Protein AF-0000000079570641 (afdb_homodimer)

Sequence (660 aa):
MSSSPISVILDCDPGIDDALAIALLAARPDIELVAITTVAGNVPLAATTDNALRLREFYRIDDVPVYAGADAPLRREPVFAGYVHGEDGLGGAPVPAASRGVDDGFAPEVIIELLRERPGEITLVAVGPMTNVALALRAEPKVAQWAKAVVLMGGAFTRGNITPAAEFNFFADPDAAAEVFHAPWQPVLTSLDVTLRARVGDEVMTRWSGYGPLSEQLLMPALANYFDNRAAGGVELELPDAVSRGGQAPAIHDACAAAYVIEPGLFTALPAHTAVETRGELTAGMSVVDFTPHGEQASNSTVLTEIDTPRFFALMSEAFETLSTRMQRQMSSSPISVILDCDPGIDDALAIALLAARPDIELVAITTVAGNVPLAATTDNALRLREFYRIDDVPVYAGADAPLRREPVFAGYVHGEDGLGGAPVPAASRGVDDGFAPEVIIELLRERPGEITLVAVGPMTNVALALRAEPKVAQWAKAVVLMGGAFTRGNITPAAEFNFFADPDAAAEVFHAPWQPVLTSLDVTLRARVGDEVMTRWSGYGPLSEQLLMPALANYFDNRAAGGVELELPDAVSRGGQAPAIHDACAAAYVIEPGLFTALPAHTAVETRGELTAGMSVVDFTPHGEQASNSTVLTEIDTPRFFALMSEAFETLSTRMQRQ

Organism: NCBI:txid1891644

Secondary structure (DSSP, 8-state):
-----EEEEEEE--SHHHHHHHHHHHH-TTEEEEEEEE-SSSS-HHHHHHHHHHHHHHTT-TTS-EEE--SS-SSS-----HHHH-TTSSTT--PPPPSS-PPSSBHHHHHHHHHHHSTTTEEEEE-S-THHHHHHHHH-TTHHHH-SEEEEE---SS--SSSSS--HHHHH-HHHHHHHHHSSS--EEE-HHHHTT-B--HHHHHHHTTSTHHIIIIIHHHHHHHHHHHHHSS-----TTTT--TT---B--HHHHHHHHH-GGGEEEEEEEEEE--S-TTTTT-EEEE--TTSSS---EEEEEEE-HHHHHHHHHHHHHHHHHHHHH-/-----EEEEEEE--SHHHHHHHHHHHH-TTEEEEEEEE-SSSS-HHHHHHHHHHHHHHTT-TTS-EEE--SS-SSS-----HHHH-TTSSTT--PPPPSS-PPSSBHHHHHHHHHHHSTTTEEEEE-S-THHHHHHHHH-TTHHHH-SEEEEE---SS--SSSSS--HHHHH-HHHHHHHHHSSS--EEE-HHHHTT-B--HHHHHHHTTSTHHIIIIIHHHHHHHHHHHHHSS-----TTTT--TT---B--HHHHHHHHH-GGGEEEEEEEEEE--S-TTTTT-EEEE--TTSSS---EEEEEEE-HHHHHHHHHHHHHHHHHHHHH-

Foldseek 3Di:
DLPQAQEEEEEEQAAQLVLLQCLLQLLDPSYHDQAYEYEQFQAFQVLSQFNVQLSCVLLPVNVHAYAYEYRAADPDGADHNCLQRPNSRQLPFQRDGHPDHHDDDHLLVVLLVVLVVQFLRYEYEYEAQLRSVLVNCVVPLCSQRRHVAYEYFFADQQAEDVARFADRNLQRHVPSVQSNLVRQHAHEYQYPLAQVVQFCDPVLLVLLCPLPCCNRRGVVSRQVSNQVSLPVDDPCPVPPVRPRSHPTGHTNGRNVRSVCSVPVVQFDKAFWRWGADCPDPRNHSHIHTGRDPPDPDHGRYIYTNYGNNVVSSVSSSSSSNSSSVVSVVD/DLPQAQEEEEEEQAAQLVLLQCLLQLLDPSYHDQAYEYEAFQAFQVLSQFNVQLSCVLLPVNVHAYAYEYRAADPDGADHNCLQRPNSRQLPFQRDGHPDHHDDDHLLVVLLVVLVVQFLRYEYEYEAQLRSVLVNCVVPLCSQRRHVAYEYFFADQQAEDVARFADRNLQRHVPSVQSNLVRQHAHEYQYPLAQVVQFCDPVLLVLLCPLPCCNRRGVVSRQVSNQVSLPPDDPCPVPPVRPRSHPTGHTNGRNVRSVCSVPVVQFDKAFWRWGADCPDPRNHSHIHTGRDPPDPDHGRYIYTNYGNNVVSSVSSSSSSNSSSVVSVVD

Radius of gyration: 27.77 Å; Cα contacts (8 Å, |Δi|>4): 1627; chains: 2; bounding box: 48×89×62 Å

InterPro domains:
  IPR001910 Inosine/uridine-preferring nucleoside hydrolase domain [PF01156] (8-313)
  IPR023186 Inosine/uridine-preferring nucleoside hydrolase [PTHR12304] (7-321)
  IPR036452 Ribonucleoside hydrolase-like [G3DSA:3.90.245.10] (1-323)
  IPR036452 Ribonucleoside hydrolase-like [SSF53590] (5-320)

Nearest PDB structures (foldseek):
  6ba0-assembly1_D  TM=9.071E-01  e=1.240E-33  Gardnerella vaginalis 315-A
  6ba0-assembly1_B  TM=8.916E-01  e=8.051E-34  Gardnerella vaginalis 315-A
  8qnd-assembly1_B  TM=9.258E-01  e=2.475E-27  Limosilactobacillus reuteri
  8qnd-assembly1_A  TM=9.160E-01  e=5.874E-27  Limosilactobacillus reuteri
  3t8i-assembly1_D  TM=9.307E-01  e=3.743E-26  Saccharolobus solfataricus P2

Solvent-accessible surface area (backbone atoms only — not comparable to full-atom values): 31870 Å² total; per-residue (Å²): 128,85,72,78,51,48,33,28,37,42,35,29,19,32,23,49,40,39,49,49,19,51,45,45,52,70,39,36,85,57,40,36,64,66,31,37,29,24,23,28,27,35,29,57,30,71,45,11,37,49,42,46,35,19,50,32,53,70,71,67,44,69,84,43,48,40,23,47,39,43,67,52,31,81,89,50,76,70,54,66,37,31,78,52,22,25,85,66,10,34,29,72,30,70,62,58,83,49,87,62,77,75,43,90,60,48,22,26,59,50,53,44,51,55,29,66,75,36,60,54,54,33,29,40,34,36,50,23,31,35,38,35,60,26,51,23,37,73,76,38,61,59,46,46,66,18,34,52,42,42,36,30,28,37,22,23,70,45,49,27,74,72,41,54,44,11,14,54,28,18,44,40,16,20,63,20,41,30,48,53,49,66,40,86,47,60,40,34,36,41,16,45,73,28,20,64,63,37,45,54,39,71,69,54,49,59,63,50,59,71,32,54,65,53,10,68,31,35,50,51,40,19,51,55,37,40,42,52,36,46,67,62,65,58,42,44,36,72,25,62,93,87,58,33,60,25,94,55,49,43,54,40,46,33,32,48,37,50,43,40,75,76,42,52,83,46,42,43,72,41,64,18,29,54,46,43,26,65,64,19,84,77,36,42,9,15,35,45,47,37,61,38,72,83,42,96,53,70,64,38,26,34,37,41,68,40,62,45,48,71,61,49,52,49,52,49,50,53,21,46,52,47,43,30,54,59,59,64,76,103,129,86,72,77,52,49,32,29,36,41,34,31,20,32,24,48,40,40,50,50,19,50,46,44,53,69,42,36,86,58,39,37,65,67,31,38,28,24,23,27,26,35,29,58,31,72,45,12,37,50,40,46,37,18,49,33,51,70,70,66,42,70,85,43,47,39,23,48,38,40,68,50,30,83,88,51,75,71,53,67,37,30,79,52,21,25,84,66,10,34,30,73,31,70,63,60,81,50,87,64,76,75,44,92,59,49,22,26,59,49,53,44,51,56,30,66,77,38,59,55,55,33,29,40,33,34,50,22,28,35,39,35,60,27,51,23,37,74,75,39,60,59,48,46,66,18,34,52,43,41,36,29,28,36,22,24,69,46,49,28,74,74,40,53,45,10,15,54,30,18,44,38,16,19,62,18,39,30,49,55,49,67,41,85,46,60,40,34,33,41,16,43,71,29,21,63,64,37,46,55,38,69,70,54,50,58,62,48,61,71,33,57,65,53,9,68,31,35,51,51,42,18,52,55,38,41,42,53,38,47,66,63,64,60,43,42,37,70,25,63,93,89,58,31,62,24,94,56,49,44,53,40,47,32,34,48,37,48,42,38,76,76,41,54,82,46,43,43,73,43,64,19,29,54,46,43,27,64,64,17,83,76,34,41,9,15,35,46,48,38,59,39,72,84,44,96,50,71,64,36,27,33,36,39,68,40,61,46,48,71,61,48,53,48,53,48,50,53,20,46,51,47,43,30,54,60,59,63,77,104

pLDDT: mean 91.22, std 15.36, range [29.42, 98.94]

Structure (mmCIF, N/CA/C/O backbone):
data_AF-0000000079570641-model_v1
#
loop_
_entity.id
_entity.type
_entity.pdbx_description
1 polymer 'Nucleoside hydrolase'
#
loop_
_atom_site.group_PDB
_atom_site.id
_atom_site.type_symbol
_atom_site.label_atom_id
_atom_site.label_alt_id
_atom_site.label_comp_id
_atom_site.label_asym_id
_atom_site.label_entity_id
_atom_site.label_seq_id
_atom_site.pdbx_PDB_ins_code
_atom_site.Cartn_x
_atom_site.Cartn_y
_atom_site.Cartn_z
_atom_site.occupancy
_atom_site.B_iso_or_equiv
_atom_site.auth_seq_id
_atom_site.auth_comp_id
_atom_site.auth_asym_id
_atom_site.auth_atom_id
_atom_site.pdbx_PDB_model_num
ATOM 1 N N . MET A 1 1 ? -25.297 37.219 1.388 1 37.91 1 MET A N 1
ATOM 2 C CA . MET A 1 1 ? -25.484 36.812 2.775 1 37.91 1 MET A CA 1
ATOM 3 C C . MET A 1 1 ? -24.203 36.25 3.357 1 37.91 1 MET A C 1
ATOM 5 O O . MET A 1 1 ? -23.625 35.312 2.805 1 37.91 1 MET A O 1
ATOM 9 N N . SER A 1 2 ? -23.344 37.062 3.951 1 47.06 2 SER A N 1
ATOM 10 C CA . SER A 1 2 ? -21.953 36.844 4.352 1 47.06 2 SER A CA 1
ATOM 11 C C . SER A 1 2 ? -21.797 35.562 5.145 1 47.06 2 SER A C 1
ATOM 13 O O . SER A 1 2 ? -22.328 35.438 6.254 1 47.06 2 SER A O 1
ATOM 15 N N . SER A 1 3 ? -21.844 34.281 4.578 1 65.44 3 SER A N 1
ATOM 16 C CA . SER A 1 3 ? -21.812 33 5.246 1 65.44 3 SER A CA 1
ATOM 17 C C . SER A 1 3 ? -20.797 32.969 6.379 1 65.44 3 SER A C 1
ATOM 19 O O . SER A 1 3 ? -19.812 33.75 6.348 1 65.44 3 SER A O 1
ATOM 21 N N . SER A 1 4 ? -21.203 32.75 7.684 1 86.31 4 SER A N 1
ATOM 22 C CA . SER A 1 4 ? -20.359 32.625 8.867 1 86.31 4 SER A CA 1
ATOM 23 C C . SER A 1 4 ? -19.047 31.922 8.539 1 86.31 4 SER A C 1
ATOM 25 O O . SER A 1 4 ? -19.016 31 7.715 1 86.31 4 SER A O 1
ATOM 27 N N . PRO A 1 5 ? -17.953 32.562 8.953 1 94.94 5 PRO A N 1
ATOM 28 C CA . PRO A 1 5 ? -16.656 31.969 8.664 1 94.94 5 PRO A CA 1
ATOM 29 C C . PRO A 1 5 ? -16.562 30.516 9.156 1 94.94 5 PRO A C 1
ATOM 31 O O . PRO A 1 5 ? -17.312 30.109 10.047 1 94.94 5 PRO A O 1
ATOM 34 N N . ILE A 1 6 ? -15.789 29.781 8.523 1 97.69 6 ILE A N 1
ATOM 35 C CA . ILE A 1 6 ? -15.453 28.438 8.977 1 97.69 6 ILE A CA 1
ATOM 36 C C . ILE A 1 6 ? -14.438 28.516 10.109 1 97.69 6 ILE A C 1
ATOM 38 O O . ILE A 1 6 ? -13.32 29 9.922 1 97.69 6 ILE A O 1
ATOM 42 N N . SER A 1 7 ? -14.852 28.094 11.305 1 98.75 7 SER A N 1
ATOM 43 C CA . SER A 1 7 ? -13.961 28.094 12.461 1 98.75 7 SER A CA 1
ATOM 44 C C . SER A 1 7 ? -13.055 26.875 12.469 1 98.75 7 SER A C 1
ATOM 46 O O . SER A 1 7 ? -13.539 25.75 12.312 1 98.75 7 SER A O 1
ATOM 48 N N . VAL A 1 8 ? -11.742 27.109 12.641 1 98.88 8 VAL A N 1
ATOM 49 C CA . VAL A 1 8 ? -10.781 26.016 12.516 1 98.88 8 VAL A CA 1
ATOM 50 C C . VAL A 1 8 ? -9.82 26.031 13.703 1 98.88 8 VAL A C 1
ATOM 52 O O . VAL A 1 8 ? -9.328 27.094 14.102 1 98.88 8 VAL A O 1
ATOM 55 N N . ILE A 1 9 ? -9.641 24.922 14.367 1 98.94 9 ILE A N 1
ATOM 56 C CA . ILE A 1 9 ? -8.438 24.656 15.148 1 98.94 9 ILE A CA 1
ATOM 57 C C . ILE A 1 9 ? -7.434 23.875 14.305 1 98.94 9 ILE A C 1
ATOM 59 O O . ILE A 1 9 ? -7.77 22.828 13.734 1 98.94 9 ILE A O 1
ATOM 63 N N . LEU A 1 10 ? -6.242 24.391 14.141 1 98.94 10 LEU A N 1
ATOM 64 C CA . LEU A 1 10 ? -5.191 23.672 13.422 1 98.94 10 LEU A CA 1
ATOM 65 C C . LEU A 1 10 ? -4.184 23.062 14.398 1 98.94 10 LEU A C 1
ATOM 67 O O . LEU A 1 10 ? -3.471 23.797 15.094 1 98.94 10 LEU A O 1
ATOM 71 N N . ASP A 1 11 ? -4.191 21.781 14.531 1 98.94 11 ASP A N 1
ATOM 72 C CA . ASP A 1 11 ? -3.188 21.031 15.273 1 98.94 11 ASP A CA 1
ATOM 73 C C . ASP A 1 11 ? -2.051 20.578 14.359 1 98.94 11 ASP A C 1
ATOM 75 O O . ASP A 1 11 ? -2.271 19.812 13.414 1 98.94 11 ASP A O 1
ATOM 79 N N . CYS A 1 12 ? -0.853 21.062 14.617 1 98.88 12 CYS A N 1
ATOM 80 C CA . CYS A 1 12 ? 0.186 20.859 13.609 1 98.88 12 CYS A CA 1
ATOM 81 C C . CYS A 1 12 ? 1.555 20.703 14.266 1 98.88 12 CYS A C 1
ATOM 83 O O . CYS A 1 12 ? 1.673 20.766 15.492 1 98.88 12 CYS A O 1
ATOM 85 N N . ASP A 1 13 ? 2.543 20.266 13.555 1 98.69 13 ASP A N 1
ATOM 86 C CA . ASP A 1 13 ? 3.963 20.203 13.883 1 98.69 13 ASP A CA 1
ATOM 87 C C . ASP A 1 13 ? 4.797 21 12.875 1 98.69 13 ASP A C 1
ATOM 89 O O . ASP A 1 13 ? 5.59 20.422 12.125 1 98.69 13 ASP A O 1
ATOM 93 N N . PRO A 1 14 ? 4.641 22.312 12.953 1 97.62 14 PRO A N 1
ATOM 94 C CA . PRO A 1 14 ? 5.059 23.219 11.867 1 97.62 14 PRO A CA 1
ATOM 95 C C . PRO A 1 14 ? 6.477 22.922 11.383 1 97.62 14 PRO A C 1
ATOM 97 O O . PRO A 1 14 ? 7.445 23.172 12.102 1 97.62 14 PRO A O 1
ATOM 100 N N . GLY A 1 15 ? 6.559 22.359 10.266 1 94.56 15 GLY A N 1
ATOM 101 C CA . GLY A 1 15 ? 7.648 22.344 9.297 1 94.56 15 GLY A CA 1
ATOM 102 C C . GLY A 1 15 ? 7.355 23.156 8.055 1 94.56 15 GLY A C 1
ATOM 103 O O . GLY A 1 15 ? 6.684 24.188 8.117 1 94.56 15 GLY A O 1
ATOM 104 N N . ILE A 1 16 ? 7.922 22.812 6.953 1 91.81 16 ILE A N 1
ATOM 105 C CA . ILE A 1 16 ? 7.797 23.578 5.715 1 91.81 16 ILE A CA 1
ATOM 106 C C . ILE A 1 16 ? 6.359 23.5 5.207 1 91.81 16 ILE A C 1
ATOM 108 O O . ILE A 1 16 ? 5.723 24.531 4.977 1 91.81 16 ILE A O 1
ATOM 112 N N . ASP A 1 17 ? 5.801 22.312 5.074 1 92 17 ASP A N 1
ATOM 113 C CA . ASP A 1 17 ? 4.477 22.234 4.461 1 92 17 ASP A CA 1
ATOM 114 C C . ASP A 1 17 ? 3.387 22.625 5.457 1 92 17 ASP A C 1
ATOM 116 O O . ASP A 1 17 ? 2.291 23.016 5.059 1 92 17 ASP A O 1
ATOM 120 N N . ASP A 1 18 ? 3.652 22.594 6.785 1 96.88 18 ASP A N 1
ATOM 121 C CA . ASP A 1 18 ? 2.746 23.188 7.754 1 96.88 18 ASP A CA 1
ATOM 122 C C . ASP A 1 18 ? 2.639 24.703 7.531 1 96.88 18 ASP A C 1
ATOM 124 O O . ASP A 1 18 ? 1.555 25.281 7.652 1 96.88 18 ASP A O 1
ATOM 128 N N . ALA A 1 19 ? 3.803 25.297 7.324 1 97.38 19 ALA A N 1
ATOM 129 C CA . ALA A 1 19 ? 3.834 26.734 7.102 1 97.38 19 ALA A CA 1
ATOM 130 C C . ALA A 1 19 ? 2.906 27.141 5.961 1 97.38 19 ALA A C 1
ATOM 132 O O . ALA A 1 19 ? 2.225 28.172 6.035 1 97.38 19 ALA A O 1
ATOM 133 N N . LEU A 1 20 ? 2.875 26.328 4.965 1 96.75 20 LEU A N 1
ATOM 134 C CA . LEU A 1 20 ? 2.023 26.609 3.812 1 96.75 20 LEU A CA 1
ATOM 135 C C . LEU A 1 20 ? 0.553 26.406 4.164 1 96.75 20 LEU A C 1
ATOM 137 O O . LEU A 1 20 ? -0.312 27.125 3.666 1 96.75 20 LEU A O 1
ATOM 141 N N . ALA A 1 21 ? 0.273 25.438 4.969 1 98.44 21 ALA A N 1
ATOM 142 C CA . ALA A 1 21 ? -1.093 25.234 5.445 1 98.44 21 ALA A CA 1
ATOM 143 C C . ALA A 1 21 ? -1.575 26.422 6.27 1 98.44 21 ALA A C 1
ATOM 145 O O . ALA A 1 21 ? -2.689 26.906 6.07 1 98.44 21 ALA A O 1
ATOM 146 N N . ILE A 1 22 ? -0.732 26.906 7.184 1 98.69 22 ILE A N 1
ATOM 147 C CA . ILE A 1 22 ? -1.069 28.062 8.008 1 98.69 22 ILE A CA 1
ATOM 148 C C . ILE A 1 22 ? -1.288 29.281 7.113 1 98.69 22 ILE A C 1
ATOM 150 O O . ILE A 1 22 ? -2.229 30.047 7.324 1 98.69 22 ILE A O 1
ATOM 154 N N . ALA A 1 23 ? -0.437 29.438 6.094 1 97.94 23 ALA A N 1
ATOM 155 C CA . ALA A 1 23 ? -0.568 30.562 5.16 1 97.94 23 ALA A CA 1
ATOM 156 C C . ALA A 1 23 ? -1.928 30.531 4.465 1 97.94 23 ALA A C 1
ATOM 158 O O . ALA A 1 23 ? -2.588 31.578 4.352 1 97.94 23 ALA A O 1
ATOM 159 N N . LEU A 1 24 ? -2.287 29.375 3.99 1 98.12 24 LEU A N 1
ATOM 160 C CA . LEU A 1 24 ? -3.551 29.203 3.279 1 98.12 24 LEU A CA 1
ATOM 161 C C . LEU A 1 24 ? -4.727 29.578 4.172 1 98.12 24 LEU A C 1
ATOM 163 O O . LEU A 1 24 ? -5.617 30.328 3.756 1 98.12 24 LEU A O 1
ATOM 167 N N . LEU A 1 25 ? -4.742 29.094 5.398 1 98.31 25 LEU A N 1
ATOM 168 C CA . LEU A 1 25 ? -5.816 29.391 6.34 1 98.31 25 LEU A CA 1
ATOM 169 C C . LEU A 1 25 ? -5.805 30.859 6.734 1 98.31 25 LEU A C 1
ATOM 171 O O . LEU A 1 25 ? -6.863 31.484 6.852 1 98.31 25 LEU A O 1
ATOM 175 N N . ALA A 1 26 ? -4.652 31.422 6.918 1 97.12 26 ALA A N 1
ATOM 176 C CA . ALA A 1 26 ? -4.484 32.812 7.359 1 97.12 26 ALA A CA 1
ATOM 177 C C . ALA A 1 26 ? -4.984 33.781 6.305 1 97.12 26 ALA A C 1
ATOM 179 O O . ALA A 1 26 ? -5.43 34.875 6.633 1 97.12 26 ALA A O 1
ATOM 180 N N . ALA A 1 27 ? -4.879 33.438 5.074 1 97 27 ALA A N 1
ATOM 181 C CA . ALA A 1 27 ? -5.137 34.344 3.965 1 97 27 ALA A CA 1
ATOM 182 C C . ALA A 1 27 ? -6.637 34.469 3.701 1 97 27 ALA A C 1
ATOM 184 O O . ALA A 1 27 ? -7.074 35.406 3.014 1 97 27 ALA A O 1
ATOM 185 N N . ARG A 1 28 ? -7.445 33.562 4.195 1 95.12 28 ARG A N 1
ATOM 186 C CA . ARG A 1 28 ? -8.844 33.438 3.799 1 95.12 28 ARG A CA 1
ATOM 187 C C . ARG A 1 28 ? -9.75 34.188 4.77 1 95.12 28 ARG A C 1
ATOM 189 O O . ARG A 1 28 ? -9.789 33.875 5.961 1 95.12 28 ARG A O 1
ATOM 196 N N . PRO A 1 29 ? -10.531 35.125 4.234 1 92.38 29 PRO A N 1
ATOM 197 C CA . PRO A 1 29 ? -11.422 35.875 5.121 1 92.38 29 PRO A CA 1
ATOM 198 C C . PRO A 1 29 ? -12.594 35.031 5.625 1 92.38 29 PRO A C 1
ATOM 200 O O . PRO A 1 29 ? -13.234 35.406 6.621 1 92.38 29 PRO A O 1
ATOM 203 N N . ASP A 1 30 ? -12.906 33.969 4.941 1 95.38 30 ASP A N 1
ATOM 204 C CA . ASP A 1 30 ? -14.016 33.125 5.336 1 95.38 30 ASP A CA 1
ATOM 205 C C . ASP A 1 30 ? -13.555 32.031 6.289 1 95.38 30 ASP A C 1
ATOM 207 O O . ASP A 1 30 ? -14.289 31.062 6.547 1 95.38 30 ASP A O 1
ATOM 211 N N . ILE A 1 31 ? -12.312 32.156 6.801 1 97.62 31 ILE A N 1
ATOM 212 C CA . ILE A 1 31 ? -11.773 31.234 7.805 1 97.62 31 ILE A CA 1
ATOM 213 C C . ILE A 1 31 ? -11.523 31.984 9.109 1 97.62 31 ILE A C 1
ATOM 215 O O . ILE A 1 31 ? -10.977 33.094 9.094 1 97.62 31 ILE A O 1
ATOM 219 N N . GLU A 1 32 ? -12 31.484 10.148 1 98.06 32 GLU A N 1
ATOM 220 C CA . GLU A 1 32 ? -11.602 31.875 11.5 1 98.06 32 GLU A CA 1
ATOM 221 C C . GLU A 1 32 ? -10.656 30.844 12.117 1 98.06 32 GLU A C 1
ATOM 223 O O . GLU A 1 32 ? -11.086 29.766 12.516 1 98.06 32 GLU A O 1
ATOM 228 N N . LEU A 1 33 ? -9.391 31.188 12.109 1 98.5 33 LEU A N 1
ATOM 229 C CA . LEU A 1 33 ? -8.43 30.344 12.82 1 98.5 33 LEU A CA 1
ATOM 230 C C . LEU A 1 33 ? -8.508 30.594 14.328 1 98.5 33 LEU A C 1
ATOM 232 O O . LEU A 1 33 ? -7.906 31.547 14.836 1 98.5 33 LEU A O 1
ATOM 236 N N . VAL A 1 34 ? -9.211 29.703 14.992 1 98.56 34 VAL A N 1
ATOM 237 C CA . VAL A 1 34 ? -9.539 29.875 16.406 1 98.56 34 VAL A CA 1
ATOM 238 C C . VAL A 1 34 ? -8.289 29.703 17.25 1 98.56 34 VAL A C 1
ATOM 240 O O . VAL A 1 34 ? -8.094 30.422 18.234 1 98.56 34 VAL A O 1
ATOM 243 N N . ALA A 1 35 ? -7.438 28.781 16.922 1 98.88 35 ALA A N 1
ATOM 244 C CA . ALA A 1 35 ? -6.195 28.484 17.625 1 98.88 35 ALA A CA 1
ATOM 245 C C . ALA A 1 35 ? -5.27 27.625 16.766 1 98.88 35 ALA A C 1
ATOM 247 O O . ALA A 1 35 ? -5.723 26.922 15.875 1 98.88 35 ALA A O 1
ATOM 248 N N . ILE A 1 36 ? -4.027 27.75 17.016 1 98.94 36 ILE A N 1
ATOM 249 C CA . ILE A 1 36 ? -3.012 26.828 16.547 1 98.94 36 ILE A CA 1
ATOM 250 C C . ILE A 1 36 ? -2.469 26.016 17.719 1 98.94 36 ILE A C 1
ATOM 252 O O . ILE A 1 36 ? -2.068 26.578 18.75 1 98.94 36 ILE A O 1
ATOM 256 N N . THR A 1 37 ? -2.574 24.766 17.656 1 98.94 37 THR A N 1
ATOM 257 C CA . THR A 1 37 ? -1.956 23.875 18.625 1 98.94 37 THR A CA 1
ATOM 258 C C . THR A 1 37 ? -0.789 23.109 18 1 98.94 37 THR A C 1
ATOM 260 O O . THR A 1 37 ? -0.852 22.719 16.844 1 98.94 37 THR A O 1
ATOM 263 N N . THR A 1 38 ? 0.306 22.969 18.797 1 98.94 38 THR A N 1
ATOM 264 C CA . THR A 1 38 ? 1.502 22.328 18.25 1 98.94 38 THR A CA 1
ATOM 265 C C . THR A 1 38 ? 1.777 21 18.938 1 98.94 38 THR A C 1
ATOM 267 O O . THR A 1 38 ? 1.398 20.812 20.094 1 98.94 38 THR A O 1
ATOM 270 N N . VAL A 1 39 ? 2.336 20.078 18.234 1 98.88 39 VAL A N 1
ATOM 271 C CA . VAL A 1 39 ? 2.742 18.766 18.703 1 98.88 39 VAL A CA 1
ATOM 272 C C . VAL A 1 39 ? 4.133 18.422 18.156 1 98.88 39 VAL A C 1
ATOM 274 O O . VAL A 1 39 ? 4.539 18.953 17.109 1 98.88 39 VAL A O 1
ATOM 277 N N . ALA A 1 40 ? 4.934 17.625 18.953 1 98.5 40 ALA A N 1
ATOM 278 C CA . ALA A 1 40 ? 6.199 17.141 18.406 1 98.5 40 ALA A CA 1
ATOM 279 C C . ALA A 1 40 ? 5.969 16.25 17.188 1 98.5 40 ALA A C 1
ATOM 281 O O . ALA A 1 40 ? 5.02 15.461 17.156 1 98.5 40 ALA A O 1
ATOM 282 N N . GLY A 1 41 ? 6.781 16.391 16.203 1 97.31 41 GLY A N 1
ATOM 283 C CA . GLY A 1 41 ? 6.672 15.602 14.984 1 97.31 41 GLY A CA 1
ATOM 284 C C . GLY A 1 41 ? 7.824 15.828 14.023 1 97.31 41 GLY A C 1
ATOM 285 O O . GLY A 1 41 ? 8.883 15.203 14.164 1 97.31 41 GLY A O 1
ATOM 286 N N . ASN A 1 42 ? 7.688 16.828 13.078 1 95.81 42 ASN A N 1
ATOM 287 C CA . ASN A 1 42 ? 8.773 17.156 12.156 1 95.81 42 ASN A CA 1
ATOM 288 C C . ASN A 1 42 ? 10.078 17.406 12.898 1 95.81 42 ASN A C 1
ATOM 290 O O . ASN A 1 42 ? 11.141 16.938 12.477 1 95.81 42 ASN A O 1
ATOM 294 N N . VAL A 1 43 ? 10.008 18.141 13.898 1 96.56 43 VAL A N 1
ATOM 295 C CA . VAL A 1 43 ? 11.078 18.469 14.828 1 96.56 43 VAL A CA 1
ATOM 296 C C . VAL A 1 43 ? 10.539 18.453 16.266 1 96.56 43 VAL A C 1
ATOM 298 O O . VAL A 1 43 ? 9.344 18.234 16.484 1 96.56 43 VAL A O 1
ATOM 301 N N . PRO A 1 44 ? 11.391 18.578 17.312 1 97.62 44 PRO A N 1
ATOM 302 C CA . PRO A 1 44 ? 10.922 18.547 18.703 1 97.62 44 PRO A CA 1
ATOM 303 C C . PRO A 1 44 ? 9.922 19.656 19.016 1 97.62 44 PRO A C 1
ATOM 305 O O . PRO A 1 44 ? 9.906 20.688 18.328 1 97.62 44 PRO A O 1
ATOM 308 N N . LEU A 1 45 ? 9.156 19.453 20.047 1 98.5 45 LEU A N 1
ATOM 309 C CA . LEU A 1 45 ? 8.031 20.328 20.391 1 98.5 45 LEU A CA 1
ATOM 310 C C . LEU A 1 45 ? 8.484 21.781 20.531 1 98.5 45 LEU A C 1
ATOM 312 O O . LEU A 1 45 ? 7.797 22.688 20.078 1 98.5 45 LEU A O 1
ATOM 316 N N . ALA A 1 46 ? 9.609 22.031 21.172 1 98.12 46 ALA A N 1
ATOM 317 C CA . ALA A 1 46 ? 10.094 23.391 21.359 1 98.12 46 ALA A CA 1
ATOM 318 C C . ALA A 1 46 ? 10.25 24.109 20.016 1 98.12 46 ALA A C 1
ATOM 320 O O . ALA A 1 46 ? 9.875 25.281 19.875 1 98.12 46 ALA A O 1
ATOM 321 N N . ALA A 1 47 ? 10.797 23.391 19.031 1 97.94 47 ALA A N 1
ATOM 322 C CA . ALA A 1 47 ? 11.047 23.969 17.719 1 97.94 47 ALA A CA 1
ATOM 323 C C . ALA A 1 47 ? 9.75 24.125 16.938 1 97.94 47 ALA A C 1
ATOM 325 O O . ALA A 1 47 ? 9.547 25.125 16.25 1 97.94 47 ALA A O 1
ATOM 326 N N . THR A 1 48 ? 8.859 23.078 16.984 1 98.62 48 THR A N 1
ATOM 327 C CA . THR A 1 48 ? 7.594 23.188 16.266 1 98.62 48 THR A CA 1
ATOM 328 C C . THR A 1 48 ? 6.777 24.359 16.812 1 98.62 48 THR A C 1
ATOM 330 O O . THR A 1 48 ? 6.148 25.094 16.047 1 98.62 48 THR A O 1
ATOM 333 N N . THR A 1 49 ? 6.789 24.594 18.125 1 98.81 49 THR A N 1
ATOM 334 C CA . THR A 1 49 ? 6.059 25.688 18.75 1 98.81 49 THR A CA 1
ATOM 335 C C . THR A 1 49 ? 6.672 27.031 18.375 1 98.81 49 THR A C 1
ATOM 337 O O . THR A 1 49 ? 5.953 27.969 18.047 1 98.81 49 THR A O 1
ATOM 340 N N . ASP A 1 50 ? 7.945 27.078 18.422 1 98.5 50 ASP A N 1
ATOM 341 C CA . ASP A 1 50 ? 8.617 28.312 18 1 98.5 50 ASP A CA 1
ATOM 342 C C . ASP A 1 50 ? 8.258 28.672 16.547 1 98.5 50 ASP A C 1
ATOM 344 O O . ASP A 1 50 ? 8.016 29.828 16.25 1 98.5 50 ASP A O 1
ATOM 348 N N . ASN A 1 51 ? 8.289 27.672 15.688 1 98.56 51 ASN A N 1
ATOM 349 C CA . ASN A 1 51 ? 7.93 27.891 14.289 1 98.56 51 ASN A CA 1
ATOM 350 C C . ASN A 1 51 ? 6.504 28.422 14.148 1 98.56 51 ASN A C 1
ATOM 352 O O . ASN A 1 51 ? 6.25 29.328 13.359 1 98.56 51 ASN A O 1
ATOM 356 N N . ALA A 1 52 ? 5.586 27.828 14.906 1 98.81 52 ALA A N 1
ATOM 357 C CA . ALA A 1 52 ? 4.207 28.312 14.875 1 98.81 52 ALA A CA 1
ATOM 358 C C . ALA A 1 52 ? 4.133 29.781 15.281 1 98.81 52 ALA A C 1
ATOM 360 O O . ALA A 1 52 ? 3.4 30.562 14.664 1 98.81 52 ALA A O 1
ATOM 361 N N . LEU A 1 53 ? 4.879 30.172 16.297 1 98.69 53 LEU A N 1
ATOM 362 C CA . LEU A 1 53 ? 4.883 31.531 16.797 1 98.69 53 LEU A CA 1
ATOM 363 C C . LEU A 1 53 ? 5.445 32.5 15.742 1 98.69 53 LEU A C 1
ATOM 365 O O . LEU A 1 53 ? 4.883 33.562 15.508 1 98.69 53 LEU A O 1
ATOM 369 N N . ARG A 1 54 ? 6.539 32.094 15.148 1 98.12 54 ARG A N 1
ATOM 370 C CA . ARG A 1 54 ? 7.152 32.906 14.102 1 98.12 54 ARG A CA 1
ATOM 371 C C . ARG A 1 54 ? 6.199 33.094 12.922 1 98.12 54 ARG A C 1
ATOM 373 O O . ARG A 1 54 ? 6.043 34.219 12.422 1 98.12 54 ARG A O 1
ATOM 380 N N . LEU A 1 55 ? 5.57 32.031 12.5 1 98.31 55 LEU A N 1
ATOM 381 C CA . LEU A 1 55 ? 4.672 32.062 11.352 1 98.31 55 LEU A CA 1
ATOM 382 C C . LEU A 1 55 ? 3.43 32.906 11.664 1 98.31 55 LEU A C 1
ATOM 384 O O . LEU A 1 55 ? 2.926 33.625 10.797 1 98.31 55 LEU A O 1
ATOM 388 N N . ARG A 1 56 ? 2.906 32.781 12.898 1 98 56 ARG A N 1
ATOM 389 C CA . ARG A 1 56 ? 1.768 33.594 13.336 1 98 56 ARG A CA 1
ATOM 390 C C . ARG A 1 56 ? 2.039 35.094 13.133 1 98 56 ARG A C 1
ATOM 392 O O . ARG A 1 56 ? 1.222 35.781 12.547 1 98 56 ARG A O 1
ATOM 399 N N . GLU A 1 57 ? 3.158 35.531 13.57 1 97.06 57 GLU A N 1
ATOM 400 C CA . GLU A 1 57 ? 3.518 36.938 13.438 1 97.06 57 GLU A CA 1
ATOM 401 C C . GLU A 1 57 ? 3.861 37.281 11.992 1 97.06 57 GLU A C 1
ATOM 403 O O . GLU A 1 57 ? 3.494 38.344 11.5 1 97.06 57 GLU A O 1
ATOM 408 N N . PHE A 1 58 ? 4.566 36.375 11.344 1 96.81 58 PHE A N 1
ATOM 409 C CA . PHE A 1 58 ? 4.992 36.562 9.961 1 96.81 58 PHE A CA 1
ATOM 410 C C . PHE A 1 58 ? 3.793 36.812 9.047 1 96.81 58 PHE A C 1
ATOM 412 O O . PHE A 1 58 ? 3.836 37.656 8.156 1 96.81 58 PHE A O 1
ATOM 419 N N . TYR A 1 59 ? 2.736 36.031 9.273 1 97.25 59 TYR A N 1
ATOM 420 C CA . TYR A 1 59 ? 1.544 36.125 8.438 1 97.25 59 TYR A CA 1
ATOM 421 C C . TYR A 1 59 ? 0.588 37.188 8.961 1 97.25 59 TYR A C 1
ATOM 423 O O . TYR A 1 59 ? -0.511 37.375 8.43 1 97.25 59 TYR A O 1
ATOM 431 N N . ARG A 1 60 ? 0.881 37.875 10.047 1 95.88 60 ARG A N 1
ATOM 432 C CA . ARG A 1 60 ? 0.122 38.969 10.641 1 95.88 60 ARG A CA 1
ATOM 433 C C . ARG A 1 60 ? -1.237 38.469 11.133 1 95.88 60 ARG A C 1
ATOM 435 O O . ARG A 1 60 ? -2.26 39.125 10.883 1 95.88 60 ARG A O 1
ATOM 442 N N . ILE A 1 61 ? -1.238 37.375 11.727 1 96.25 61 ILE A N 1
ATOM 443 C CA . ILE A 1 61 ? -2.422 36.875 12.406 1 96.25 61 ILE A CA 1
ATOM 444 C C . ILE A 1 61 ? -2.164 36.781 13.914 1 96.25 61 ILE A C 1
ATOM 446 O O . ILE A 1 61 ? -2.418 35.75 14.539 1 96.25 61 ILE A O 1
ATOM 450 N N . ASP A 1 62 ? -1.765 37.844 14.484 1 94.25 62 ASP A N 1
ATOM 451 C CA . ASP A 1 62 ? -1.231 37.938 15.836 1 94.25 62 ASP A CA 1
ATOM 452 C C . ASP A 1 62 ? -2.295 37.594 16.875 1 94.25 62 ASP A C 1
ATOM 454 O O . ASP A 1 62 ? -1.968 37.188 18 1 94.25 62 ASP A O 1
ATOM 458 N N . ASP A 1 63 ? -3.496 37.719 16.547 1 95.62 63 ASP A N 1
ATOM 459 C CA . ASP A 1 63 ? -4.582 37.469 17.5 1 95.62 63 ASP A CA 1
ATOM 460 C C . ASP A 1 63 ? -4.836 35.969 17.656 1 95.62 63 ASP A C 1
ATOM 462 O O . ASP A 1 63 ? -5.531 35.562 18.594 1 95.62 63 ASP A O 1
ATOM 466 N N . VAL A 1 64 ? -4.312 35.156 16.781 1 98.38 64 VAL A N 1
ATOM 467 C CA . VAL A 1 64 ? -4.516 33.719 16.875 1 98.38 64 VAL A CA 1
ATOM 468 C C . VAL A 1 64 ? -3.635 33.125 17.969 1 98.38 64 VAL A C 1
ATOM 470 O O . VAL A 1 64 ? -2.408 33.25 17.922 1 98.38 64 VAL A O 1
ATOM 473 N N . PRO A 1 65 ? -4.184 32.562 19 1 98.81 65 PRO A N 1
ATOM 474 C CA . PRO A 1 65 ? -3.355 31.969 20.062 1 98.81 65 PRO A CA 1
ATOM 475 C C . PRO A 1 65 ? -2.635 30.703 19.609 1 98.81 65 PRO A C 1
ATOM 477 O O . PRO A 1 65 ? -3.139 29.969 18.75 1 98.81 65 PRO A O 1
ATOM 480 N N . VAL A 1 66 ? -1.477 30.453 20.172 1 98.94 66 VAL A N 1
ATOM 481 C CA . VAL A 1 66 ? -0.679 29.266 19.938 1 98.94 66 VAL A CA 1
ATOM 482 C C . VAL A 1 66 ? -0.474 28.516 21.25 1 98.94 66 VAL A C 1
ATOM 484 O O . VAL A 1 66 ? -0.014 29.094 22.234 1 98.94 66 VAL A O 1
ATOM 487 N N . TYR A 1 67 ? -0.883 27.25 21.297 1 98.94 67 TYR A N 1
ATOM 488 C CA . TYR A 1 67 ? -0.735 26.406 22.484 1 98.94 67 TYR A CA 1
ATOM 489 C C . TYR A 1 67 ? 0.177 25.219 22.203 1 98.94 67 TYR A C 1
ATOM 491 O O . TYR A 1 67 ? 0.035 24.547 21.188 1 98.94 67 TYR A O 1
ATOM 499 N N . ALA A 1 68 ? 1.105 24.953 23.094 1 98.94 68 ALA A N 1
ATOM 500 C CA . ALA A 1 68 ? 1.995 23.797 22.969 1 98.94 68 ALA A CA 1
ATOM 501 C C . ALA A 1 68 ? 1.341 22.547 23.531 1 98.94 68 ALA A C 1
ATOM 503 O O . ALA A 1 68 ? 0.664 22.594 24.562 1 98.94 68 ALA A O 1
ATOM 504 N N . GLY A 1 69 ? 1.534 21.438 22.812 1 98.88 69 GLY A N 1
ATOM 505 C CA . GLY A 1 69 ? 0.931 20.188 23.219 1 98.88 69 GLY A CA 1
ATOM 506 C C . GLY A 1 69 ? 1.952 19.125 23.594 1 98.88 69 GLY A C 1
ATOM 507 O O . GLY A 1 69 ? 2.865 19.391 24.375 1 98.88 69 GLY A O 1
ATOM 508 N N . ALA A 1 70 ? 1.742 17.906 23.141 1 98.88 70 ALA A N 1
ATOM 509 C CA . ALA A 1 70 ? 2.535 16.75 23.516 1 98.88 70 ALA A CA 1
ATOM 510 C C . ALA A 1 70 ? 3.92 16.797 22.875 1 98.88 70 ALA A C 1
ATOM 512 O O . ALA A 1 70 ? 4.062 17.172 21.703 1 98.88 70 ALA A O 1
ATOM 513 N N . ASP A 1 71 ? 4.941 16.438 23.656 1 98.5 71 ASP A N 1
ATOM 514 C CA . ASP A 1 71 ? 6.32 16.469 23.172 1 98.5 71 ASP A CA 1
ATOM 515 C C . ASP A 1 71 ? 6.797 15.055 22.812 1 98.5 71 ASP A C 1
ATOM 517 O O . ASP A 1 71 ? 7.953 14.867 22.422 1 98.5 71 ASP A O 1
ATOM 521 N N . ALA A 1 72 ? 5.91 14.07 22.969 1 98.31 72 ALA A N 1
ATOM 522 C CA . ALA A 1 72 ? 6.234 12.68 22.656 1 98.31 72 ALA A CA 1
ATOM 523 C C . ALA A 1 72 ? 4.977 11.898 22.281 1 98.31 72 ALA A C 1
ATOM 525 O O . ALA A 1 72 ? 3.867 12.266 22.672 1 98.31 72 ALA A O 1
ATOM 526 N N . PRO A 1 73 ? 5.141 10.805 21.438 1 98.62 73 PRO A N 1
ATOM 527 C CA . PRO A 1 73 ? 4 9.922 21.156 1 98.62 73 PRO A CA 1
ATOM 528 C C . PRO A 1 73 ? 3.469 9.234 22.406 1 98.62 73 PRO A C 1
ATOM 530 O O . PRO A 1 73 ? 4.105 9.281 23.469 1 98.62 73 PRO A O 1
ATOM 533 N N . LEU A 1 74 ? 2.328 8.617 22.297 1 98.5 74 LEU A N 1
ATOM 534 C CA . LEU A 1 74 ? 1.626 8.016 23.422 1 98.5 74 LEU A CA 1
ATOM 535 C C . LEU A 1 74 ? 2.436 6.871 24.016 1 98.5 74 LEU A C 1
ATOM 537 O O . LEU A 1 74 ? 2.467 6.695 25.234 1 98.5 74 LEU A O 1
ATOM 541 N N . ARG A 1 75 ? 3.059 6.004 23.172 1 96.25 75 ARG A N 1
ATOM 542 C CA . ARG A 1 75 ? 3.621 4.758 23.672 1 96.25 75 ARG A CA 1
ATOM 543 C C . ARG A 1 75 ? 4.98 4.469 23.047 1 96.25 75 ARG A C 1
ATOM 545 O O . ARG A 1 75 ? 5.492 3.354 23.156 1 96.25 75 ARG A O 1
ATOM 552 N N . ARG A 1 76 ? 5.551 5.441 22.328 1 96.12 76 ARG A N 1
ATOM 553 C CA . ARG A 1 76 ? 6.77 5.188 21.562 1 96.12 76 ARG A CA 1
ATOM 554 C C . ARG A 1 76 ? 7.773 6.32 21.75 1 96.12 76 ARG A C 1
ATOM 556 O O . ARG A 1 76 ? 7.441 7.371 22.297 1 96.12 76 ARG A O 1
ATOM 563 N N . GLU A 1 77 ? 8.984 6.012 21.359 1 95.94 77 GLU A N 1
ATOM 564 C CA . GLU A 1 77 ? 9.977 7.078 21.297 1 95.94 77 GLU A CA 1
ATOM 565 C C . GLU A 1 77 ? 9.711 8.008 20.109 1 95.94 77 GLU A C 1
ATOM 567 O O . GLU A 1 77 ? 9.281 7.555 19.047 1 95.94 77 GLU A O 1
ATOM 572 N N . PRO A 1 78 ? 9.969 9.289 20.344 1 96.69 78 PRO A N 1
ATOM 573 C CA . PRO A 1 78 ? 9.727 10.242 19.25 1 96.69 78 PRO A CA 1
ATOM 574 C C . PRO A 1 78 ? 10.625 9.992 18.031 1 96.69 78 PRO A C 1
ATOM 576 O O . PRO A 1 78 ? 11.781 9.594 18.188 1 96.69 78 PRO A O 1
ATOM 579 N N . VAL A 1 79 ? 10.078 10.133 16.891 1 94.81 79 VAL A N 1
ATOM 580 C CA . VAL A 1 79 ? 10.805 10.18 15.617 1 94.81 79 VAL A CA 1
ATOM 581 C C . VAL A 1 79 ? 10.617 11.555 14.977 1 94.81 79 VAL A C 1
ATOM 583 O O . VAL A 1 79 ? 9.539 12.141 15.039 1 94.81 79 VAL A O 1
ATOM 586 N N . PHE A 1 80 ? 11.688 12.102 14.43 1 93.19 80 PHE A N 1
ATOM 587 C CA . PHE A 1 80 ? 11.641 13.438 13.836 1 93.19 80 PHE A CA 1
ATOM 588 C C . PHE A 1 80 ? 12.023 13.391 12.359 1 93.19 80 PHE A C 1
ATOM 590 O O . PHE A 1 80 ? 12.555 12.383 11.883 1 93.19 80 PHE A O 1
ATOM 597 N N . ALA A 1 81 ? 11.68 14.453 11.656 1 88.81 81 ALA A N 1
ATOM 598 C CA . ALA A 1 81 ? 11.922 14.539 10.227 1 88.81 81 ALA A CA 1
ATOM 599 C C . ALA A 1 81 ? 12.797 15.75 9.891 1 88.81 81 ALA A C 1
ATOM 601 O O . ALA A 1 81 ? 12.617 16.391 8.852 1 88.81 81 ALA A O 1
ATOM 602 N N . GLY A 1 82 ? 13.711 16 10.742 1 84.44 82 GLY A N 1
ATOM 603 C CA . GLY A 1 82 ? 14.633 17.109 10.516 1 84.44 82 GLY A CA 1
ATOM 604 C C . GLY A 1 82 ? 15.375 17 9.203 1 84.44 82 GLY A C 1
ATOM 605 O O . GLY A 1 82 ? 15.734 18.016 8.602 1 84.44 82 GLY A O 1
ATOM 606 N N . TYR A 1 83 ? 15.609 15.875 8.688 1 79.38 83 TYR A N 1
ATOM 607 C CA . TYR A 1 83 ? 16.312 15.656 7.43 1 79.38 83 TYR A CA 1
ATOM 608 C C . TYR A 1 83 ? 15.477 16.125 6.246 1 79.38 83 TYR A C 1
ATOM 610 O O . TYR A 1 83 ? 16.016 16.391 5.16 1 79.38 83 TYR A O 1
ATOM 618 N N . VAL A 1 84 ? 14.188 16.234 6.457 1 78.44 84 VAL A N 1
ATOM 619 C CA . VAL A 1 84 ? 13.273 16.703 5.418 1 78.44 84 VAL A CA 1
ATOM 620 C C . VAL A 1 84 ? 13.055 18.203 5.57 1 78.44 84 VAL A C 1
ATOM 622 O O . VAL A 1 84 ? 13.141 18.953 4.598 1 78.44 84 VAL A O 1
ATOM 625 N N . HIS A 1 85 ? 12.883 18.609 6.793 1 85.69 85 HIS A N 1
ATOM 626 C CA . HIS A 1 85 ? 12.391 19.969 7.047 1 85.69 85 HIS A CA 1
ATOM 627 C C . HIS A 1 85 ? 13.516 20.875 7.535 1 85.69 85 HIS A C 1
ATOM 629 O O . HIS A 1 85 ? 13.32 22.078 7.688 1 85.69 85 HIS A O 1
ATOM 635 N N . GLY A 1 86 ? 14.727 20.344 7.641 1 83.81 86 GLY A N 1
ATOM 636 C CA . GLY A 1 86 ? 15.812 21.078 8.273 1 83.81 86 GLY A CA 1
ATOM 637 C C . GLY A 1 86 ? 15.797 20.969 9.789 1 83.81 86 GLY A C 1
ATOM 638 O O . GLY A 1 86 ? 14.766 20.656 10.383 1 83.81 86 GLY A O 1
ATOM 639 N N . GLU A 1 87 ? 16.859 21.328 10.375 1 84.81 87 GLU A N 1
ATOM 640 C CA . GLU A 1 87 ? 17 21.188 11.82 1 84.81 87 GLU A CA 1
ATOM 641 C C . GLU A 1 87 ? 16 22.094 12.555 1 84.81 87 GLU A C 1
ATOM 643 O O . GLU A 1 87 ? 15.508 21.734 13.633 1 84.81 87 GLU A O 1
ATOM 648 N N . ASP A 1 88 ? 15.719 23.188 11.914 1 89.25 88 ASP A N 1
ATOM 649 C CA . ASP A 1 88 ? 14.812 24.141 12.562 1 89.25 88 ASP A CA 1
ATOM 650 C C . ASP A 1 88 ? 13.375 23.891 12.125 1 89.25 88 ASP A C 1
ATOM 652 O O . ASP A 1 88 ? 12.453 24.578 12.586 1 89.25 88 ASP A O 1
ATOM 656 N N . GLY A 1 89 ? 13.133 23.031 11.18 1 91.75 89 GLY A N 1
ATOM 657 C CA . GLY A 1 89 ? 11.797 22.703 10.711 1 91.75 89 GLY A CA 1
ATOM 658 C C . GLY A 1 89 ? 11.344 23.562 9.547 1 91.75 89 GLY A C 1
ATOM 659 O O . GLY A 1 89 ? 10.359 23.234 8.875 1 91.75 89 GLY A O 1
ATOM 660 N N . LEU A 1 90 ? 11.992 24.625 9.281 1 93.62 90 LEU A N 1
ATOM 661 C CA . LEU A 1 90 ? 11.562 25.5 8.203 1 93.62 90 LEU A CA 1
ATOM 662 C C . LEU A 1 90 ? 12.625 25.594 7.113 1 93.62 90 LEU A C 1
ATOM 664 O O . LEU A 1 90 ? 12.734 26.609 6.422 1 93.62 90 LEU A O 1
ATOM 668 N N . GLY A 1 91 ? 13.5 24.578 7.074 1 88.62 91 GLY A N 1
ATOM 669 C CA . GLY A 1 91 ? 14.484 24.484 6.012 1 88.62 91 GLY A CA 1
ATOM 670 C C . GLY A 1 91 ? 15.523 25.594 6.055 1 88.62 91 GLY A C 1
ATOM 671 O O . GLY A 1 91 ? 16.141 25.906 5.035 1 88.62 91 GLY A O 1
ATOM 672 N N . GLY A 1 92 ? 15.609 26.25 7.164 1 88.06 92 GLY A N 1
ATOM 673 C CA . GLY A 1 92 ? 16.562 27.344 7.289 1 88.06 92 GLY A CA 1
ATOM 674 C C . GLY A 1 92 ? 16 28.688 6.824 1 88.06 92 GLY A C 1
ATOM 675 O O . GLY A 1 92 ? 16.734 29.656 6.695 1 88.06 92 GLY A O 1
ATOM 676 N N . ALA A 1 93 ? 14.711 28.734 6.523 1 93.19 93 ALA A N 1
ATOM 677 C CA . ALA A 1 93 ? 14.086 29.984 6.133 1 93.19 93 ALA A CA 1
ATOM 678 C C . ALA A 1 93 ? 14.281 31.062 7.207 1 93.19 93 ALA A C 1
ATOM 680 O O . ALA A 1 93 ? 14.102 30.781 8.398 1 93.19 93 ALA A O 1
ATOM 681 N N . PRO A 1 94 ? 14.609 32.25 6.793 1 94.62 94 PRO A N 1
ATOM 682 C CA . PRO A 1 94 ? 14.898 33.281 7.777 1 94.62 94 PRO A CA 1
ATOM 683 C C . PRO A 1 94 ? 13.641 34.031 8.258 1 94.62 94 PRO A C 1
ATOM 685 O O . PRO A 1 94 ? 13.602 35.25 8.281 1 94.62 94 PRO A O 1
ATOM 688 N N . VAL A 1 95 ? 12.672 33.281 8.727 1 95.69 95 VAL A N 1
ATOM 689 C CA . VAL A 1 95 ? 11.484 33.875 9.328 1 95.69 95 VAL A CA 1
ATOM 690 C C . VAL A 1 95 ? 11.844 34.5 10.68 1 95.69 95 VAL A C 1
ATOM 692 O O . VAL A 1 95 ? 12.477 33.844 11.516 1 95.69 95 VAL A O 1
ATOM 695 N N . PRO A 1 96 ? 11.469 35.719 10.883 1 95.38 96 PRO A N 1
ATOM 696 C CA . PRO A 1 96 ? 11.867 36.438 12.109 1 95.38 96 PRO A CA 1
ATOM 697 C C . PRO A 1 96 ? 11.344 35.75 13.375 1 95.38 96 PRO A C 1
ATOM 699 O O . PRO A 1 96 ? 10.297 35.094 13.336 1 95.38 96 PRO A O 1
ATOM 702 N N . ALA A 1 97 ? 12.086 35.938 14.469 1 96.44 97 ALA A N 1
ATOM 703 C CA . ALA A 1 97 ? 11.641 35.438 15.773 1 96.44 97 ALA A CA 1
ATOM 704 C C . ALA A 1 97 ? 10.344 36.125 16.203 1 96.44 97 ALA A C 1
ATOM 706 O O . ALA A 1 97 ? 10.125 37.312 15.898 1 96.44 97 ALA A O 1
ATOM 707 N N . ALA A 1 98 ? 9.57 35.375 16.906 1 96.81 98 ALA A N 1
ATOM 708 C CA . ALA A 1 98 ? 8.305 35.938 17.375 1 96.81 98 ALA A CA 1
ATOM 709 C C . ALA A 1 98 ? 8.523 36.844 18.594 1 96.81 98 ALA A C 1
ATOM 711 O O . ALA A 1 98 ? 9.398 36.562 19.422 1 96.81 98 ALA A O 1
ATOM 712 N N . SER A 1 99 ? 7.691 37.812 18.656 1 96.38 99 SER A N 1
ATOM 713 C CA . SER A 1 99 ? 7.719 38.719 19.797 1 96.38 99 SER A CA 1
ATOM 714 C C . SER A 1 99 ? 6.832 38.188 20.922 1 96.38 99 SER A C 1
ATOM 716 O O . SER A 1 99 ? 7.172 38.312 22.109 1 96.38 99 SER A O 1
ATOM 718 N N . ARG A 1 100 ? 5.664 37.688 20.547 1 96.19 100 ARG A N 1
ATOM 719 C CA . ARG A 1 100 ? 4.719 37.125 21.516 1 96.19 100 AR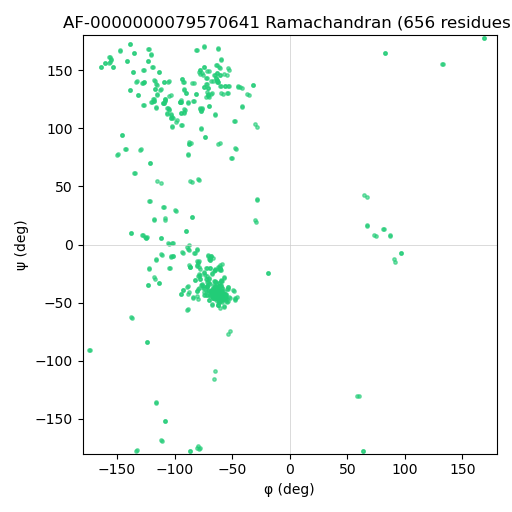G A CA 1
ATOM 720 C C . ARG A 1 100 ? 4.965 35.625 21.703 1 96.19 100 ARG A C 1
ATOM 722 O O . ARG A 1 100 ? 5.121 34.875 20.734 1 96.19 100 ARG A O 1
ATOM 729 N N . GLY A 1 101 ? 5.059 35.219 22.938 1 96.75 101 GLY A N 1
ATOM 730 C CA . GLY A 1 101 ? 5.332 33.812 23.266 1 96.75 101 GLY A CA 1
ATOM 731 C C . GLY A 1 101 ? 4.109 32.938 23.172 1 96.75 101 GLY A C 1
ATOM 732 O O . GLY A 1 101 ? 3.064 33.344 22.672 1 96.75 101 GLY A O 1
ATOM 733 N N . VAL A 1 102 ? 4.312 31.75 23.578 1 98.19 102 VAL A N 1
ATOM 734 C CA . VAL A 1 102 ? 3.275 30.719 23.562 1 98.19 102 VAL A CA 1
ATOM 735 C C . VAL A 1 102 ? 2.199 31.062 24.594 1 98.19 102 VAL A C 1
ATOM 737 O O . VAL A 1 102 ? 2.486 31.688 25.625 1 98.19 102 VAL A O 1
ATOM 740 N N . ASP A 1 103 ? 0.963 30.828 24.266 1 98.5 103 ASP A N 1
ATOM 741 C CA . ASP A 1 103 ? -0.139 31.062 25.188 1 98.5 103 ASP A CA 1
ATOM 742 C C . ASP A 1 103 ? -0.184 29.984 26.266 1 98.5 103 ASP A C 1
ATOM 744 O O . ASP A 1 103 ? 0.265 28.859 26.047 1 98.5 103 ASP A O 1
ATOM 748 N N . ASP A 1 104 ? -0.723 30.328 27.438 1 97.94 104 ASP A N 1
ATOM 749 C CA . ASP A 1 104 ? -0.823 29.391 28.547 1 97.94 104 ASP A CA 1
ATOM 750 C C . ASP A 1 104 ? -1.871 28.312 28.281 1 97.94 104 ASP A C 1
ATOM 752 O O . ASP A 1 104 ? -2.971 28.625 27.812 1 97.94 104 ASP A O 1
ATOM 756 N N . GLY A 1 105 ? -1.489 27.062 28.578 1 98.31 105 GLY A N 1
ATOM 757 C CA . GLY A 1 105 ? -2.389 25.938 28.406 1 98.31 105 GLY A CA 1
ATOM 758 C C . GLY A 1 105 ? -1.742 24.766 27.688 1 98.31 105 GLY A C 1
ATOM 759 O O . GLY A 1 105 ? -0.747 24.938 26.984 1 98.31 105 GLY A O 1
ATOM 760 N N . PHE A 1 106 ? -2.289 23.625 27.953 1 98.75 106 PHE A N 1
ATOM 761 C CA . PHE A 1 106 ? -1.894 22.391 27.281 1 98.75 106 PHE A CA 1
ATOM 762 C C . PHE A 1 106 ? -2.814 22.094 26.109 1 98.75 106 PHE A C 1
ATOM 764 O O . PHE A 1 106 ? -4.035 22.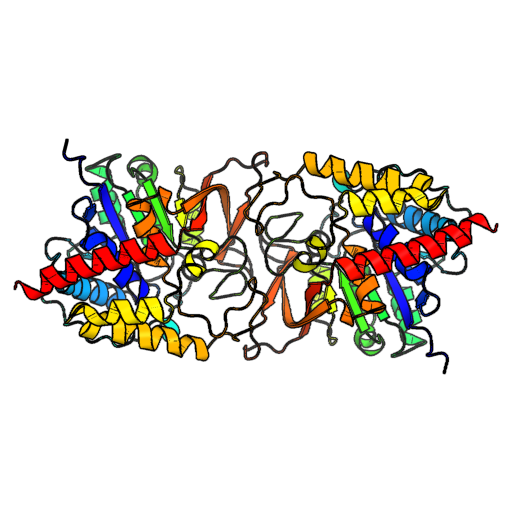031 26.266 1 98.75 106 PHE A O 1
ATOM 771 N N . ALA A 1 107 ? -2.234 21.969 24.906 1 98.94 107 ALA A N 1
ATOM 772 C CA . ALA A 1 107 ? -2.984 21.938 23.656 1 98.94 107 ALA A CA 1
ATOM 773 C C . ALA A 1 107 ? -4.168 20.984 23.75 1 98.94 107 ALA A C 1
ATOM 775 O O . ALA A 1 107 ? -5.297 21.344 23.391 1 98.94 107 ALA A O 1
ATOM 776 N N . PRO A 1 108 ? -4.02 19.703 24.25 1 98.94 108 PRO A N 1
ATOM 777 C CA . PRO A 1 108 ? -5.176 18.812 24.344 1 98.94 108 PRO A CA 1
ATOM 778 C C . PRO A 1 108 ? -6.309 19.391 25.188 1 98.94 108 PRO A C 1
ATOM 780 O O . PRO A 1 108 ? -7.48 19.266 24.812 1 98.94 108 PRO A O 1
ATOM 783 N N . GLU A 1 109 ? -5.98 20.016 26.25 1 98.88 109 GLU A N 1
ATOM 784 C CA . GLU A 1 109 ? -6.984 20.625 27.125 1 98.88 109 GLU A CA 1
ATOM 785 C C . GLU A 1 109 ? -7.656 21.812 26.438 1 98.88 109 GLU A C 1
ATOM 787 O O . GLU A 1 109 ? -8.859 22.031 26.594 1 98.88 109 GLU A O 1
ATOM 792 N N . VAL A 1 110 ? -6.883 22.578 25.766 1 98.88 110 VAL A N 1
ATOM 793 C CA . VAL A 1 110 ? -7.402 23.75 25.062 1 98.88 110 VAL A CA 1
ATOM 794 C C . VAL A 1 110 ? -8.359 23.297 23.953 1 98.88 110 VAL A C 1
ATOM 796 O O . VAL A 1 110 ? -9.406 23.922 23.75 1 98.88 110 VAL A O 1
ATOM 799 N N . ILE A 1 111 ? -7.992 22.219 23.219 1 98.94 111 ILE A N 1
ATOM 800 C CA . ILE A 1 111 ? -8.867 21.672 22.203 1 98.94 111 ILE A CA 1
ATOM 801 C C . ILE A 1 111 ? -10.219 21.297 22.812 1 98.94 111 ILE A C 1
ATOM 803 O O . ILE A 1 111 ? -11.266 21.656 22.266 1 98.94 111 ILE A O 1
ATOM 807 N N . ILE A 1 112 ? -10.18 20.641 23.953 1 98.94 112 ILE A N 1
ATOM 808 C CA . ILE A 1 112 ? -11.398 20.25 24.656 1 98.94 112 ILE A CA 1
ATOM 809 C C . ILE A 1 112 ? -12.219 21.484 24.984 1 98.94 112 ILE A C 1
ATOM 811 O O . ILE A 1 112 ? -13.414 21.547 24.688 1 98.94 112 ILE A O 1
ATOM 815 N N . GLU A 1 113 ? -11.594 22.469 25.562 1 98.88 113 GLU A N 1
ATOM 816 C CA . GLU A 1 113 ? -12.281 23.688 26.031 1 98.88 113 GLU A CA 1
ATOM 817 C C . GLU A 1 113 ? -12.93 24.422 24.859 1 98.88 113 GLU A C 1
ATOM 819 O O . GLU A 1 113 ? -14.094 24.812 24.938 1 98.88 113 GLU A O 1
ATOM 824 N N . LEU A 1 114 ? -12.195 24.609 23.797 1 98.88 114 LEU A N 1
ATOM 825 C CA . LEU A 1 114 ? -12.695 25.359 22.656 1 98.88 114 LEU A CA 1
ATOM 826 C C . LEU A 1 114 ? -13.875 24.641 22.016 1 98.88 114 LEU A C 1
ATOM 828 O O . LEU A 1 114 ? -14.867 25.281 21.625 1 98.88 114 LEU A O 1
ATOM 832 N N . LEU A 1 115 ? -13.773 23.328 21.859 1 98.88 115 LEU A N 1
ATOM 833 C CA . LEU A 1 115 ? -14.867 22.562 21.266 1 98.88 115 LEU A CA 1
ATOM 834 C C . LEU A 1 115 ? -16.078 22.547 22.188 1 98.88 115 LEU A C 1
ATOM 836 O O . LEU A 1 115 ? -17.219 22.641 21.703 1 98.88 115 LEU A O 1
ATOM 840 N N . ARG A 1 116 ? -15.836 22.406 23.453 1 98.69 116 ARG A N 1
ATOM 841 C CA . ARG A 1 116 ? -16.922 22.406 24.438 1 98.69 116 ARG A CA 1
ATOM 842 C C . ARG A 1 116 ? -17.672 23.734 24.406 1 98.69 116 ARG A C 1
ATOM 844 O O . ARG A 1 116 ? -18.906 23.75 24.531 1 98.69 116 ARG A O 1
ATOM 851 N N . GLU A 1 117 ? -17.047 24.797 24.25 1 98.62 117 GLU A N 1
ATOM 852 C CA . GLU A 1 117 ? -17.625 26.141 24.266 1 98.62 117 GLU A CA 1
ATOM 853 C C . GLU A 1 117 ? -18.453 26.406 23.016 1 98.62 117 GLU A C 1
ATOM 855 O O . GLU A 1 117 ? -19.391 27.203 23.031 1 98.62 117 GLU A O 1
ATOM 860 N N . ARG A 1 118 ? -18.141 25.75 21.891 1 98.25 118 ARG A N 1
ATOM 861 C CA . ARG A 1 118 ? -18.797 25.969 20.609 1 98.25 118 ARG A CA 1
ATOM 862 C C . ARG A 1 118 ? -19.125 24.656 19.938 1 98.25 118 ARG A C 1
ATOM 864 O O . ARG A 1 118 ? -18.719 24.406 18.797 1 98.25 118 ARG A O 1
ATOM 871 N N . PRO A 1 119 ? -19.969 23.859 20.609 1 98.38 119 PRO A N 1
ATOM 872 C CA . PRO A 1 119 ? -20.25 22.531 20.062 1 98.38 119 PRO A CA 1
ATOM 873 C C . PRO A 1 119 ? -20.859 22.594 18.672 1 98.38 119 PRO A C 1
ATOM 875 O O . PRO A 1 119 ? -21.797 23.375 18.422 1 98.38 119 PRO A O 1
ATOM 878 N N . GLY A 1 120 ? -20.266 21.797 17.734 1 98.31 120 GLY A N 1
ATOM 879 C CA . GLY A 1 120 ? -20.766 21.672 16.391 1 98.31 120 GLY A CA 1
ATOM 880 C C . GLY A 1 120 ? -20.344 22.812 15.477 1 98.31 120 GLY A C 1
ATOM 881 O O . GLY A 1 120 ? -20.844 22.938 14.359 1 98.31 120 GLY A O 1
ATOM 882 N N . GLU A 1 121 ? -19.391 23.594 15.914 1 98.31 121 GLU A N 1
ATOM 883 C CA . GLU A 1 121 ? -19.078 24.781 15.125 1 98.31 121 GLU A CA 1
ATOM 884 C C . GLU A 1 121 ? -17.656 24.734 14.578 1 98.31 121 GLU A C 1
ATOM 886 O O . GLU A 1 121 ? -17.375 25.297 13.516 1 98.31 121 GLU A O 1
ATOM 891 N N . ILE A 1 122 ? -16.766 24.078 15.289 1 98.81 122 ILE A N 1
ATOM 892 C CA . ILE A 1 122 ? -15.336 24.188 14.984 1 98.81 122 ILE A CA 1
ATOM 893 C C . ILE A 1 122 ? -14.875 22.922 14.25 1 98.81 122 ILE A C 1
ATOM 895 O O . ILE A 1 122 ? -15.18 21.812 14.672 1 98.81 122 ILE A O 1
ATOM 899 N N . THR A 1 123 ? -14.219 23.109 13.117 1 98.88 123 THR A N 1
ATOM 900 C CA . THR A 1 123 ? -13.516 22.031 12.43 1 98.88 123 THR A CA 1
ATOM 901 C C . THR A 1 123 ? -12.109 21.844 13.008 1 98.88 123 THR A C 1
ATOM 903 O O . THR A 1 123 ? -11.352 22.812 13.125 1 98.88 123 THR A O 1
ATOM 906 N N . LEU A 1 124 ? -11.836 20.641 13.445 1 98.94 124 LEU A N 1
ATOM 907 C CA . LEU A 1 124 ? -10.508 20.297 13.938 1 98.94 124 LEU A CA 1
ATOM 908 C C . LEU A 1 124 ? -9.641 19.734 12.812 1 98.94 124 LEU A C 1
ATOM 910 O O . LEU A 1 124 ? -9.953 18.688 12.258 1 98.94 124 LEU A O 1
ATOM 914 N N . VAL A 1 125 ? -8.602 20.438 12.422 1 98.94 125 VAL A N 1
ATOM 915 C CA . VAL A 1 125 ? -7.66 20.016 11.391 1 98.94 125 VAL A CA 1
ATOM 916 C C . VAL A 1 125 ? -6.348 19.578 12.039 1 98.94 125 VAL A C 1
ATOM 918 O O . VAL A 1 125 ? -5.711 20.359 12.75 1 98.94 125 VAL A O 1
ATOM 921 N N . ALA A 1 126 ? -5.992 18.328 11.883 1 98.94 126 ALA A N 1
ATOM 922 C CA . ALA A 1 126 ? -4.75 17.797 12.438 1 98.94 126 ALA A CA 1
ATOM 923 C C . ALA A 1 126 ? -3.803 17.344 11.328 1 98.94 126 ALA A C 1
ATOM 925 O O . ALA A 1 126 ? -4.113 16.406 10.586 1 98.94 126 ALA A O 1
ATOM 926 N N . VAL A 1 127 ? -2.596 18 11.25 1 98.88 127 VAL A N 1
ATOM 927 C CA . VAL A 1 127 ? -1.715 17.734 10.117 1 98.88 127 VAL A CA 1
ATOM 928 C C . VAL A 1 127 ? -0.346 17.297 10.625 1 98.88 127 VAL A C 1
ATOM 930 O O . VAL A 1 127 ? 0.611 17.203 9.852 1 98.88 127 VAL A O 1
ATOM 933 N N . GLY A 1 128 ? -0.126 17.094 11.906 1 98.69 128 GLY A N 1
ATOM 934 C CA . GLY A 1 128 ? 0.993 16.406 12.531 1 98.69 128 GLY A CA 1
ATOM 935 C C . GLY A 1 128 ? 0.6 15.086 13.18 1 98.69 128 GLY A C 1
ATOM 936 O O . GLY A 1 128 ? -0.491 14.57 12.938 1 98.69 128 GLY A O 1
ATOM 937 N N . PRO A 1 129 ? 1.567 14.484 14.008 1 98.81 129 PRO A N 1
ATOM 938 C CA . PRO A 1 129 ? 1.163 13.328 14.812 1 98.81 129 PRO A CA 1
ATOM 939 C C . PRO A 1 129 ? -0.076 13.609 15.664 1 98.81 129 PRO A C 1
ATOM 941 O O . PRO A 1 129 ? -0.194 14.688 16.25 1 98.81 129 PRO A O 1
ATOM 944 N N . MET A 1 130 ? -0.984 12.734 15.727 1 98.81 130 MET A N 1
ATOM 945 C CA . MET A 1 130 ? -2.322 12.992 16.25 1 98.81 130 MET A CA 1
ATOM 946 C C . MET A 1 130 ? -2.346 12.852 17.766 1 98.81 130 MET A C 1
ATOM 948 O O . MET A 1 130 ? -3.406 12.648 18.359 1 98.81 130 MET A O 1
ATOM 952 N N . THR A 1 131 ? -1.232 13 18.406 1 98.94 131 THR A N 1
ATOM 953 C CA . THR A 1 131 ? -1.084 12.805 19.844 1 98.94 131 THR A CA 1
ATOM 954 C C . THR A 1 131 ? -1.994 13.758 20.625 1 98.94 131 THR A C 1
ATOM 956 O O . THR A 1 131 ? -2.697 13.344 21.547 1 98.94 131 THR A O 1
ATOM 959 N N . ASN A 1 132 ? -2.018 15.055 20.234 1 98.94 132 ASN A N 1
ATOM 960 C CA . ASN A 1 132 ? -2.881 16.016 20.922 1 98.94 132 ASN A CA 1
ATOM 961 C C . ASN A 1 132 ? -4.352 15.617 20.812 1 98.94 132 ASN A C 1
ATOM 963 O O . ASN A 1 132 ? -5.086 15.688 21.797 1 98.94 132 ASN A O 1
ATOM 967 N N . VAL A 1 133 ? -4.758 15.234 19.625 1 98.94 133 VAL A N 1
ATOM 968 C CA . VAL A 1 133 ? -6.152 14.875 19.391 1 98.94 133 VAL A CA 1
ATOM 969 C C . VAL A 1 133 ? -6.516 13.633 20.203 1 98.94 133 VAL A C 1
ATOM 971 O O . VAL A 1 133 ? -7.582 13.586 20.828 1 98.94 133 VAL A O 1
ATOM 974 N N . ALA A 1 134 ? -5.625 12.641 20.172 1 98.94 134 ALA A N 1
ATOM 975 C CA . ALA A 1 134 ? -5.859 11.422 20.938 1 98.94 134 ALA A CA 1
ATOM 976 C C . ALA A 1 134 ? -5.957 11.719 22.438 1 98.94 134 ALA A C 1
ATOM 978 O O . ALA A 1 134 ? -6.836 11.195 23.125 1 98.94 134 ALA A O 1
ATOM 979 N N . LEU A 1 135 ? -5.043 12.531 22.938 1 98.94 135 LEU A N 1
ATOM 980 C CA . LEU A 1 135 ? -5.062 12.898 24.344 1 98.94 135 LEU A CA 1
ATOM 981 C C . LEU A 1 135 ? -6.352 13.641 24.688 1 98.94 135 LEU A C 1
ATOM 983 O O . LEU A 1 135 ? -6.914 13.43 25.766 1 98.94 135 LEU A O 1
ATOM 987 N N . ALA A 1 136 ? -6.816 14.516 23.812 1 98.94 136 ALA A N 1
ATOM 988 C CA . ALA A 1 136 ? -8.086 15.203 24.031 1 98.94 136 ALA A CA 1
ATOM 989 C C . ALA A 1 136 ? -9.242 14.211 24.125 1 98.94 136 ALA A C 1
ATOM 991 O O . ALA A 1 136 ? -10.078 14.297 25.016 1 98.94 136 ALA A O 1
ATOM 992 N N . LEU A 1 137 ? -9.305 13.25 23.219 1 98.88 137 LEU A N 1
ATOM 993 C CA . LEU A 1 137 ? -10.352 12.242 23.188 1 98.88 137 LEU A CA 1
ATOM 994 C C . LEU A 1 137 ? -10.336 11.391 24.453 1 98.88 137 LEU A C 1
ATOM 996 O O . LEU A 1 137 ? -11.391 11.047 24.984 1 98.88 137 LEU A O 1
ATOM 1000 N N . ARG A 1 138 ? -9.148 11.008 24.938 1 98.31 138 ARG A N 1
ATOM 1001 C CA . ARG A 1 138 ? -9.008 10.219 26.156 1 98.31 138 ARG A CA 1
ATOM 1002 C C . ARG A 1 138 ? -9.594 10.961 27.359 1 98.31 138 ARG A C 1
ATOM 1004 O O . ARG A 1 138 ? -10.266 10.359 28.203 1 98.31 138 ARG A O 1
ATOM 1011 N N . ALA A 1 139 ? -9.273 12.211 27.406 1 98.56 139 ALA A N 1
ATOM 1012 C CA . ALA A 1 139 ? -9.68 13.016 28.547 1 98.56 139 ALA A CA 1
ATOM 1013 C C . ALA A 1 139 ? -11.172 13.352 28.469 1 98.56 139 ALA A C 1
ATOM 1015 O O . ALA A 1 139 ? -11.836 13.453 29.5 1 98.56 139 ALA A O 1
ATOM 1016 N N . GLU A 1 140 ? -11.688 13.609 27.266 1 98.56 140 GLU A N 1
ATOM 1017 C CA . GLU A 1 140 ? -13.078 13.977 27.047 1 98.56 140 GLU A CA 1
ATOM 1018 C C . GLU A 1 140 ? -13.602 13.422 25.719 1 98.56 140 GLU A C 1
ATOM 1020 O O . GLU A 1 140 ? -13.562 14.102 24.703 1 98.56 140 GLU A O 1
ATOM 1025 N N . PRO A 1 141 ? -14.227 12.258 25.734 1 98.19 141 PRO A N 1
ATOM 1026 C CA . PRO A 1 141 ? -14.68 11.602 24.5 1 98.19 141 PRO A CA 1
ATOM 1027 C C . PRO A 1 141 ? -15.719 12.43 23.75 1 98.19 141 PRO A C 1
ATOM 1029 O O . PRO A 1 141 ? -15.891 12.25 22.531 1 98.19 141 PRO A O 1
ATOM 1032 N N . LYS A 1 142 ? -16.375 13.375 24.391 1 98.5 142 LYS A N 1
ATOM 1033 C CA . LYS A 1 142 ? -17.406 14.195 23.75 1 98.5 142 LYS A CA 1
ATOM 1034 C C . LYS A 1 142 ? -16.781 15.125 22.719 1 98.5 142 LYS A C 1
ATOM 1036 O O . LYS A 1 142 ? -17.5 15.719 21.906 1 98.5 142 LYS A O 1
ATOM 1041 N N . VAL A 1 143 ? -15.484 15.211 22.719 1 98.62 143 VAL A N 1
ATOM 1042 C CA . VAL A 1 143 ? -14.766 15.938 21.672 1 98.62 143 VAL A CA 1
ATOM 1043 C C . VAL A 1 143 ? -15.258 15.492 20.297 1 98.62 143 VAL A C 1
ATOM 1045 O O . VAL A 1 143 ? -15.461 16.312 19.406 1 98.62 143 VAL A O 1
ATOM 1048 N N . ALA A 1 144 ? -15.492 14.234 20.188 1 98.62 144 ALA A N 1
ATOM 1049 C CA . ALA A 1 144 ? -15.914 13.656 18.922 1 98.62 144 ALA A CA 1
ATOM 1050 C C . ALA A 1 144 ? -17.312 14.133 18.531 1 98.62 144 ALA A C 1
ATOM 1052 O O . ALA A 1 144 ? -17.641 14.234 17.359 1 98.62 144 ALA A O 1
ATOM 1053 N N . GLN A 1 145 ? -18.094 14.5 19.453 1 98.31 145 GLN A N 1
ATOM 1054 C CA . GLN A 1 145 ? -19.438 15 19.219 1 98.31 145 GLN A CA 1
ATOM 1055 C C . GLN A 1 145 ? -19.438 16.5 19 1 98.31 145 GLN A C 1
ATOM 1057 O O . GLN A 1 145 ? -20.266 17.031 18.25 1 98.31 145 GLN A O 1
ATOM 1062 N N . TRP A 1 146 ? -18.562 17.156 19.719 1 98.75 146 TRP A N 1
ATOM 1063 C CA . TRP A 1 146 ? -18.562 18.609 19.703 1 98.75 146 TRP A CA 1
ATOM 1064 C C . TRP A 1 146 ? -17.906 19.156 18.438 1 98.75 146 TRP A C 1
ATOM 1066 O O . TRP A 1 146 ? -18.25 20.234 17.969 1 98.75 146 TRP A O 1
ATOM 1076 N N . ALA A 1 147 ? -16.969 18.469 17.844 1 98.88 147 ALA A N 1
ATOM 1077 C CA . ALA A 1 147 ? -16.312 18.922 16.625 1 98.88 147 ALA A CA 1
ATOM 1078 C C . ALA A 1 147 ? -17.266 18.906 15.445 1 98.88 147 ALA A C 1
ATOM 1080 O O . ALA A 1 147 ? -18 17.922 15.234 1 98.88 147 ALA A O 1
ATOM 1081 N N . LYS A 1 148 ? -17.312 20.016 14.742 1 98.56 148 LYS A N 1
ATOM 1082 C CA . LYS A 1 148 ? -18.109 20.031 13.516 1 98.56 148 LYS A CA 1
ATOM 1083 C C . LYS A 1 148 ? -17.609 18.984 12.523 1 98.56 148 LYS A C 1
ATOM 1085 O O . LYS A 1 148 ? -18.422 18.312 11.875 1 98.56 148 LYS A O 1
ATOM 1090 N N . ALA A 1 149 ? -16.344 18.922 12.336 1 98.62 149 ALA A N 1
ATOM 1091 C CA . ALA A 1 149 ? -15.641 17.984 11.469 1 98.62 149 ALA A CA 1
ATOM 1092 C C . ALA A 1 149 ? -14.195 17.781 11.93 1 98.62 149 ALA A C 1
ATOM 1094 O O . ALA A 1 149 ? -13.672 18.578 12.711 1 98.62 149 ALA A O 1
ATOM 1095 N N . VAL A 1 150 ? -13.625 16.688 11.508 1 98.88 150 VAL A N 1
ATOM 1096 C CA . VAL A 1 150 ? -12.211 16.391 11.742 1 98.88 150 VAL A CA 1
ATOM 1097 C C . VAL A 1 150 ? -11.531 16.062 10.414 1 98.88 150 VAL A C 1
ATOM 1099 O O . VAL A 1 150 ? -11.984 15.172 9.68 1 98.88 150 VAL A O 1
ATOM 1102 N N . VAL A 1 151 ? -10.547 16.828 10.062 1 98.94 151 VAL A N 1
ATOM 1103 C CA . VAL A 1 151 ? -9.789 16.656 8.828 1 98.94 151 VAL A CA 1
ATOM 1104 C C . VAL A 1 151 ? -8.328 16.359 9.156 1 98.94 151 VAL A C 1
ATOM 1106 O O . VAL A 1 151 ? -7.684 17.125 9.867 1 98.94 151 VAL A O 1
ATOM 1109 N N . LEU A 1 152 ? -7.84 15.281 8.672 1 98.88 152 LEU A N 1
ATOM 1110 C CA . LEU A 1 152 ? -6.516 14.789 9.031 1 98.88 152 LEU A CA 1
ATOM 1111 C C . LEU A 1 152 ? -5.598 14.75 7.816 1 98.88 152 LEU A C 1
ATOM 1113 O O . LEU A 1 152 ? -6.043 14.438 6.707 1 98.88 152 LEU A O 1
ATOM 1117 N N . MET A 1 153 ? -4.371 15.094 7.988 1 98.81 153 MET A N 1
ATOM 1118 C CA . MET A 1 153 ? -3.322 14.719 7.043 1 98.81 153 MET A CA 1
ATOM 1119 C C . MET A 1 153 ? -2.453 13.602 7.613 1 98.81 153 MET A C 1
ATOM 1121 O O . MET A 1 153 ? -1.869 13.75 8.688 1 98.81 153 MET A O 1
ATOM 1125 N N . GLY A 1 154 ? -2.475 12.469 6.977 1 98.38 154 GLY A N 1
ATOM 1126 C CA . GLY A 1 154 ? -1.694 11.32 7.418 1 98.38 154 GLY A CA 1
ATOM 1127 C C . GLY A 1 154 ? -2.072 10.031 6.707 1 98.38 154 GLY A C 1
ATOM 1128 O O . GLY A 1 154 ? -2.92 10.039 5.812 1 98.38 154 GLY A O 1
ATOM 1129 N N . GLY A 1 155 ? -1.369 9.047 7.047 1 98.06 155 GLY A N 1
ATOM 1130 C CA . GLY A 1 155 ? -1.69 7.73 6.512 1 98.06 155 GLY A CA 1
ATOM 1131 C C . GLY A 1 155 ? -1.541 7.645 5.004 1 98.06 155 GLY A C 1
ATOM 1132 O O . GLY A 1 155 ? -1.022 8.57 4.375 1 98.06 155 GLY A O 1
ATOM 1133 N N . ALA A 1 156 ? -1.851 6.551 4.48 1 96.62 156 ALA A N 1
ATOM 1134 C CA . ALA A 1 156 ? -1.865 6.203 3.064 1 96.62 156 ALA A CA 1
ATOM 1135 C C . ALA A 1 156 ? -2.746 4.98 2.811 1 96.62 156 ALA A C 1
ATOM 1137 O O . ALA A 1 156 ? -3.051 4.223 3.734 1 96.62 156 ALA A O 1
ATOM 1138 N N . PHE A 1 157 ? -3.24 4.855 1.596 1 95.19 157 PHE A N 1
ATOM 1139 C CA . PHE A 1 157 ? -3.938 3.605 1.312 1 95.19 157 PHE A CA 1
ATOM 1140 C C . PHE A 1 157 ? -3.158 2.768 0.304 1 95.19 157 PHE A C 1
ATOM 1142 O O . PHE A 1 157 ? -3.646 1.735 -0.162 1 95.19 157 PHE A O 1
ATOM 1149 N N . THR A 1 158 ? -1.957 3.148 -0.112 1 93.06 158 THR A N 1
ATOM 1150 C CA . THR A 1 158 ? -1.057 2.336 -0.923 1 93.06 158 THR A CA 1
ATOM 1151 C C . THR A 1 158 ? 0.298 2.18 -0.236 1 93.06 158 THR A C 1
ATOM 1153 O O . THR A 1 158 ? 0.47 1.307 0.616 1 93.06 158 THR A O 1
ATOM 1156 N N . ARG A 1 159 ? 1.218 3.182 -0.415 1 93.56 159 ARG A N 1
ATOM 1157 C CA . ARG A 1 159 ? 2.559 3.086 0.154 1 93.56 159 ARG A CA 1
ATOM 1158 C C . ARG A 1 159 ? 2.816 4.223 1.137 1 93.56 159 ARG A C 1
ATOM 1160 O O . ARG A 1 159 ? 2.256 5.312 0.997 1 93.56 159 ARG A O 1
ATOM 1167 N N . GLY A 1 160 ? 3.707 3.912 2.088 1 93.62 160 GLY A N 1
ATOM 1168 C CA . GLY A 1 160 ? 4.145 4.941 3.02 1 93.62 160 GLY A CA 1
ATOM 1169 C C . GLY A 1 160 ? 5.316 5.754 2.498 1 93.62 160 GLY A C 1
ATOM 1170 O O . GLY A 1 160 ? 5.746 5.574 1.357 1 93.62 160 GLY A O 1
ATOM 1171 N N . ASN A 1 161 ? 5.82 6.719 3.344 1 91.44 161 ASN A N 1
ATOM 1172 C CA . ASN A 1 161 ? 6.961 7.543 2.957 1 91.44 161 ASN A CA 1
ATOM 1173 C C . ASN A 1 161 ? 8.102 7.43 3.965 1 91.44 161 ASN A C 1
ATOM 1175 O O . ASN A 1 161 ? 9.273 7.547 3.602 1 91.44 161 ASN A O 1
ATOM 1179 N N . ILE A 1 162 ? 7.789 7.293 5.215 1 92.75 162 ILE A N 1
ATOM 1180 C CA . ILE A 1 162 ? 8.852 7.109 6.199 1 92.75 162 IL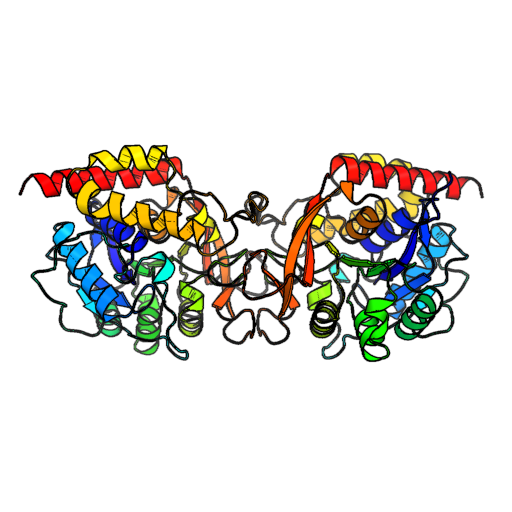E A CA 1
ATOM 1181 C C . ILE A 1 162 ? 9.305 5.652 6.203 1 92.75 162 ILE A C 1
ATOM 1183 O O . ILE A 1 162 ? 10.492 5.367 6.391 1 92.75 162 ILE A O 1
ATOM 1187 N N . THR A 1 163 ? 8.43 4.738 6.102 1 93.25 163 THR A N 1
ATOM 1188 C CA . THR A 1 163 ? 8.664 3.348 5.73 1 93.25 163 THR A CA 1
ATOM 1189 C C . THR A 1 163 ? 7.832 2.971 4.504 1 93.25 163 THR A C 1
ATOM 1191 O O . THR A 1 163 ? 6.91 3.695 4.121 1 93.25 163 THR A O 1
ATOM 1194 N N . PRO A 1 164 ? 8.102 1.82 3.891 1 93.62 164 PRO A N 1
ATOM 1195 C CA . PRO A 1 164 ? 7.27 1.433 2.75 1 93.62 164 PRO A CA 1
ATOM 1196 C C . PRO A 1 164 ? 5.797 1.276 3.123 1 93.62 164 PRO A C 1
ATOM 1198 O O . PRO A 1 164 ? 4.918 1.448 2.273 1 93.62 164 PRO A O 1
ATOM 1201 N N . ALA A 1 165 ? 5.52 1.071 4.461 1 96.81 165 ALA A N 1
ATOM 1202 C CA . ALA A 1 165 ? 4.164 0.731 4.883 1 96.81 165 ALA A CA 1
ATOM 1203 C C . ALA A 1 165 ? 3.471 1.93 5.523 1 96.81 165 ALA A C 1
ATOM 1205 O O . ALA A 1 165 ? 2.24 1.984 5.586 1 96.81 165 ALA A O 1
ATOM 1206 N N . ALA A 1 166 ? 4.258 2.936 6 1 97.38 166 ALA A N 1
ATOM 1207 C CA . ALA A 1 166 ? 3.623 3.908 6.883 1 97.38 166 ALA A CA 1
ATOM 1208 C C . ALA A 1 166 ? 3.979 5.336 6.473 1 97.38 166 ALA A C 1
ATOM 1210 O O . ALA A 1 166 ? 5.125 5.613 6.109 1 97.38 166 ALA A O 1
ATOM 1211 N N . GLU A 1 167 ? 3.021 6.219 6.543 1 96.75 167 GLU A N 1
ATOM 1212 C CA . GLU A 1 167 ? 3.176 7.664 6.438 1 96.75 167 GLU A CA 1
ATOM 1213 C C . GLU A 1 167 ? 3.695 8.266 7.742 1 96.75 167 GLU A C 1
ATOM 1215 O O . GLU A 1 167 ? 3.406 7.75 8.828 1 96.75 167 GLU A O 1
ATOM 1220 N N . PHE A 1 168 ? 4.402 9.32 7.719 1 97.06 168 PHE A N 1
ATOM 1221 C CA . PHE A 1 168 ? 5.18 9.875 8.82 1 97.06 168 PHE A CA 1
ATOM 1222 C C . PHE A 1 168 ? 4.285 10.148 10.031 1 97.06 168 PHE A C 1
ATOM 1224 O O . PHE A 1 168 ? 4.594 9.727 11.141 1 97.06 168 PHE A O 1
ATOM 1231 N N . ASN A 1 169 ? 3.166 10.914 9.844 1 98.5 169 ASN A N 1
ATOM 1232 C CA . ASN A 1 169 ? 2.34 11.289 10.984 1 98.5 169 ASN A CA 1
ATOM 1233 C C . ASN A 1 169 ? 1.786 10.07 11.711 1 98.5 169 ASN A C 1
ATOM 1235 O O . ASN A 1 169 ? 1.729 10.039 12.938 1 98.5 169 ASN A O 1
ATOM 1239 N N . PHE A 1 170 ? 1.362 9.109 10.938 1 98.75 170 PHE A N 1
ATOM 1240 C CA . PHE A 1 170 ? 0.82 7.887 11.523 1 98.75 170 PHE A CA 1
ATOM 1241 C C . PHE A 1 170 ? 1.928 7.047 12.141 1 98.75 170 PHE A C 1
ATOM 1243 O O . PHE A 1 170 ? 1.723 6.406 13.172 1 98.75 170 PHE A O 1
ATOM 1250 N N . PHE A 1 171 ? 3.084 7.039 11.547 1 98.38 171 PHE A N 1
ATOM 1251 C CA . PHE A 1 171 ? 4.227 6.301 12.078 1 98.38 171 PHE A CA 1
ATOM 1252 C C . PHE A 1 171 ? 4.727 6.934 13.367 1 98.38 171 PHE A C 1
ATOM 1254 O O . PHE A 1 171 ? 5.113 6.223 14.305 1 98.38 171 PHE A O 1
ATOM 1261 N N . ALA A 1 172 ? 4.742 8.266 13.414 1 98.38 172 ALA A N 1
ATOM 1262 C CA . ALA A 1 172 ? 5.266 9 14.562 1 98.38 172 ALA A CA 1
ATOM 1263 C C . ALA A 1 172 ? 4.465 8.68 15.82 1 98.38 172 ALA A C 1
ATOM 1265 O O . ALA A 1 172 ? 5.012 8.672 16.922 1 98.38 172 ALA A O 1
ATOM 1266 N N . ASP A 1 173 ? 3.227 8.438 15.672 1 98.81 173 ASP A N 1
ATOM 1267 C CA . ASP A 1 173 ? 2.414 8.016 16.812 1 98.81 173 ASP A CA 1
ATOM 1268 C C . ASP A 1 173 ? 1.264 7.121 16.359 1 98.81 173 ASP A C 1
ATOM 1270 O O . ASP A 1 173 ? 0.105 7.543 16.359 1 98.81 173 ASP A O 1
ATOM 1274 N N . PRO A 1 174 ? 1.562 5.832 16.062 1 98.81 174 PRO A N 1
ATOM 1275 C CA . PRO A 1 174 ? 0.54 4.902 15.57 1 98.81 174 PRO A CA 1
ATOM 1276 C C . PRO A 1 174 ? -0.608 4.719 16.562 1 98.81 174 PRO A C 1
ATOM 1278 O O . PRO A 1 174 ? -1.761 4.559 16.156 1 98.81 174 PRO A O 1
ATOM 1281 N N . ASP A 1 175 ? -0.341 4.738 17.828 1 98.81 175 ASP A N 1
ATOM 1282 C CA . ASP A 1 175 ? -1.352 4.527 18.859 1 98.81 175 ASP A CA 1
ATOM 1283 C C . ASP A 1 175 ? -2.359 5.676 18.875 1 98.81 175 ASP A C 1
ATOM 1285 O O . ASP A 1 175 ? -3.564 5.449 19 1 98.81 175 ASP A O 1
ATOM 1289 N N . ALA A 1 176 ? -1.828 6.887 18.766 1 98.94 176 ALA A N 1
ATOM 1290 C CA . ALA A 1 176 ? -2.715 8.047 18.688 1 98.94 176 ALA A CA 1
ATOM 1291 C C . ALA A 1 176 ? -3.613 7.977 17.469 1 98.94 176 ALA A C 1
ATOM 1293 O O . ALA A 1 176 ? -4.824 8.203 17.547 1 98.94 176 ALA A O 1
ATOM 1294 N N . ALA A 1 177 ? -2.984 7.695 16.312 1 98.88 177 ALA A N 1
ATOM 1295 C CA . ALA A 1 177 ? -3.76 7.586 15.086 1 98.88 177 ALA A CA 1
ATOM 1296 C C . ALA A 1 177 ? -4.863 6.543 15.219 1 98.88 177 ALA A C 1
ATOM 1298 O O . ALA A 1 177 ? -6.004 6.781 14.82 1 98.88 177 ALA A O 1
ATOM 1299 N N . ALA A 1 178 ? -4.547 5.391 15.797 1 98.81 178 ALA A N 1
ATOM 1300 C CA . ALA A 1 178 ? -5.527 4.328 15.992 1 98.81 178 ALA A CA 1
ATOM 1301 C C . ALA A 1 178 ? -6.691 4.809 16.859 1 98.81 178 ALA A C 1
ATOM 1303 O O . ALA A 1 178 ? -7.852 4.555 16.531 1 98.81 178 ALA A O 1
ATOM 1304 N N . GLU A 1 179 ? -6.379 5.465 17.922 1 98.62 179 GLU A N 1
ATOM 1305 C CA . GLU A 1 179 ? -7.418 5.949 18.828 1 98.62 179 GLU A CA 1
ATOM 1306 C C . GLU A 1 179 ? -8.32 6.969 18.141 1 98.62 179 GLU A C 1
ATOM 1308 O O . GLU A 1 179 ? -9.531 6.984 18.375 1 98.62 179 GLU A O 1
ATOM 1313 N N . VAL A 1 180 ? -7.746 7.82 17.328 1 98.88 180 VAL A N 1
ATOM 1314 C CA . VAL A 1 180 ? -8.5 8.852 16.625 1 98.88 180 VAL A CA 1
ATOM 1315 C C . VAL A 1 180 ? -9.516 8.195 15.695 1 98.88 180 VAL A C 1
ATOM 1317 O O . VAL A 1 180 ? -10.664 8.633 15.609 1 98.88 180 VAL A O 1
ATOM 1320 N N . PHE A 1 181 ? -9.164 7.121 15.023 1 98.44 181 PHE A N 1
ATOM 1321 C CA . PHE A 1 181 ? -10.062 6.465 14.078 1 98.44 181 PHE A CA 1
ATOM 1322 C C . PHE A 1 181 ? -11.07 5.59 14.812 1 98.44 181 PHE A C 1
ATOM 1324 O O . PHE A 1 181 ? -12.07 5.16 14.227 1 98.44 181 PHE A O 1
ATOM 1331 N N . HIS A 1 182 ? -10.82 5.297 16.062 1 97.12 182 HIS A N 1
ATOM 1332 C CA . HIS A 1 182 ? -11.742 4.492 16.844 1 97.12 182 HIS A CA 1
ATOM 1333 C C . HIS A 1 182 ? -12.82 5.363 17.484 1 97.12 182 HIS A C 1
ATOM 1335 O O . HIS A 1 182 ? -13.828 4.852 17.984 1 97.12 182 HIS A O 1
ATOM 1341 N N . ALA A 1 183 ? -12.539 6.625 17.562 1 98 183 ALA A N 1
ATOM 1342 C CA . ALA A 1 183 ? -13.492 7.547 18.156 1 98 183 ALA A CA 1
ATOM 1343 C C . ALA A 1 183 ? -14.781 7.609 17.359 1 98 183 ALA A C 1
ATOM 1345 O O . ALA A 1 183 ? -14.797 7.258 16.172 1 98 183 ALA A O 1
ATOM 1346 N N . PRO A 1 184 ? -15.93 7.961 17.984 1 96.69 184 PRO A N 1
ATOM 1347 C CA . PRO A 1 184 ? -17.234 7.973 17.297 1 96.69 184 PRO A CA 1
ATOM 1348 C C . PRO A 1 184 ? -17.438 9.219 16.438 1 96.69 184 PRO A C 1
ATOM 1350 O O . PRO A 1 184 ? -18.391 9.969 16.656 1 96.69 184 PRO A O 1
ATOM 1353 N N . TRP A 1 185 ? -16.594 9.484 15.555 1 97.94 185 TRP A N 1
ATOM 1354 C CA . TRP A 1 185 ? -16.719 10.469 14.484 1 97.94 185 TRP A CA 1
ATOM 1355 C C . TRP A 1 185 ? -16.281 9.875 13.148 1 97.94 185 TRP A C 1
ATOM 1357 O O . TRP A 1 185 ? -16.094 8.664 13.031 1 97.94 185 TRP A O 1
ATOM 1367 N N . GLN A 1 186 ? -16.281 10.648 12.078 1 97.06 186 GLN A N 1
ATOM 1368 C CA . GLN A 1 186 ? -15.891 10.219 10.734 1 97.06 186 GLN A CA 1
ATOM 1369 C C . GLN A 1 186 ? -14.867 11.172 10.133 1 97.06 186 GLN A C 1
ATOM 1371 O O . GLN A 1 186 ? -15.211 12.031 9.32 1 97.06 186 GLN A O 1
ATOM 1376 N N . PRO A 1 187 ? -13.625 10.961 10.516 1 98.69 187 PRO A N 1
ATOM 1377 C CA . PRO A 1 187 ? -12.594 11.859 10 1 98.69 187 PRO A CA 1
ATOM 1378 C C . PRO A 1 187 ? -12.492 11.828 8.477 1 98.69 187 PRO A C 1
ATOM 1380 O O . PRO A 1 187 ? -12.781 10.797 7.855 1 98.69 187 PRO A O 1
ATOM 1383 N N . VAL A 1 188 ? -12.188 12.969 7.918 1 98.81 188 VAL A N 1
ATOM 1384 C CA . VAL A 1 188 ? -11.734 13.062 6.535 1 98.81 188 VAL A CA 1
ATOM 1385 C C . VAL A 1 188 ? -10.211 12.898 6.48 1 98.81 188 VAL A C 1
ATOM 1387 O O . VAL A 1 188 ? -9.477 13.633 7.145 1 98.81 188 VAL A O 1
ATOM 1390 N N . LEU A 1 189 ? -9.797 11.93 5.73 1 98.75 189 LEU A N 1
ATOM 1391 C CA . LEU A 1 189 ? -8.375 11.633 5.66 1 98.75 189 LEU A CA 1
ATOM 1392 C C . LEU A 1 189 ? -7.77 12.156 4.359 1 98.75 189 LEU A C 1
ATOM 1394 O O . LEU A 1 189 ? -8.141 11.703 3.273 1 98.75 189 LEU A O 1
ATOM 1398 N N . THR A 1 190 ? -6.898 13.172 4.465 1 98.5 190 THR A N 1
ATOM 1399 C CA . THR A 1 190 ? -6.039 13.617 3.371 1 98.5 190 THR A CA 1
ATOM 1400 C C . THR A 1 190 ? -4.73 12.828 3.365 1 98.5 190 THR A C 1
ATOM 1402 O O . THR A 1 190 ? -3.729 13.281 3.926 1 98.5 190 THR A O 1
ATOM 1405 N N . SER A 1 191 ? -4.789 11.695 2.705 1 96.75 191 SER A N 1
ATOM 1406 C CA . SER A 1 191 ? -3.707 10.727 2.805 1 96.75 191 SER A CA 1
ATOM 1407 C C . SER A 1 191 ? -2.549 11.086 1.882 1 96.75 191 SER A C 1
ATOM 1409 O O . SER A 1 191 ? -2.688 11.953 1.014 1 96.75 191 SER A O 1
ATOM 1411 N N . LEU A 1 192 ? -1.466 10.445 2.088 1 95.5 192 LEU A N 1
ATOM 1412 C CA . LEU A 1 192 ? -0.259 10.594 1.282 1 95.5 192 LEU A CA 1
ATOM 1413 C C . LEU A 1 192 ? -0.567 10.383 -0.198 1 95.5 192 LEU A C 1
ATOM 1415 O O . LEU A 1 192 ? -0.008 11.078 -1.054 1 95.5 192 LEU A O 1
ATOM 1419 N N . ASP A 1 193 ? -1.459 9.484 -0.536 1 93.06 193 ASP A N 1
ATOM 1420 C CA . ASP A 1 193 ? -1.805 9.125 -1.909 1 93.06 193 ASP A CA 1
ATOM 1421 C C . ASP A 1 193 ? -2.324 10.344 -2.676 1 93.06 193 ASP A C 1
ATOM 1423 O O . ASP A 1 193 ? -2.078 10.477 -3.875 1 93.06 193 ASP A O 1
ATOM 1427 N N . VAL A 1 194 ? -2.967 11.234 -1.979 1 94.19 194 VAL A N 1
ATOM 1428 C CA . VAL A 1 194 ? -3.533 12.43 -2.598 1 94.19 194 VAL A CA 1
ATOM 1429 C C . VAL A 1 194 ? -2.525 13.57 -2.529 1 94.19 194 VAL A C 1
ATOM 1431 O O . VAL A 1 194 ? -2.346 14.305 -3.502 1 94.19 194 VAL A O 1
ATOM 1434 N N . THR A 1 195 ? -1.844 13.633 -1.411 1 95.19 195 THR A N 1
ATOM 1435 C CA . THR A 1 195 ? -0.993 14.805 -1.207 1 95.19 195 THR A CA 1
ATOM 1436 C C . THR A 1 195 ? 0.261 14.719 -2.072 1 95.19 195 THR A C 1
ATOM 1438 O O . THR A 1 195 ? 0.833 15.742 -2.449 1 95.19 195 THR A O 1
ATOM 1441 N N . LEU A 1 196 ? 0.656 13.547 -2.457 1 92.25 196 LEU A N 1
ATOM 1442 C CA . LEU A 1 196 ? 1.819 13.367 -3.318 1 92.25 196 LEU A CA 1
ATOM 1443 C C . LEU A 1 196 ? 1.531 13.844 -4.734 1 92.25 196 LEU A C 1
ATOM 1445 O O . LEU A 1 196 ? 2.449 14 -5.543 1 92.25 196 LEU A O 1
ATOM 1449 N N . ARG A 1 197 ? 0.326 14.141 -4.992 1 90.94 197 ARG A N 1
ATOM 1450 C CA . ARG A 1 197 ? -0.037 14.688 -6.293 1 90.94 197 ARG A CA 1
ATOM 1451 C C . ARG A 1 197 ? 0.128 16.203 -6.312 1 90.94 197 ARG A C 1
ATOM 1453 O O . ARG A 1 197 ? 0.163 16.812 -7.383 1 90.94 197 ARG A O 1
ATOM 1460 N N . ALA A 1 198 ? 0.161 16.797 -5.141 1 93.31 198 ALA A N 1
ATOM 1461 C CA . ALA A 1 198 ? 0.323 18.25 -5.012 1 93.31 198 ALA A CA 1
ATOM 1462 C C . ALA A 1 198 ? 1.8 18.625 -4.965 1 93.31 198 ALA A C 1
ATOM 1464 O O . ALA A 1 198 ? 2.307 19.047 -3.922 1 93.31 198 ALA A O 1
ATOM 1465 N N . ARG A 1 199 ? 2.443 18.625 -6.156 1 91.19 199 ARG A N 1
ATOM 1466 C CA . ARG A 1 199 ? 3.883 18.859 -6.227 1 91.19 199 ARG A CA 1
ATOM 1467 C C . ARG A 1 199 ? 4.188 20.25 -6.75 1 91.19 199 ARG A C 1
ATOM 1469 O O . ARG A 1 199 ? 3.52 20.734 -7.66 1 91.19 199 ARG A O 1
ATOM 1476 N N . VAL A 1 200 ? 5.195 20.797 -6.102 1 91.25 200 VAL A N 1
ATOM 1477 C CA . VAL A 1 200 ? 5.621 22.125 -6.484 1 91.25 200 VAL A CA 1
ATOM 1478 C C . VAL A 1 200 ? 6.621 22.047 -7.637 1 91.25 200 VAL A C 1
ATOM 1480 O O . VAL A 1 200 ? 7.828 22.172 -7.43 1 91.25 200 VAL A O 1
ATOM 1483 N N . GLY A 1 201 ? 6.133 22.016 -8.859 1 86.12 201 GLY A N 1
ATOM 1484 C CA . GLY A 1 201 ? 6.996 22.016 -10.031 1 86.12 201 GLY A CA 1
ATOM 1485 C C . GLY A 1 201 ? 7.555 23.391 -10.367 1 86.12 201 GLY A C 1
ATOM 1486 O O . GLY A 1 201 ? 7.312 24.359 -9.641 1 86.12 201 GLY A O 1
ATOM 1487 N N . ASP A 1 202 ? 8.234 23.453 -11.445 1 86.06 202 ASP A N 1
ATOM 1488 C CA . ASP A 1 202 ? 8.961 24.641 -11.852 1 86.06 202 ASP A CA 1
ATOM 1489 C C . ASP A 1 202 ? 8.008 25.828 -12.07 1 86.06 202 ASP A C 1
ATOM 1491 O O . ASP A 1 202 ? 8.32 26.953 -11.695 1 86.06 202 ASP A O 1
ATOM 1495 N N . GLU A 1 203 ? 6.945 25.594 -12.672 1 90 203 GLU A N 1
ATOM 1496 C CA . GLU A 1 203 ? 5.984 26.656 -12.953 1 90 203 GLU A CA 1
ATOM 1497 C C . GLU A 1 203 ? 5.43 27.25 -11.664 1 90 203 GLU A C 1
ATOM 1499 O O . GLU A 1 203 ? 5.289 28.469 -11.555 1 90 203 GLU A O 1
ATOM 1504 N N . VAL A 1 204 ? 5.109 26.375 -10.758 1 90.38 204 VAL A N 1
ATOM 1505 C CA . VAL A 1 204 ? 4.594 26.812 -9.469 1 90.38 204 VAL A CA 1
ATOM 1506 C C . VAL A 1 204 ? 5.668 27.609 -8.727 1 90.38 204 VAL A C 1
ATOM 1508 O O . VAL A 1 204 ? 5.387 28.672 -8.172 1 90.38 204 VAL A O 1
ATOM 1511 N N . MET A 1 205 ? 6.84 27.125 -8.789 1 89.31 205 MET A N 1
ATOM 1512 C CA . MET A 1 205 ? 7.957 27.781 -8.125 1 89.31 205 MET A CA 1
ATOM 1513 C C . MET A 1 205 ? 8.188 29.188 -8.695 1 89.31 205 MET A C 1
ATOM 1515 O O . MET A 1 205 ? 8.445 30.125 -7.953 1 89.31 205 MET A O 1
ATOM 1519 N N . THR A 1 206 ? 8.148 29.25 -9.945 1 91.88 206 THR A N 1
ATOM 1520 C CA . THR A 1 206 ? 8.32 30.531 -10.609 1 91.88 206 THR A CA 1
ATOM 1521 C C . THR A 1 206 ? 7.25 31.531 -10.164 1 91.88 206 THR A C 1
ATOM 1523 O O . THR A 1 206 ? 7.555 32.688 -9.852 1 91.88 206 THR A O 1
ATOM 1526 N N . ARG A 1 207 ? 6.062 31.047 -10.086 1 92.75 207 ARG A N 1
ATOM 1527 C CA . ARG A 1 207 ? 4.957 31.906 -9.656 1 92.75 207 ARG A CA 1
ATOM 1528 C C . ARG A 1 207 ? 5.137 32.344 -8.211 1 92.75 207 ARG A C 1
ATOM 1530 O O . ARG A 1 207 ? 4.832 33.5 -7.867 1 92.75 207 ARG A O 1
ATOM 1537 N N . TRP A 1 208 ? 5.66 31.531 -7.402 1 94.38 208 TRP A N 1
ATOM 1538 C CA . TRP A 1 208 ? 5.738 31.781 -5.965 1 94.38 208 TRP A CA 1
ATOM 1539 C C . TRP A 1 208 ? 6.938 32.656 -5.625 1 94.38 208 TRP A C 1
ATOM 1541 O O . TRP A 1 208 ? 7.07 33.125 -4.496 1 94.38 208 TRP A O 1
ATOM 1551 N N . SER A 1 209 ? 7.781 32.938 -6.551 1 93.25 209 SER A N 1
ATOM 1552 C CA . SER A 1 209 ? 8.969 33.75 -6.309 1 93.25 209 SER A CA 1
ATOM 1553 C C . SER A 1 209 ? 8.625 35.25 -6.301 1 93.25 209 SER A C 1
ATOM 1555 O O . SER A 1 209 ? 9.438 36.062 -5.879 1 93.25 209 SER A O 1
ATOM 1557 N N . GLY A 1 210 ? 7.465 35.594 -6.57 1 91.31 210 GLY A N 1
ATOM 1558 C CA . GLY A 1 210 ? 7.141 37 -6.828 1 91.31 210 GLY A CA 1
ATOM 1559 C C . GLY A 1 210 ? 6.348 37.625 -5.707 1 91.31 210 GLY A C 1
ATOM 1560 O O . GLY A 1 210 ? 5.727 38.688 -5.898 1 91.31 210 GLY A O 1
ATOM 1561 N N . TYR A 1 211 ? 6.395 37.094 -4.465 1 94.75 211 TYR A N 1
ATOM 1562 C CA . TYR A 1 211 ? 5.516 37.594 -3.412 1 94.75 211 TYR A CA 1
ATOM 1563 C C . TYR A 1 211 ? 6.305 38.375 -2.361 1 94.75 211 TYR A C 1
ATOM 1565 O O . TYR A 1 211 ? 5.984 38.312 -1.173 1 94.75 211 TYR A O 1
ATOM 1573 N N . GLY A 1 212 ? 7.398 39.062 -2.748 1 93.19 212 GLY A N 1
ATOM 1574 C CA . GLY A 1 212 ? 8.148 39.875 -1.826 1 93.19 212 GLY A CA 1
ATOM 1575 C C . GLY A 1 212 ? 8.688 39.125 -0.631 1 93.19 212 GLY A C 1
ATOM 1576 O O . GLY A 1 212 ? 9.305 38.062 -0.789 1 93.19 212 GLY A O 1
ATOM 1577 N N . PRO A 1 213 ? 8.422 39.719 0.533 1 93.5 213 PRO A N 1
ATOM 1578 C CA . PRO A 1 213 ? 8.977 39.094 1.741 1 93.5 213 PRO A CA 1
ATOM 1579 C C . PRO A 1 213 ? 8.516 37.656 1.929 1 93.5 213 PRO A C 1
ATOM 1581 O O . PRO A 1 213 ? 9.281 36.812 2.414 1 93.5 213 PRO A O 1
ATOM 1584 N N . LEU A 1 214 ? 7.281 37.438 1.591 1 95.94 214 LEU A N 1
ATOM 1585 C CA . LEU A 1 214 ? 6.777 36.062 1.715 1 95.94 214 LEU A CA 1
ATOM 1586 C C . LEU A 1 214 ? 7.621 35.094 0.9 1 95.94 214 LEU A C 1
ATOM 1588 O O . LEU A 1 214 ? 7.988 34.031 1.389 1 95.94 214 LEU A O 1
ATOM 1592 N N . SER A 1 215 ? 7.93 35.406 -0.341 1 95.69 215 SER A N 1
ATOM 1593 C CA . SER A 1 215 ? 8.758 34.594 -1.216 1 95.69 215 SER A CA 1
ATOM 1594 C C . SER A 1 215 ? 10.195 34.531 -0.704 1 95.69 215 SER A C 1
ATOM 1596 O O . SER A 1 215 ? 10.766 33.438 -0.594 1 95.69 215 SER A O 1
ATOM 1598 N N . GLU A 1 216 ? 10.719 35.656 -0.334 1 94.25 216 GLU A N 1
ATOM 1599 C CA . GLU A 1 216 ? 12.148 35.781 -0.041 1 94.25 216 GLU A CA 1
ATOM 1600 C C . GLU A 1 216 ? 12.484 35.188 1.32 1 94.25 216 GLU A C 1
ATOM 1602 O O . GLU A 1 216 ? 13.578 34.625 1.509 1 94.25 216 GLU A O 1
ATOM 1607 N N . GLN A 1 217 ? 11.594 35.312 2.219 1 95.25 217 GLN A N 1
ATOM 1608 C CA . GLN A 1 217 ? 11.93 34.938 3.596 1 95.25 217 GLN A CA 1
ATOM 1609 C C . GLN A 1 217 ? 11.344 33.594 3.977 1 95.25 217 GLN A C 1
ATOM 1611 O O . GLN A 1 217 ? 11.719 33.031 5 1 95.25 217 GLN A O 1
ATOM 1616 N N . LEU A 1 218 ? 10.492 33.062 3.168 1 95 218 LEU A N 1
ATOM 1617 C CA . LEU A 1 218 ? 9.898 31.781 3.557 1 95 218 LEU A CA 1
ATOM 1618 C C . LEU A 1 218 ? 9.836 30.828 2.369 1 95 218 LEU A C 1
ATOM 1620 O O . LEU A 1 218 ? 10.539 29.812 2.34 1 95 218 LEU A O 1
ATOM 1624 N N . LEU A 1 219 ? 9.086 31.156 1.318 1 94.19 219 LEU A N 1
ATOM 1625 C CA . LEU A 1 219 ? 8.758 30.188 0.267 1 94.19 219 LEU A CA 1
ATOM 1626 C C . LEU A 1 219 ? 10.016 29.703 -0.432 1 94.19 219 LEU A C 1
ATOM 1628 O O . LEU A 1 219 ? 10.266 28.484 -0.5 1 94.19 219 LEU A O 1
ATOM 1632 N N . MET A 1 220 ? 10.867 30.562 -0.906 1 92.06 220 MET A N 1
ATOM 1633 C CA . MET A 1 220 ? 12.031 30.188 -1.706 1 92.06 220 MET A CA 1
ATOM 1634 C C . MET A 1 220 ? 13.07 29.469 -0.851 1 92.06 220 MET A C 1
ATOM 1636 O O . MET A 1 220 ? 13.516 28.375 -1.195 1 92.06 220 MET A O 1
ATOM 1640 N N . PRO A 1 221 ? 13.375 30 0.258 1 90.12 221 PRO A N 1
ATOM 1641 C CA . PRO A 1 221 ? 14.383 29.297 1.054 1 90.12 221 PRO A CA 1
ATOM 1642 C C . PRO A 1 221 ? 13.875 27.953 1.589 1 90.12 221 PRO A C 1
ATOM 1644 O O . PRO A 1 221 ? 14.633 26.984 1.646 1 90.12 221 PRO A O 1
ATOM 1647 N N . ALA A 1 222 ? 12.656 27.859 2.021 1 87.62 222 ALA A N 1
ATOM 1648 C CA . ALA A 1 222 ? 12.094 26.641 2.582 1 87.62 222 ALA A CA 1
ATOM 1649 C C . ALA A 1 222 ? 11.977 25.547 1.515 1 87.62 222 ALA A C 1
ATOM 1651 O O . ALA A 1 222 ? 12.305 24.391 1.763 1 87.62 222 ALA A O 1
ATOM 1652 N N . LEU A 1 223 ? 11.5 25.938 0.343 1 85.44 223 LEU A N 1
ATOM 1653 C CA . LEU A 1 223 ? 11.211 24.953 -0.702 1 85.44 223 LEU A CA 1
ATOM 1654 C C . LEU A 1 223 ? 12.5 24.516 -1.398 1 85.44 223 LEU A C 1
ATOM 1656 O O . LEU A 1 223 ? 12.555 23.438 -1.979 1 85.44 223 LEU A O 1
ATOM 1660 N N . ALA A 1 224 ? 13.523 25.359 -1.385 1 78.19 224 ALA A N 1
ATOM 1661 C CA . ALA A 1 224 ? 14.82 24.969 -1.917 1 78.19 224 ALA A CA 1
ATOM 1662 C C . ALA A 1 224 ? 15.398 23.781 -1.144 1 78.19 224 ALA A C 1
ATOM 1664 O O . ALA A 1 224 ? 15.977 22.875 -1.735 1 78.19 224 ALA A O 1
ATOM 1665 N N . ASN A 1 225 ? 15.273 23.859 0.086 1 69.44 225 ASN A N 1
ATOM 1666 C CA . ASN A 1 225 ? 15.789 22.797 0.941 1 69.44 225 ASN A CA 1
ATOM 1667 C C . ASN A 1 225 ? 14.898 21.562 0.89 1 69.44 225 ASN A C 1
ATOM 1669 O O . ASN A 1 225 ? 15.375 20.438 1.077 1 69.44 225 ASN A O 1
ATOM 1673 N N . TYR A 1 226 ? 13.68 21.812 0.788 1 68.06 226 TYR A N 1
ATOM 1674 C CA . TYR A 1 226 ? 12.703 20.734 0.701 1 68.06 226 TYR A CA 1
ATOM 1675 C C . TYR A 1 226 ? 12.977 19.844 -0.503 1 68.06 226 TYR A C 1
ATOM 1677 O O . TYR A 1 226 ? 12.797 18.625 -0.434 1 68.06 226 TYR A O 1
ATOM 1685 N N . PHE A 1 227 ? 13.492 20.391 -1.519 1 57.78 227 PHE A N 1
ATOM 1686 C CA . PHE A 1 227 ? 13.797 19.734 -2.789 1 57.78 227 PHE A CA 1
ATOM 1687 C C . PHE A 1 227 ? 15.109 18.969 -2.703 1 57.78 227 PHE A C 1
ATOM 1689 O O . PHE A 1 227 ? 15.258 17.922 -3.33 1 57.78 227 PHE A O 1
ATOM 1696 N N . ASP A 1 228 ? 16.031 19.609 -2.131 1 52.34 228 ASP A N 1
ATOM 1697 C CA . ASP A 1 228 ? 17.359 18.984 -2.061 1 52.34 228 ASP A CA 1
ATOM 1698 C C . ASP A 1 228 ? 17.297 17.672 -1.285 1 52.34 228 ASP A C 1
ATOM 1700 O O . ASP A 1 228 ? 18.047 16.734 -1.58 1 52.34 228 ASP A O 1
ATOM 1704 N N . ASN A 1 229 ? 16.562 17.688 -0.285 1 48.28 229 ASN A N 1
ATOM 1705 C CA . ASN A 1 229 ? 16.516 16.469 0.515 1 48.28 229 ASN A CA 1
ATOM 1706 C C . ASN A 1 229 ? 15.82 15.344 -0.236 1 48.28 229 ASN A C 1
ATOM 1708 O O . ASN A 1 229 ? 15.695 14.234 0.283 1 48.28 229 ASN A O 1
ATOM 1712 N N . ARG A 1 230 ? 15.164 15.797 -1.305 1 43.59 230 ARG A N 1
ATOM 1713 C CA . ARG A 1 230 ? 14.695 14.781 -2.234 1 43.59 230 ARG A CA 1
ATOM 1714 C C . ARG A 1 230 ? 15.789 13.758 -2.52 1 43.59 230 ARG A C 1
ATOM 1716 O O . ARG A 1 230 ? 15.5 12.578 -2.758 1 43.59 230 ARG A O 1
ATOM 1723 N N . ALA A 1 231 ? 17.016 14.516 -2.75 1 37.47 231 ALA A N 1
ATOM 1724 C CA . ALA A 1 231 ? 18.188 13.719 -3.096 1 37.47 231 ALA A CA 1
ATOM 1725 C C . ALA A 1 231 ? 18.562 12.773 -1.96 1 37.47 231 ALA A C 1
ATOM 1727 O O . ALA A 1 231 ? 19.344 11.836 -2.152 1 37.47 231 ALA A O 1
ATOM 1728 N N . ALA A 1 232 ? 18.656 13.43 -0.907 1 34.03 232 ALA A N 1
ATOM 1729 C CA . ALA A 1 232 ? 19.25 12.562 0.105 1 34.03 232 ALA A CA 1
ATOM 1730 C C . ALA A 1 232 ? 18.469 11.258 0.236 1 34.03 232 ALA A C 1
ATOM 1732 O O . ALA A 1 232 ? 19.062 10.195 0.465 1 34.03 232 ALA A O 1
ATOM 1733 N N . GLY A 1 233 ? 17.406 11.336 0.861 1 34.41 233 GLY A N 1
ATOM 1734 C CA . GLY A 1 233 ? 16.922 9.992 1.159 1 34.41 233 GLY A CA 1
ATOM 1735 C C . GLY A 1 233 ? 16.562 9.203 -0.082 1 34.41 233 GLY A C 1
ATOM 1736 O O . GLY A 1 233 ? 17.156 8.164 -0.362 1 34.41 233 GLY A O 1
ATOM 1737 N N . GLY A 1 234 ? 15.219 8.992 -0.282 1 33.31 234 GLY A N 1
ATOM 1738 C CA . GLY A 1 234 ? 14.703 7.852 -1.021 1 33.31 234 GLY A CA 1
ATOM 1739 C C . GLY A 1 234 ? 14.938 7.953 -2.516 1 33.31 234 GLY A C 1
ATOM 1740 O O . GLY A 1 234 ? 15.188 9.039 -3.037 1 33.31 234 GLY A O 1
ATOM 1741 N N . VAL A 1 235 ? 15.523 6.922 -3.045 1 29.42 235 VAL A N 1
ATOM 1742 C CA . VAL A 1 235 ? 15.758 6.543 -4.438 1 29.42 235 VAL A CA 1
ATOM 1743 C C . VAL A 1 235 ? 14.656 7.121 -5.32 1 29.42 235 VAL A C 1
ATOM 1745 O O . VAL A 1 235 ? 13.469 6.906 -5.062 1 29.42 235 VAL A O 1
ATOM 1748 N N . GLU A 1 236 ? 14.977 8.211 -5.996 1 31.33 236 GLU A N 1
ATOM 1749 C CA . GLU A 1 236 ? 14.25 8.578 -7.211 1 31.33 236 GLU A CA 1
ATOM 1750 C C . GLU A 1 236 ? 13.734 7.344 -7.941 1 31.33 236 GLU A C 1
ATOM 1752 O O . GLU A 1 236 ? 14.406 6.824 -8.836 1 31.33 236 GLU A O 1
ATOM 1757 N N . LEU A 1 237 ? 13.594 6.27 -7.371 1 32.69 237 LEU A N 1
ATOM 1758 C CA . LEU A 1 237 ? 13.133 5.246 -8.305 1 32.69 237 LEU A CA 1
ATOM 1759 C C . LEU A 1 237 ? 11.969 5.762 -9.148 1 32.69 237 LEU A C 1
ATOM 1761 O O . LEU A 1 237 ? 10.977 6.258 -8.609 1 32.69 237 LEU A O 1
ATOM 1765 N N . GLU A 1 238 ? 12.352 6.449 -10.172 1 35.22 238 GLU A N 1
ATOM 1766 C CA . GLU A 1 238 ? 11.352 6.523 -11.219 1 35.22 238 GLU A CA 1
ATOM 1767 C C . GLU A 1 238 ? 10.445 5.293 -11.211 1 35.22 238 GLU A C 1
ATOM 1769 O O . GLU A 1 238 ? 10.742 4.293 -11.867 1 35.22 238 GLU A O 1
ATOM 1774 N N . LEU A 1 239 ? 10.141 4.871 -10.062 1 41.53 239 LEU A N 1
ATOM 1775 C CA . LEU A 1 239 ? 9.125 3.822 -10.094 1 41.53 239 LEU A CA 1
ATOM 1776 C C . LEU A 1 239 ? 8.016 4.172 -11.078 1 41.53 239 LEU A C 1
ATOM 1778 O O . LEU A 1 239 ? 7.766 5.348 -11.352 1 41.53 239 LEU A O 1
ATOM 1782 N N . PRO A 1 240 ? 7.746 3.213 -11.742 1 44.12 240 PRO A N 1
ATOM 1783 C CA . PRO A 1 240 ? 6.562 3.551 -12.539 1 44.12 240 PRO A CA 1
ATOM 1784 C C . PRO A 1 240 ? 5.625 4.52 -11.82 1 44.12 240 PRO A C 1
ATOM 1786 O O . PRO A 1 240 ? 5.656 4.613 -10.586 1 44.12 240 PRO A O 1
ATOM 1789 N N . ASP A 1 241 ? 5.051 5.551 -12.461 1 43.09 241 ASP A N 1
ATOM 1790 C CA . ASP A 1 241 ? 4.246 6.605 -11.844 1 43.09 241 ASP A CA 1
ATOM 1791 C C . ASP A 1 241 ? 3.742 6.176 -10.469 1 43.09 241 ASP A C 1
ATOM 1793 O O . ASP A 1 241 ? 3.684 6.988 -9.547 1 43.09 241 ASP A O 1
ATOM 1797 N N . ALA A 1 242 ? 3.615 4.898 -10.195 1 40.84 242 ALA A N 1
ATOM 1798 C CA . ALA A 1 242 ? 3.1 4.305 -8.969 1 40.84 242 ALA A CA 1
ATOM 1799 C C . ALA A 1 242 ? 4.18 4.25 -7.891 1 40.84 242 ALA A C 1
ATOM 1801 O O . ALA A 1 242 ? 3.877 4.129 -6.703 1 40.84 242 ALA A O 1
ATOM 1802 N N . VAL A 1 243 ? 5.473 4.105 -8.258 1 40.94 243 VAL A N 1
ATOM 1803 C CA . VAL A 1 243 ? 6.539 3.959 -7.273 1 40.94 243 VAL A CA 1
ATOM 1804 C C . VAL A 1 243 ? 7.453 5.184 -7.316 1 40.94 243 VAL A C 1
ATOM 1806 O O . VAL A 1 243 ? 8.297 5.363 -6.438 1 40.94 243 VAL A O 1
ATOM 1809 N N . SER A 1 244 ? 7.742 5.855 -8.281 1 43.56 244 SER A N 1
ATOM 1810 C CA . SER A 1 244 ? 8.812 6.809 -8.547 1 43.56 244 SER A CA 1
ATOM 1811 C C . SER A 1 244 ? 8.75 7.992 -7.586 1 43.56 244 SER A C 1
ATOM 1813 O O . SER A 1 244 ? 7.754 8.711 -7.547 1 43.56 244 SER A O 1
ATOM 1815 N N . ARG A 1 245 ? 9.336 7.82 -6.551 1 42.69 245 ARG A N 1
ATOM 1816 C CA . ARG A 1 245 ? 9.5 8.984 -5.691 1 42.69 245 ARG A CA 1
ATOM 1817 C C . ARG A 1 245 ? 10.539 9.945 -6.266 1 42.69 245 ARG A C 1
ATOM 1819 O O . ARG A 1 245 ? 10.594 11.109 -5.867 1 42.69 245 ARG A O 1
ATOM 1826 N N . GLY A 1 246 ? 11.672 9.516 -7.094 1 45.19 246 GLY A N 1
ATOM 1827 C CA . GLY A 1 246 ? 12.844 10.336 -7.375 1 45.19 246 GLY A CA 1
ATOM 1828 C C . GLY A 1 246 ? 12.578 11.422 -8.398 1 45.19 246 GLY A C 1
ATOM 1829 O O . GLY A 1 246 ? 11.719 11.266 -9.266 1 45.19 246 GLY A O 1
ATOM 1830 N N . GLY A 1 247 ? 13.219 12.617 -8.328 1 50.97 247 GLY A N 1
ATOM 1831 C CA . GLY A 1 247 ? 13.336 13.75 -9.234 1 50.97 247 GLY A CA 1
ATOM 1832 C C . GLY A 1 247 ? 12.062 14.57 -9.328 1 50.97 247 GLY A C 1
ATOM 1833 O O . GLY A 1 247 ? 11.961 15.469 -10.172 1 50.97 247 GLY A O 1
ATOM 1834 N N . GLN A 1 248 ? 11.211 14.109 -8.391 1 63.41 248 GLN A N 1
ATOM 1835 C CA . GLN A 1 248 ? 9.938 14.812 -8.492 1 63.41 248 GLN A CA 1
ATOM 1836 C C . GLN A 1 248 ? 9.914 16.031 -7.574 1 63.41 248 GLN A C 1
ATOM 1838 O O . GLN A 1 248 ? 10.656 16.094 -6.59 1 63.41 248 GLN A O 1
ATOM 1843 N N . ALA A 1 249 ? 9.359 17.031 -8.086 1 78.62 249 ALA A N 1
ATOM 1844 C CA . ALA A 1 249 ? 9.055 18.234 -7.316 1 78.62 249 ALA A CA 1
ATOM 1845 C C . ALA A 1 249 ? 8.445 17.875 -5.965 1 78.62 249 ALA A C 1
ATOM 1847 O O . ALA A 1 249 ? 7.75 16.875 -5.836 1 78.62 249 ALA A O 1
ATOM 1848 N N . PRO A 1 250 ? 8.922 18.594 -4.875 1 84.56 250 PRO A N 1
ATOM 1849 C CA . PRO A 1 250 ? 8.398 18.281 -3.543 1 84.56 250 PRO A CA 1
ATOM 1850 C C . PRO A 1 250 ? 6.875 18.406 -3.471 1 84.56 250 PRO A C 1
ATOM 1852 O O . PRO A 1 250 ? 6.285 19.266 -4.125 1 84.56 250 PRO A O 1
ATOM 1855 N N . ALA A 1 251 ? 6.301 17.594 -2.686 1 90.19 251 ALA A N 1
ATOM 1856 C CA . ALA A 1 251 ? 4.855 17.594 -2.477 1 90.19 251 ALA A CA 1
ATOM 1857 C C . ALA A 1 251 ? 4.477 18.453 -1.272 1 90.19 251 ALA A C 1
ATOM 1859 O O . ALA A 1 251 ? 5.219 18.516 -0.29 1 90.19 251 ALA A O 1
ATOM 1860 N N . ILE A 1 252 ? 3.398 19.125 -1.382 1 92.75 252 ILE A N 1
ATOM 1861 C CA . ILE A 1 252 ? 2.818 19.922 -0.295 1 92.75 252 ILE A CA 1
ATOM 1862 C C . ILE A 1 252 ? 1.707 19.109 0.381 1 92.75 252 ILE A C 1
ATOM 1864 O O . ILE A 1 252 ? 0.571 19.094 -0.099 1 92.75 252 ILE A O 1
ATOM 1868 N N . HIS A 1 253 ? 1.993 18.609 1.551 1 95.94 253 HIS A N 1
ATOM 1869 C CA . HIS A 1 253 ? 1.08 17.656 2.164 1 95.94 253 HIS A CA 1
ATOM 1870 C C . HIS A 1 253 ? 0.011 18.359 2.99 1 95.94 253 HIS A C 1
ATOM 1872 O O . HIS A 1 253 ? -1.174 18.312 2.654 1 95.94 253 HIS A O 1
ATOM 1878 N N . ASP A 1 254 ? 0.402 19.156 3.912 1 98.19 254 ASP A N 1
ATOM 1879 C CA . ASP A 1 254 ? -0.477 19.656 4.957 1 98.19 254 ASP A CA 1
ATOM 1880 C C . ASP A 1 254 ? -1.472 20.672 4.391 1 98.19 254 ASP A C 1
ATOM 1882 O O . ASP A 1 254 ? -2.609 20.766 4.859 1 98.19 254 ASP A O 1
ATOM 1886 N N . ALA A 1 255 ? -1.022 21.406 3.371 1 98.19 255 ALA A N 1
ATOM 1887 C CA . ALA A 1 255 ? -1.904 22.406 2.768 1 98.19 255 ALA A CA 1
ATOM 1888 C C . ALA A 1 255 ? -3.105 21.75 2.098 1 98.19 255 ALA A C 1
ATOM 1890 O O . ALA A 1 255 ? -4.145 22.375 1.905 1 98.19 255 ALA A O 1
ATOM 1891 N N . CYS A 1 256 ? -2.984 20.484 1.76 1 98.56 256 CYS A N 1
ATOM 1892 C CA . CYS A 1 256 ? -4.102 19.766 1.16 1 98.56 256 CYS A CA 1
ATOM 1893 C C . CYS A 1 256 ? -5.25 19.625 2.15 1 98.56 256 CYS A C 1
ATOM 1895 O O . CYS A 1 256 ? -6.418 19.719 1.771 1 98.56 256 CYS A O 1
ATOM 1897 N N . ALA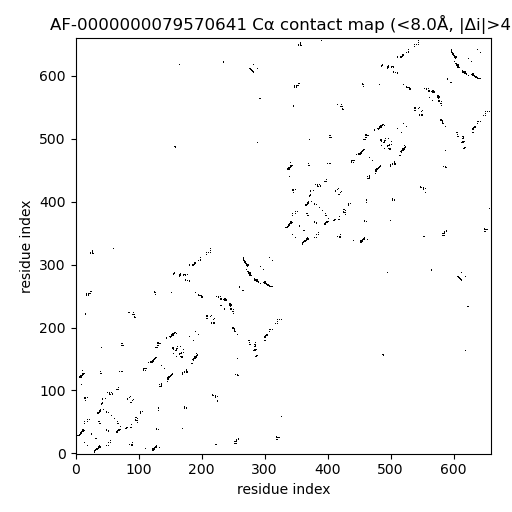 A 1 257 ? -4.934 19.375 3.428 1 98.81 257 ALA A N 1
ATOM 1898 C CA . ALA A 1 257 ? -5.973 19.281 4.449 1 98.81 257 ALA A CA 1
ATOM 1899 C C . ALA A 1 257 ? -6.684 20.625 4.637 1 98.81 257 ALA A C 1
ATOM 1901 O O . ALA A 1 257 ? -7.91 20.672 4.73 1 98.81 257 ALA A O 1
ATOM 1902 N N . ALA A 1 258 ? -5.895 21.688 4.672 1 98.75 258 ALA A N 1
ATOM 1903 C CA . ALA A 1 258 ? -6.465 23.031 4.773 1 98.75 258 ALA A CA 1
ATOM 1904 C C . ALA A 1 258 ? -7.344 23.344 3.564 1 98.75 258 ALA A C 1
ATOM 1906 O O . ALA A 1 258 ? -8.43 23.922 3.711 1 98.75 258 ALA A O 1
ATOM 1907 N N . ALA A 1 259 ? -6.848 22.969 2.389 1 98.75 259 ALA A N 1
ATOM 1908 C CA . ALA A 1 259 ? -7.578 23.219 1.152 1 98.75 259 ALA A CA 1
ATOM 1909 C C . ALA A 1 259 ? -8.93 22.5 1.158 1 98.75 259 ALA A C 1
ATOM 1911 O O . ALA A 1 259 ? -9.922 23.031 0.646 1 98.75 259 ALA A O 1
ATOM 1912 N N . TYR A 1 260 ? -8.969 21.344 1.737 1 98.81 260 TYR A N 1
ATOM 1913 C CA . TYR A 1 260 ? -10.234 20.625 1.809 1 98.81 260 TYR A CA 1
ATOM 1914 C C . TYR A 1 260 ? -11.258 21.406 2.639 1 98.81 260 TYR A C 1
ATOM 1916 O O . TYR A 1 260 ? -12.445 21.438 2.299 1 98.81 260 TYR A O 1
ATOM 1924 N N . VAL A 1 261 ? -10.812 21.969 3.736 1 98.56 261 VAL A N 1
ATOM 1925 C CA . VAL A 1 261 ? -11.703 22.734 4.605 1 98.56 261 VAL A CA 1
ATOM 1926 C C . VAL A 1 261 ? -12.281 23.922 3.84 1 98.56 261 VAL A C 1
ATOM 1928 O O . VAL A 1 261 ? -13.461 24.25 3.994 1 98.56 261 VAL A O 1
ATOM 1931 N N . ILE A 1 262 ? -11.508 24.484 2.986 1 97.94 262 ILE A N 1
ATOM 1932 C CA . ILE A 1 262 ? -11.867 25.719 2.281 1 97.94 262 ILE A CA 1
ATOM 1933 C C . ILE A 1 262 ? -12.719 25.375 1.059 1 97.94 262 ILE A C 1
ATOM 1935 O O . ILE A 1 262 ? -13.734 26.031 0.8 1 97.94 262 ILE A O 1
ATOM 1939 N N . GLU A 1 263 ? -12.281 24.375 0.324 1 97.81 263 GLU A N 1
ATOM 1940 C CA . GLU A 1 263 ? -12.93 24 -0.929 1 97.81 263 GLU A CA 1
ATOM 1941 C C . GLU A 1 263 ? -12.938 22.484 -1.11 1 97.81 263 GLU A C 1
ATOM 1943 O O . GLU A 1 263 ? -12.195 21.953 -1.937 1 97.81 263 GLU A O 1
ATOM 1948 N N . PRO A 1 264 ? -13.898 21.812 -0.479 1 98.25 264 PRO A N 1
ATOM 1949 C CA . PRO A 1 264 ? -13.953 20.344 -0.558 1 98.25 264 PRO A CA 1
ATOM 1950 C C . PRO A 1 264 ? -14.109 19.844 -1.989 1 98.25 264 PRO A C 1
ATOM 1952 O O . PRO A 1 264 ? -13.672 18.734 -2.305 1 98.25 264 PRO A O 1
ATOM 1955 N N . GLY A 1 265 ? -14.594 20.656 -2.836 1 97.94 265 GLY A N 1
ATOM 1956 C CA . GLY A 1 265 ? -14.844 20.266 -4.215 1 97.94 265 GLY A CA 1
ATOM 1957 C C . GLY A 1 265 ? -13.562 20.016 -5 1 97.94 265 GLY A C 1
ATOM 1958 O O . GLY A 1 265 ? -13.602 19.453 -6.09 1 97.94 265 GLY A O 1
ATOM 1959 N N . LEU A 1 266 ? -12.391 20.375 -4.426 1 98.25 266 LEU A N 1
ATOM 1960 C CA . LEU A 1 266 ? -11.094 20.125 -5.047 1 98.25 266 LEU A CA 1
ATOM 1961 C C . LEU A 1 266 ? -10.758 18.641 -5.047 1 98.25 266 LEU A C 1
ATOM 1963 O O . LEU A 1 266 ? -9.836 18.203 -5.742 1 98.25 266 LEU A O 1
ATOM 1967 N N . PHE A 1 267 ? -11.562 17.859 -4.262 1 98 267 PHE A N 1
ATOM 1968 C CA . PHE A 1 267 ? -11.141 16.484 -3.998 1 98 267 PHE A CA 1
ATOM 1969 C C . PHE A 1 267 ? -12.25 15.5 -4.348 1 98 267 PHE A C 1
ATOM 1971 O O . PHE A 1 267 ? -13.43 15.867 -4.355 1 98 267 PHE A O 1
ATOM 1978 N N . THR A 1 268 ? -11.859 14.289 -4.746 1 96.62 268 THR A N 1
ATOM 1979 C CA . THR A 1 268 ? -12.742 13.133 -4.738 1 96.62 268 THR A CA 1
ATOM 1980 C C . THR A 1 268 ? -12.617 12.367 -3.424 1 96.62 268 THR A C 1
ATOM 1982 O O . THR A 1 268 ? -11.516 12.18 -2.908 1 96.62 268 THR A O 1
ATOM 1985 N N . ALA A 1 269 ? -13.758 12.023 -2.855 1 95.44 269 ALA A N 1
ATOM 1986 C CA . ALA A 1 269 ? -13.773 11.383 -1.541 1 95.44 269 ALA A CA 1
ATOM 1987 C C . ALA A 1 269 ? -14.57 10.086 -1.573 1 95.44 269 ALA A C 1
ATOM 1989 O O . ALA A 1 269 ? -15.609 10 -2.242 1 95.44 269 ALA A O 1
ATOM 1990 N N . LEU A 1 270 ? -14.07 9.062 -0.874 1 93.75 270 LEU A N 1
ATOM 1991 C CA . LEU A 1 270 ? -14.758 7.785 -0.759 1 93.75 270 LEU A CA 1
ATOM 1992 C C . LEU A 1 270 ? -14.891 7.367 0.702 1 93.75 270 LEU A C 1
ATOM 1994 O O . LEU A 1 270 ? -13.961 7.547 1.49 1 93.75 270 LEU A O 1
ATOM 1998 N N . PRO A 1 271 ? -16.078 6.812 1.045 1 94.56 271 PRO A N 1
ATOM 1999 C CA . PRO A 1 271 ? -16.172 6.215 2.379 1 94.56 271 PRO A CA 1
ATOM 2000 C C . PRO A 1 271 ? -15.266 4.992 2.541 1 94.56 271 PRO A C 1
ATOM 2002 O O . PRO A 1 271 ? -15.062 4.242 1.585 1 94.56 271 PRO A O 1
ATOM 2005 N N . ALA A 1 272 ? -14.727 4.777 3.719 1 95.62 272 ALA A N 1
ATOM 2006 C CA . ALA A 1 272 ? -13.852 3.639 3.984 1 95.62 272 ALA A CA 1
ATOM 2007 C C . ALA A 1 272 ? -13.828 3.299 5.473 1 95.62 272 ALA A C 1
ATOM 2009 O O . ALA A 1 272 ? -14.258 4.102 6.305 1 95.62 272 ALA A O 1
ATOM 2010 N N . HIS A 1 273 ? -13.508 2.121 5.742 1 96.44 273 HIS A N 1
ATOM 2011 C CA . HIS A 1 273 ? -13.102 1.769 7.098 1 96.44 273 HIS A CA 1
ATOM 2012 C C . HIS A 1 273 ? -11.586 1.832 7.25 1 96.44 273 HIS A C 1
ATOM 2014 O O . HIS A 1 273 ? -10.859 1.071 6.605 1 96.44 273 HIS A O 1
ATOM 2020 N N . THR A 1 274 ? -11.133 2.752 8.031 1 97.81 274 THR A N 1
ATOM 2021 C CA . THR A 1 274 ? -9.703 2.943 8.25 1 97.81 274 THR A CA 1
ATOM 2022 C C . THR A 1 274 ? -9.305 2.484 9.648 1 97.81 274 THR A C 1
ATOM 2024 O O . THR A 1 274 ? -9.922 2.883 10.633 1 97.81 274 THR A O 1
ATOM 2027 N N . ALA A 1 275 ? -8.359 1.585 9.727 1 98 275 ALA A N 1
ATOM 2028 C CA . ALA A 1 275 ? -7.707 1.164 10.961 1 98 275 ALA A CA 1
ATOM 2029 C C . ALA A 1 275 ? -6.195 1.36 10.883 1 98 275 ALA A C 1
ATOM 2031 O O . ALA A 1 275 ? -5.645 1.548 9.789 1 98 275 ALA A O 1
ATOM 2032 N N . VAL A 1 276 ? -5.535 1.457 12.031 1 98.81 276 VAL A N 1
ATOM 2033 C CA . VAL A 1 276 ? -4.098 1.705 12.062 1 98.81 276 VAL A CA 1
ATOM 2034 C C . VAL A 1 276 ? -3.385 0.535 12.742 1 98.81 276 VAL A C 1
ATOM 2036 O O . VAL A 1 276 ? -3.744 0.141 13.852 1 98.81 276 VAL A O 1
ATOM 2039 N N . GLU A 1 277 ? -2.389 -0.051 12.039 1 98.81 277 GLU A N 1
ATOM 2040 C CA . GLU A 1 277 ? -1.581 -1.123 12.617 1 98.81 277 GLU A CA 1
ATOM 2041 C C . GLU A 1 277 ? -0.657 -0.593 13.711 1 98.81 277 GLU A C 1
ATOM 2043 O O . GLU A 1 277 ? 0.174 0.282 13.453 1 98.81 277 GLU A O 1
ATOM 2048 N N . THR A 1 278 ? -0.822 -1.092 14.922 1 98.5 278 THR A N 1
ATOM 2049 C CA . THR A 1 278 ? 0.007 -0.601 16.016 1 98.5 278 THR A CA 1
ATOM 2050 C C . THR A 1 278 ? 0.97 -1.684 16.484 1 98.5 278 THR A C 1
ATOM 2052 O O . THR A 1 278 ? 1.919 -1.399 17.219 1 98.5 278 THR A O 1
ATOM 2055 N N . ARG A 1 279 ? 0.819 -2.895 16 1 96.94 279 ARG A N 1
ATOM 2056 C CA . ARG A 1 279 ? 1.546 -4.008 16.609 1 96.94 279 ARG A CA 1
ATOM 2057 C C . ARG A 1 279 ? 2.539 -4.609 15.617 1 96.94 279 ARG A C 1
ATOM 2059 O O . ARG A 1 279 ? 3.389 -5.418 16 1 96.94 279 ARG A O 1
ATOM 2066 N N . GLY A 1 280 ? 2.469 -4.309 14.375 1 97.69 280 GLY A N 1
ATOM 2067 C CA . GLY A 1 280 ? 3.334 -4.891 13.367 1 97.69 280 GLY A CA 1
ATOM 2068 C C . GLY A 1 280 ? 4.801 -4.559 13.57 1 97.69 280 GLY A C 1
ATOM 2069 O O . GLY A 1 280 ? 5.137 -3.451 13.992 1 97.69 280 GLY A O 1
ATOM 2070 N N . GLU A 1 281 ? 5.645 -5.527 13.305 1 96.94 281 GLU A N 1
ATOM 2071 C CA . GLU A 1 281 ? 7.082 -5.293 13.383 1 96.94 281 GLU A CA 1
ATOM 2072 C C . GLU A 1 281 ? 7.562 -4.418 12.227 1 96.94 281 GLU A C 1
ATOM 2074 O O . GLU A 1 281 ? 8.391 -3.523 12.422 1 96.94 281 GLU A O 1
ATOM 2079 N N . LEU A 1 282 ? 7.074 -4.707 11.062 1 97.75 282 LEU A N 1
ATOM 2080 C CA . LEU A 1 282 ? 7.5 -4.004 9.859 1 97.75 282 LEU A CA 1
ATOM 2081 C C . LEU A 1 282 ? 6.469 -2.955 9.445 1 97.75 282 LEU A C 1
ATOM 2083 O O . LEU A 1 282 ? 6.738 -2.115 8.586 1 97.75 282 LEU A O 1
ATOM 2087 N N . THR A 1 283 ? 5.246 -3.006 10.141 1 98.5 283 THR A N 1
ATOM 2088 C CA . THR A 1 283 ? 4.121 -2.299 9.539 1 98.5 283 THR A CA 1
ATOM 2089 C C . THR A 1 283 ? 3.469 -1.36 10.547 1 98.5 283 THR A C 1
ATOM 2091 O O . THR A 1 283 ? 2.389 -0.819 10.297 1 98.5 283 THR A O 1
ATOM 2094 N N . ALA A 1 284 ? 4.098 -1.183 11.766 1 98.25 284 ALA A N 1
ATOM 2095 C CA . ALA A 1 284 ? 3.537 -0.219 12.711 1 98.25 284 ALA A CA 1
ATOM 2096 C C . ALA A 1 284 ? 3.373 1.152 12.062 1 98.25 284 ALA A C 1
ATOM 2098 O O . ALA A 1 284 ? 4.281 1.64 11.383 1 98.25 284 ALA A O 1
ATOM 2099 N N . GLY A 1 285 ? 2.143 1.756 12.219 1 98.56 285 GLY A N 1
ATOM 2100 C CA . GLY A 1 285 ? 1.851 3.061 11.648 1 98.56 285 GLY A CA 1
ATOM 2101 C C . GLY A 1 285 ? 1.128 2.98 10.312 1 98.56 285 GLY A C 1
ATOM 2102 O O . GLY A 1 285 ? 0.672 3.998 9.789 1 98.56 285 GLY A O 1
ATOM 2103 N N . MET A 1 286 ? 1.004 1.724 9.797 1 98.69 286 MET A N 1
ATOM 2104 C CA . MET A 1 286 ? 0.293 1.587 8.531 1 98.69 286 MET A CA 1
ATOM 2105 C C . MET A 1 286 ? -1.198 1.846 8.711 1 98.69 286 MET A C 1
ATOM 2107 O O . MET A 1 286 ? -1.823 1.292 9.617 1 98.69 286 MET A O 1
ATOM 2111 N N . SER A 1 287 ? -1.727 2.744 7.898 1 98.69 287 SER A N 1
ATOM 2112 C CA . SER A 1 287 ? -3.178 2.826 7.766 1 98.69 287 SER A CA 1
ATOM 2113 C C . SER A 1 287 ? -3.717 1.719 6.867 1 98.69 287 SER A C 1
ATOM 2115 O O . SER A 1 287 ? -3.311 1.6 5.711 1 98.69 287 SER A O 1
ATOM 2117 N N . VAL A 1 288 ? -4.508 0.89 7.43 1 98.06 288 VAL A N 1
ATOM 2118 C CA . VAL A 1 288 ? -5.195 -0.159 6.684 1 98.06 288 VAL A CA 1
ATOM 2119 C C . VAL A 1 288 ? -6.582 0.327 6.27 1 98.06 288 VAL A C 1
ATOM 2121 O O . VAL A 1 288 ? -7.504 0.36 7.086 1 98.06 288 VAL A O 1
ATOM 2124 N N . VAL A 1 289 ? -6.75 0.704 4.988 1 96.56 289 VAL A N 1
ATOM 2125 C CA . VAL A 1 289 ? -7.945 1.372 4.488 1 96.56 289 VAL A CA 1
ATOM 2126 C C . VAL A 1 289 ? -8.766 0.399 3.645 1 96.56 289 VAL A C 1
ATOM 2128 O O . VAL A 1 289 ? -8.312 -0.056 2.592 1 96.56 289 VAL A O 1
ATOM 2131 N N . ASP A 1 290 ? -9.883 0.062 4.105 1 94.5 290 ASP A N 1
ATOM 2132 C CA . ASP A 1 290 ? -10.797 -0.835 3.406 1 94.5 290 ASP A CA 1
ATOM 2133 C C . ASP A 1 290 ? -11.93 -0.054 2.736 1 94.5 290 ASP A C 1
ATOM 2135 O O . ASP A 1 290 ? -12.797 0.499 3.416 1 94.5 290 ASP A O 1
ATOM 2139 N N . PHE A 1 291 ? -11.93 0.023 1.41 1 92.06 291 PHE A N 1
ATOM 2140 C CA . PHE A 1 291 ? -12.914 0.789 0.651 1 92.06 291 PHE A CA 1
ATOM 2141 C C . PHE A 1 291 ? -14.141 -0.059 0.346 1 92.06 291 PHE A C 1
ATOM 2143 O O . PHE A 1 291 ? -15.094 0.42 -0.27 1 92.06 291 PHE A O 1
ATOM 2150 N N . THR A 1 292 ? -14.109 -1.352 0.725 1 83.5 292 THR A N 1
ATOM 2151 C CA . THR A 1 292 ? -15.203 -2.254 0.374 1 83.5 292 THR A CA 1
ATOM 2152 C C . THR A 1 292 ? -16.5 -1.827 1.062 1 83.5 292 THR A C 1
ATOM 2154 O O . THR A 1 292 ? -16.547 -1.73 2.289 1 83.5 292 THR A O 1
ATOM 2157 N N . PRO A 1 293 ? -17.469 -1.368 0.35 1 68.88 293 PRO A N 1
ATOM 2158 C CA . PRO A 1 293 ? -18.734 -0.886 0.938 1 68.88 293 PRO A CA 1
ATOM 2159 C C . PRO A 1 293 ? -19.391 -1.927 1.832 1 68.88 293 PRO A C 1
ATOM 2161 O O . PRO A 1 293 ? -20 -1.575 2.85 1 68.88 293 PRO A O 1
ATOM 2164 N N . HIS A 1 294 ? -19.5 -3.062 1.305 1 60.62 294 HIS A N 1
ATOM 2165 C CA . HIS A 1 294 ? -20.297 -4.074 1.98 1 60.62 294 HIS A CA 1
ATOM 2166 C C . HIS A 1 294 ? -19.422 -5.039 2.768 1 60.62 294 HIS A C 1
ATOM 2168 O O . HIS A 1 294 ? -19.812 -6.191 2.992 1 60.62 294 HIS A O 1
ATOM 2174 N N . GLY A 1 295 ? -18.375 -4.367 3.117 1 60.41 295 GLY A N 1
ATOM 2175 C CA . GLY A 1 295 ? -17.609 -5.23 3.986 1 60.41 295 GLY A CA 1
ATOM 2176 C C . GLY A 1 295 ? -18.203 -5.379 5.371 1 60.41 295 GLY A C 1
ATOM 2177 O O . GLY A 1 295 ? -19.266 -4.836 5.652 1 60.41 295 GLY A O 1
ATOM 2178 N N . GLU A 1 296 ? -17.688 -6.234 6.105 1 62.19 296 GLU A N 1
ATOM 2179 C CA . GLU A 1 296 ? -18.141 -6.543 7.457 1 62.19 296 GLU A CA 1
ATOM 2180 C C . GLU A 1 296 ? -18.047 -5.32 8.367 1 62.19 296 GLU A C 1
ATOM 2182 O O . GLU A 1 296 ? -18.828 -5.184 9.312 1 62.19 296 GLU A O 1
ATOM 2187 N N . GLN A 1 297 ? -17.234 -4.375 7.832 1 78.25 297 GLN A N 1
ATOM 2188 C CA . GLN A 1 297 ? -17.031 -3.246 8.734 1 78.25 297 GLN A CA 1
ATOM 2189 C C . GLN A 1 297 ? -17.688 -1.981 8.195 1 78.25 297 GLN A C 1
ATOM 2191 O O . GLN A 1 297 ? -17.609 -1.688 6.996 1 78.25 297 GLN A O 1
ATOM 2196 N N . ALA A 1 298 ? -18.375 -1.327 9.055 1 88.12 298 ALA A N 1
ATOM 2197 C CA . ALA A 1 298 ? -18.953 -0.032 8.711 1 88.12 298 ALA A CA 1
ATOM 2198 C C . ALA A 1 298 ? -17.859 0.997 8.422 1 88.12 298 ALA A C 1
ATOM 2200 O O . ALA A 1 298 ? -16.797 0.971 9.039 1 88.12 298 ALA A O 1
ATOM 2201 N N . SER A 1 299 ? -18.188 1.832 7.445 1 93.88 299 SER A N 1
ATOM 2202 C CA . SER A 1 299 ? -17.266 2.934 7.176 1 93.88 299 SER A CA 1
ATOM 2203 C C . SER A 1 299 ? -17.109 3.826 8.398 1 93.88 299 SER A C 1
ATOM 2205 O O . SER A 1 299 ? -18.078 4.121 9.102 1 93.88 299 SER A O 1
ATOM 2207 N N . ASN A 1 300 ? -15.891 4.215 8.703 1 96.94 300 ASN A N 1
ATOM 2208 C CA . ASN A 1 300 ? -15.625 5.094 9.836 1 96.94 300 ASN A CA 1
ATOM 2209 C C . ASN A 1 300 ? -14.844 6.336 9.406 1 96.94 300 ASN A C 1
ATOM 2211 O O . ASN A 1 300 ? -14.398 7.113 10.25 1 96.94 300 ASN A O 1
ATOM 2215 N N . SER A 1 301 ? -14.633 6.508 8.133 1 97.62 301 SER A N 1
ATOM 2216 C CA . SER A 1 301 ? -13.883 7.652 7.629 1 97.62 301 SER A CA 1
ATOM 2217 C C . SER A 1 301 ? -14.242 7.961 6.18 1 97.62 301 SER A C 1
ATOM 2219 O O . SER A 1 301 ? -14.93 7.176 5.527 1 97.62 301 SER A O 1
ATOM 2221 N N . THR A 1 302 ? -13.945 9.102 5.801 1 97.62 302 THR A N 1
ATOM 2222 C CA . THR A 1 302 ? -13.945 9.523 4.402 1 97.62 302 THR A CA 1
ATOM 2223 C C . THR A 1 302 ? -12.516 9.766 3.914 1 97.62 302 THR A C 1
ATOM 2225 O O . THR A 1 302 ? -11.781 10.562 4.5 1 97.62 302 THR A O 1
ATOM 2228 N N . VAL A 1 303 ? -12.148 9.023 2.863 1 97.62 303 VAL A N 1
ATOM 2229 C CA . VAL A 1 303 ? -10.766 9.102 2.385 1 97.62 303 VAL A CA 1
ATOM 2230 C C . VAL A 1 303 ? -10.727 9.844 1.051 1 97.62 303 VAL A C 1
ATOM 2232 O O . VAL A 1 303 ? -11.453 9.5 0.117 1 97.62 303 VAL A O 1
ATOM 2235 N N . LEU A 1 304 ? -9.883 10.922 0.988 1 97.69 304 LEU A N 1
ATOM 2236 C CA . LEU A 1 304 ? -9.688 11.633 -0.271 1 97.69 304 LEU A CA 1
ATOM 2237 C C . LEU A 1 304 ? -8.82 10.82 -1.226 1 97.69 304 LEU A C 1
ATOM 2239 O O . LEU A 1 304 ? -7.773 10.305 -0.83 1 97.69 304 LEU A O 1
ATOM 2243 N N . THR A 1 305 ? -9.211 10.742 -2.502 1 94.38 305 THR A N 1
ATOM 2244 C CA . THR A 1 305 ? -8.523 9.828 -3.408 1 94.38 305 THR A CA 1
ATOM 2245 C C . THR A 1 305 ? -7.953 10.586 -4.605 1 94.38 305 THR A C 1
ATOM 2247 O O . THR A 1 305 ? -7.07 10.078 -5.305 1 94.38 305 THR A O 1
ATOM 2250 N N . GLU A 1 306 ? -8.484 11.766 -4.875 1 94.19 306 GLU A N 1
ATOM 2251 C CA . GLU A 1 306 ? -7.996 12.609 -5.965 1 94.19 306 GLU A CA 1
ATOM 2252 C C . GLU A 1 306 ? -8 14.086 -5.562 1 94.19 306 GLU A C 1
ATOM 2254 O O . GLU A 1 306 ? -8.711 14.477 -4.637 1 94.19 306 GLU A O 1
ATOM 2259 N N . ILE A 1 307 ? -7.207 14.812 -6.25 1 96.94 307 ILE A N 1
ATOM 2260 C CA . ILE A 1 307 ? -7.133 16.25 -6.039 1 96.94 307 ILE A CA 1
ATOM 2261 C C . ILE A 1 307 ? -7.039 16.969 -7.387 1 96.94 307 ILE A C 1
ATOM 2263 O O . ILE A 1 307 ? -6.355 16.5 -8.297 1 96.94 307 ILE A O 1
ATOM 2267 N N . ASP A 1 308 ? -7.812 17.969 -7.566 1 97.94 308 ASP A N 1
ATOM 2268 C CA . ASP A 1 308 ? -7.648 18.875 -8.695 1 97.94 308 ASP A CA 1
ATOM 2269 C C . ASP A 1 308 ? -6.438 19.781 -8.492 1 97.94 308 ASP A C 1
ATOM 2271 O O . ASP A 1 308 ? -6.566 20.906 -7.996 1 97.94 308 ASP A O 1
ATOM 2275 N N . THR A 1 309 ? -5.273 19.344 -9.016 1 96.56 309 THR A N 1
ATOM 2276 C CA . THR A 1 309 ? -3.986 19.953 -8.695 1 96.56 309 THR A CA 1
ATOM 2277 C C . THR A 1 309 ? -3.91 21.375 -9.234 1 96.56 309 THR A C 1
ATOM 2279 O O . THR A 1 309 ? -3.475 22.297 -8.523 1 96.56 309 THR A O 1
ATOM 2282 N N . PRO A 1 310 ? -4.32 21.656 -10.516 1 96.5 310 PRO A N 1
ATOM 2283 C CA . PRO A 1 310 ? -4.273 23.031 -11 1 96.5 310 PRO A CA 1
ATOM 2284 C C . PRO A 1 310 ? -5.094 23.984 -10.141 1 96.5 310 PRO A C 1
ATOM 2286 O O . PRO A 1 310 ? -4.617 25.078 -9.789 1 96.5 310 PRO A O 1
ATOM 2289 N N . ARG A 1 311 ? -6.281 23.562 -9.75 1 98.06 311 ARG A N 1
ATOM 2290 C CA . ARG A 1 311 ? -7.129 24.422 -8.93 1 98.06 311 ARG A CA 1
ATOM 2291 C C . ARG A 1 311 ? -6.559 24.578 -7.527 1 98.06 311 ARG A C 1
ATOM 2293 O O . ARG A 1 311 ? -6.695 25.625 -6.902 1 98.06 311 ARG A O 1
ATOM 2300 N N . PHE A 1 312 ? -5.945 23.516 -7.098 1 98.25 312 PHE A N 1
ATOM 2301 C CA . PHE A 1 312 ? -5.289 23.578 -5.797 1 98.25 312 PHE A CA 1
ATOM 2302 C C . PHE A 1 312 ? -4.199 24.641 -5.789 1 98.25 312 PHE A C 1
ATOM 2304 O O . PHE A 1 312 ? -4.145 25.469 -4.883 1 98.25 312 PHE A O 1
ATOM 2311 N N . PHE A 1 313 ? -3.35 24.609 -6.77 1 97.5 313 PHE A N 1
ATOM 2312 C CA . PHE A 1 313 ? -2.244 25.562 -6.805 1 97.5 313 PHE A CA 1
ATOM 2313 C C . PHE A 1 313 ? -2.75 26.969 -7.082 1 97.5 313 PHE A C 1
ATOM 2315 O O . PHE A 1 313 ? -2.168 27.953 -6.613 1 97.5 313 PHE A O 1
ATOM 2322 N N . ALA A 1 314 ? -3.83 27.078 -7.781 1 97.56 314 ALA A N 1
ATOM 2323 C CA . ALA A 1 314 ? -4.457 28.375 -7.941 1 97.56 314 ALA A CA 1
ATOM 2324 C C . ALA A 1 314 ? -4.926 28.938 -6.598 1 97.56 314 ALA A C 1
ATOM 2326 O O . ALA A 1 314 ? -4.742 30.109 -6.305 1 97.56 314 ALA A O 1
ATOM 2327 N N . LEU A 1 315 ? -5.543 28.047 -5.844 1 97.75 315 LEU A N 1
ATOM 2328 C CA . LEU A 1 315 ? -6 28.422 -4.508 1 97.75 315 LEU A CA 1
ATOM 2329 C C . LEU A 1 315 ? -4.832 28.891 -3.641 1 97.75 315 LEU A C 1
ATOM 2331 O O . LEU A 1 315 ? -4.938 29.891 -2.936 1 97.75 315 LEU A O 1
ATOM 2335 N N . MET A 1 316 ? -3.736 28.203 -3.689 1 97.44 316 MET A N 1
ATOM 2336 C CA . MET A 1 316 ? -2.545 28.562 -2.924 1 97.44 316 MET A CA 1
ATOM 2337 C C . MET A 1 316 ? -1.987 29.906 -3.367 1 97.44 316 MET A C 1
ATOM 2339 O O . MET A 1 316 ? -1.646 30.75 -2.533 1 97.44 316 MET A O 1
ATOM 2343 N N . SER A 1 317 ? -1.896 30.062 -4.652 1 97 317 SER A N 1
ATOM 2344 C CA . SER A 1 317 ? -1.355 31.312 -5.188 1 97 317 SER A CA 1
ATOM 2345 C C . SER A 1 317 ? -2.213 32.5 -4.785 1 97 317 SER A C 1
ATOM 2347 O O . SER A 1 317 ? -1.686 33.562 -4.469 1 97 317 SER A O 1
ATOM 2349 N N . GLU A 1 318 ? -3.482 32.312 -4.828 1 97 318 GLU A N 1
ATOM 2350 C CA . GLU A 1 318 ? -4.387 33.375 -4.391 1 97 318 GLU A CA 1
ATOM 2351 C C . GLU A 1 318 ? -4.145 33.75 -2.926 1 97 318 GLU A C 1
ATOM 2353 O O . GLU A 1 318 ? -4.145 34.906 -2.562 1 97 318 GLU A O 1
ATOM 2358 N N . ALA A 1 319 ? -3.992 32.75 -2.146 1 97.19 319 ALA A N 1
ATOM 2359 C CA . ALA A 1 319 ? -3.717 32.969 -0.728 1 97.19 319 ALA A CA 1
ATOM 2360 C C . ALA A 1 319 ? -2.406 33.719 -0.533 1 97.19 319 ALA A C 1
ATOM 2362 O O . ALA A 1 319 ? -2.328 34.625 0.286 1 97.19 319 ALA A O 1
ATOM 2363 N N . PHE A 1 320 ? -1.375 33.312 -1.28 1 96.94 320 PHE A N 1
ATOM 2364 C CA . PHE A 1 320 ? -0.065 33.938 -1.149 1 96.94 320 PHE A CA 1
ATOM 2365 C C . PHE A 1 320 ? -0.11 35.406 -1.611 1 96.94 320 PHE A C 1
ATOM 2367 O O . PHE A 1 320 ? 0.555 36.25 -1.034 1 96.94 320 PHE A O 1
ATOM 2374 N N . GLU A 1 321 ? -0.862 35.625 -2.604 1 96.12 321 GLU A N 1
ATOM 2375 C CA . GLU A 1 321 ? -1.044 37 -3.061 1 96.12 321 GLU A CA 1
ATOM 2376 C C . GLU A 1 321 ? -1.688 37.844 -1.979 1 96.12 321 GLU A C 1
ATOM 2378 O O . GLU A 1 321 ? -1.28 39 -1.761 1 96.12 321 GLU A O 1
ATOM 2383 N N . THR A 1 322 ? -2.689 37.312 -1.376 1 96.69 322 THR A N 1
ATOM 2384 C CA . THR A 1 322 ? -3.379 38 -0.296 1 96.69 322 THR A CA 1
ATOM 2385 C C . THR A 1 322 ? -2.418 38.312 0.848 1 96.69 322 THR A C 1
ATOM 2387 O O . THR A 1 322 ? -2.385 39.438 1.35 1 96.69 322 THR A O 1
ATOM 2390 N N . LEU A 1 323 ? -1.62 37.375 1.238 1 96.62 323 LEU A N 1
ATOM 2391 C CA . LEU A 1 323 ? -0.681 37.531 2.34 1 96.62 323 LEU A CA 1
ATOM 2392 C C . LEU A 1 323 ? 0.412 38.531 1.967 1 96.62 323 LEU A C 1
ATOM 2394 O O . LEU A 1 323 ? 0.827 39.344 2.797 1 96.62 323 LEU A O 1
ATOM 2398 N N . SER A 1 324 ? 0.884 38.344 0.75 1 95.5 324 SER A N 1
ATOM 2399 C CA . SER A 1 324 ? 1.919 39.281 0.27 1 95.5 324 SER A CA 1
ATOM 2400 C C . SER A 1 324 ? 1.465 40.719 0.359 1 95.5 324 SER A C 1
ATOM 2402 O O . SER A 1 324 ? 2.225 41.594 0.792 1 95.5 324 SER A O 1
ATOM 2404 N N . THR A 1 325 ? 0.249 41 -0.054 1 94.62 325 THR A N 1
ATOM 2405 C CA . THR A 1 325 ? -0.316 42.344 -0.004 1 94.62 325 THR A CA 1
ATOM 2406 C C . THR A 1 325 ? -0.444 42.812 1.438 1 94.62 325 THR A C 1
ATOM 2408 O O . THR A 1 325 ? -0.144 43.969 1.743 1 94.62 325 THR A O 1
ATOM 2411 N N . ARG A 1 326 ? -0.859 41.938 2.283 1 92.62 326 ARG A N 1
ATOM 2412 C CA . ARG A 1 326 ? -1.024 42.25 3.699 1 92.62 326 ARG A CA 1
ATOM 2413 C C . ARG A 1 326 ? 0.315 42.594 4.344 1 92.62 326 ARG A C 1
ATOM 2415 O O . ARG A 1 326 ? 0.397 43.5 5.18 1 92.62 326 ARG A O 1
ATOM 2422 N N . MET A 1 327 ? 1.327 41.969 3.957 1 89.31 327 MET A N 1
ATOM 2423 C CA . MET A 1 327 ? 2.65 42.094 4.562 1 89.31 327 MET A CA 1
ATOM 2424 C C . MET A 1 327 ? 3.342 43.375 4.078 1 89.31 327 MET A C 1
ATOM 2426 O O . MET A 1 327 ? 4.25 43.875 4.738 1 89.31 327 MET A O 1
ATOM 2430 N N . GLN A 1 328 ? 3.004 43.844 2.924 1 84.88 328 GLN A N 1
ATOM 2431 C CA . GLN A 1 328 ? 3.586 45.062 2.381 1 84.88 328 GLN A CA 1
ATOM 2432 C C . GLN A 1 328 ? 2.936 46.281 2.996 1 84.88 328 GLN A C 1
ATOM 2434 O O . GLN A 1 328 ? 3.539 47.375 3.025 1 84.88 328 GLN A O 1
ATOM 2439 N N . ARG A 1 329 ? 1.677 46.406 3.277 1 73.94 329 ARG A N 1
ATOM 2440 C CA . ARG A 1 329 ? 0.972 47.562 3.822 1 73.94 329 ARG A CA 1
ATOM 2441 C C . ARG A 1 329 ? 1.518 47.938 5.195 1 73.94 329 ARG A C 1
ATOM 2443 O O . ARG A 1 329 ? 1.395 49.094 5.625 1 73.94 329 ARG A O 1
ATOM 2450 N N . GLN A 1 330 ? 2.143 47.219 5.922 1 55.94 330 GLN A N 1
ATOM 2451 C CA . GLN A 1 330 ? 2.613 47.688 7.215 1 55.94 330 GLN A CA 1
ATOM 2452 C C . GLN A 1 330 ? 4.121 47.938 7.199 1 55.94 330 GLN A C 1
ATOM 2454 O O . GLN A 1 330 ? 4.875 47.125 6.625 1 55.94 330 GLN A O 1
ATOM 2459 N N . MET B 1 1 ? 20.938 -23.359 -33.219 1 38.09 1 MET B N 1
ATOM 2460 C CA . MET B 1 1 ? 21.5 -24.094 -32.094 1 38.09 1 MET B CA 1
ATOM 2461 C C . MET B 1 1 ? 20.453 -24.281 -31 1 38.09 1 MET B C 1
ATOM 2463 O O . MET B 1 1 ? 19.859 -23.312 -30.516 1 38.09 1 MET B O 1
ATOM 2467 N N . SER B 1 2 ? 19.672 -25.344 -31 1 47.41 2 SER B N 1
ATOM 2468 C CA . SER B 1 2 ? 18.453 -25.641 -30.266 1 47.41 2 SER B CA 1
ATOM 2469 C C . SER B 1 2 ? 18.625 -25.406 -28.781 1 47.41 2 SER B C 1
ATOM 2471 O O . SER B 1 2 ? 19.406 -26.078 -28.125 1 47.41 2 SER B O 1
ATOM 2473 N N . SER B 1 3 ? 18.672 -24.141 -28.203 1 65.44 3 SER B N 1
ATOM 2474 C CA . SER B 1 3 ? 18.938 -23.781 -26.812 1 65.44 3 SER B CA 1
ATOM 2475 C C . SER B 1 3 ? 18.234 -24.719 -25.859 1 65.44 3 SER B C 1
ATOM 2477 O O . SER B 1 3 ? 17.203 -25.312 -26.203 1 65.44 3 SER B O 1
ATOM 2479 N N . SER B 1 4 ? 18.969 -25.484 -24.953 1 86.19 4 SER B N 1
ATOM 2480 C CA . SER B 1 4 ? 18.438 -26.375 -23.922 1 86.19 4 SER B CA 1
ATOM 2481 C C . SER B 1 4 ? 17.188 -25.812 -23.297 1 86.19 4 SER B C 1
ATOM 2483 O O . SER B 1 4 ? 17.062 -24.594 -23.109 1 86.19 4 SER B O 1
ATOM 2485 N N . PRO B 1 5 ? 16.156 -26.656 -23.25 1 94.88 5 PRO B N 1
ATOM 2486 C CA . PRO B 1 5 ? 14.898 -26.188 -22.656 1 94.88 5 PRO B CA 1
ATOM 2487 C C . PRO B 1 5 ? 15.086 -25.609 -21.266 1 94.88 5 PRO B C 1
ATOM 2489 O O . PRO B 1 5 ? 16.062 -25.938 -20.578 1 94.88 5 PRO B O 1
ATOM 2492 N N . ILE B 1 6 ? 14.281 -24.719 -20.922 1 97.69 6 ILE B N 1
ATOM 2493 C CA . ILE B 1 6 ? 14.227 -24.219 -19.547 1 97.69 6 ILE B CA 1
ATOM 2494 C C . ILE B 1 6 ? 13.508 -25.219 -18.656 1 97.69 6 ILE B C 1
ATOM 2496 O O . ILE B 1 6 ? 12.328 -25.516 -18.875 1 97.69 6 ILE B O 1
ATOM 2500 N N . SER B 1 7 ? 14.234 -25.797 -17.703 1 98.69 7 SER B N 1
ATOM 2501 C CA . SER B 1 7 ? 13.656 -26.75 -16.766 1 98.69 7 SER B CA 1
ATOM 2502 C C . SER B 1 7 ? 12.922 -26.047 -15.625 1 98.69 7 SER B C 1
ATOM 2504 O O . SER B 1 7 ? 13.477 -25.141 -15 1 98.69 7 SER B O 1
ATOM 2506 N N . VAL B 1 8 ? 11.672 -26.469 -15.375 1 98.88 8 VAL B N 1
ATOM 2507 C CA . VAL B 1 8 ? 10.828 -25.766 -14.414 1 98.88 8 VAL B CA 1
ATOM 2508 C C . VAL B 1 8 ? 10.195 -26.766 -13.453 1 98.88 8 VAL B C 1
ATOM 2510 O O . VAL B 1 8 ? 9.703 -27.812 -13.867 1 98.88 8 VAL B O 1
ATOM 2513 N N . ILE B 1 9 ? 10.305 -26.547 -12.164 1 98.94 9 ILE B N 1
ATOM 2514 C CA . ILE B 1 9 ? 9.367 -27.078 -11.18 1 98.94 9 ILE B CA 1
ATOM 2515 C C . ILE B 1 9 ? 8.281 -26.047 -10.883 1 98.94 9 ILE B C 1
ATOM 2517 O O . ILE B 1 9 ? 8.578 -24.906 -10.547 1 98.94 9 ILE B O 1
ATOM 2521 N N . LEU B 1 10 ? 7.035 -26.406 -11.086 1 98.94 10 LEU B N 1
ATOM 2522 C CA . LEU B 1 10 ? 5.926 -25.516 -10.75 1 98.94 10 LEU B CA 1
ATOM 2523 C C . LEU B 1 10 ? 5.258 -25.953 -9.445 1 98.94 10 LEU B C 1
ATOM 2525 O O . LEU B 1 10 ? 4.656 -27.031 -9.383 1 98.94 10 LEU B O 1
ATOM 2529 N N . ASP B 1 11 ? 5.445 -25.203 -8.398 1 98.94 11 ASP B N 1
ATOM 2530 C CA . ASP B 1 11 ? 4.742 -25.359 -7.133 1 98.94 11 ASP B CA 1
ATOM 2531 C C . ASP B 1 11 ? 3.475 -24.516 -7.09 1 98.94 11 ASP B C 1
ATOM 2533 O O . ASP B 1 11 ? 3.545 -23.281 -7.168 1 98.94 11 ASP B O 1
ATOM 2537 N N . CYS B 1 12 ? 2.318 -25.156 -7 1 98.88 12 CYS B N 1
ATOM 2538 C CA . CYS B 1 12 ? 1.096 -24.391 -7.23 1 98.88 12 CYS B CA 1
ATOM 2539 C C . CYS B 1 12 ? -0.048 -24.938 -6.379 1 98.88 12 CYS B C 1
ATOM 2541 O O . CYS B 1 12 ? 0.128 -25.891 -5.629 1 98.88 12 CYS B O 1
ATOM 2543 N N . ASP B 1 13 ? -1.12 -24.219 -6.254 1 98.69 13 ASP B N 1
ATOM 2544 C CA . ASP B 1 13 ? -2.406 -24.578 -5.66 1 98.69 13 ASP B CA 1
ATOM 2545 C C . ASP B 1 13 ? -3.537 -24.438 -6.676 1 98.69 13 ASP B C 1
ATOM 2547 O O . ASP B 1 13 ? -4.418 -23.594 -6.527 1 98.69 13 ASP B O 1
ATOM 2551 N N . PRO B 1 14 ? -3.52 -25.344 -7.656 1 97.69 14 PRO B N 1
ATOM 2552 C CA . PRO B 1 14 ? -4.281 -25.188 -8.898 1 97.69 14 PRO B CA 1
ATOM 2553 C C . PRO B 1 14 ? -5.734 -24.781 -8.641 1 97.69 14 PRO B C 1
ATOM 2555 O O . PRO B 1 14 ? -6.523 -25.594 -8.141 1 97.69 14 PRO B O 1
ATOM 2558 N N . GLY B 1 15 ? -6.027 -23.594 -8.898 1 94.62 15 GLY B N 1
ATOM 2559 C CA . GLY B 1 15 ? -7.309 -22.984 -9.219 1 94.62 15 GLY B CA 1
ATOM 2560 C C . GLY B 1 15 ? -7.418 -22.562 -10.672 1 94.62 15 GLY B C 1
ATOM 2561 O O . GLY B 1 15 ? -6.871 -23.219 -11.562 1 94.62 15 GLY B O 1
ATOM 2562 N N . ILE B 1 16 ? -8.195 -21.578 -10.969 1 91.88 16 ILE B N 1
ATOM 2563 C CA . ILE B 1 16 ? -8.461 -21.156 -12.336 1 91.88 16 ILE B CA 1
ATOM 2564 C C . ILE B 1 16 ? -7.188 -20.562 -12.953 1 91.88 16 ILE B C 1
ATOM 2566 O O . ILE B 1 16 ? -6.746 -21.016 -14.016 1 91.88 16 ILE B O 1
ATOM 2570 N N . ASP B 1 17 ? -6.551 -19.625 -12.297 1 92.12 17 ASP B N 1
ATOM 2571 C CA . ASP B 1 17 ? -5.414 -18.969 -12.93 1 92.12 17 ASP B CA 1
ATOM 2572 C C . ASP B 1 17 ? -4.164 -19.844 -12.867 1 92.12 17 ASP B C 1
ATOM 2574 O O . ASP B 1 17 ? -3.254 -19.688 -13.68 1 92.12 17 ASP B O 1
ATOM 2578 N N . ASP B 1 18 ? -4.098 -20.828 -11.938 1 96.94 18 ASP B N 1
ATOM 2579 C CA . ASP B 1 18 ? -3.055 -21.859 -12 1 96.94 18 ASP B CA 1
ATOM 2580 C C . ASP B 1 18 ? -3.17 -22.672 -13.281 1 96.94 18 ASP B C 1
ATOM 2582 O O . ASP B 1 18 ? -2.16 -23.031 -13.898 1 96.94 18 ASP B O 1
ATOM 2586 N N . ALA B 1 19 ? -4.41 -23.047 -13.57 1 97.44 19 ALA B N 1
ATOM 2587 C CA . ALA B 1 19 ? -4.652 -23.828 -14.773 1 97.44 19 ALA B CA 1
ATOM 2588 C C . ALA B 1 19 ? -4.078 -23.141 -16.016 1 97.44 19 ALA B C 1
ATOM 2590 O O . ALA B 1 19 ? -3.514 -23.812 -16.891 1 97.44 19 ALA B O 1
ATOM 2591 N N . LEU B 1 20 ? -4.203 -21.859 -16.031 1 96.81 20 LEU B N 1
ATOM 2592 C CA . LEU B 1 20 ? -3.691 -21.094 -17.172 1 96.81 20 LEU B CA 1
ATOM 2593 C C . LEU B 1 20 ? -2.166 -21.062 -17.156 1 96.81 20 LEU B C 1
ATOM 2595 O O . LEU B 1 20 ? -1.533 -21.078 -18.219 1 96.81 20 LEU B O 1
ATOM 2599 N N . ALA B 1 21 ? -1.594 -21 -16.016 1 98.44 21 ALA B N 1
ATOM 2600 C CA . ALA B 1 21 ? -0.139 -21.062 -15.891 1 98.44 21 ALA B CA 1
ATOM 2601 C C . ALA B 1 21 ? 0.393 -22.406 -16.375 1 98.44 21 ALA B C 1
ATOM 2603 O O . ALA B 1 21 ? 1.366 -22.453 -17.141 1 98.44 21 ALA B O 1
ATOM 2604 N N . ILE B 1 22 ? -0.25 -23.5 -15.953 1 98.69 22 ILE B N 1
ATOM 2605 C CA . ILE B 1 22 ? 0.145 -24.828 -16.391 1 98.69 22 ILE B CA 1
ATOM 2606 C C . ILE B 1 22 ? 0.004 -24.953 -17.906 1 98.69 22 ILE B C 1
ATOM 2608 O O . ILE B 1 22 ? 0.876 -25.516 -18.562 1 98.69 22 ILE B O 1
ATOM 2612 N N . ALA B 1 23 ? -1.082 -24.391 -18.453 1 97.94 23 ALA B N 1
ATOM 2613 C CA . ALA B 1 23 ? -1.306 -24.422 -19.891 1 97.94 23 ALA B CA 1
ATOM 2614 C C . ALA B 1 23 ? -0.159 -23.75 -20.641 1 97.94 23 ALA B C 1
ATOM 2616 O O . ALA B 1 23 ? 0.34 -24.266 -21.641 1 97.94 23 ALA B O 1
ATOM 2617 N N . LEU B 1 24 ? 0.202 -22.578 -20.156 1 98.12 24 LEU B N 1
ATOM 2618 C CA . LEU B 1 24 ? 1.267 -21.812 -20.797 1 98.12 24 LEU B CA 1
ATOM 2619 C C . LEU B 1 24 ? 2.576 -22.594 -20.797 1 98.12 24 LEU B C 1
ATOM 2621 O O . LEU B 1 24 ? 3.25 -22.672 -21.828 1 98.12 24 LEU B O 1
ATOM 2625 N N . LEU B 1 25 ? 2.943 -23.188 -19.672 1 98.31 25 LEU B N 1
ATOM 2626 C CA . LEU B 1 25 ? 4.172 -23.953 -19.562 1 98.31 25 LEU B CA 1
ATOM 2627 C C . LEU B 1 25 ? 4.094 -25.219 -20.406 1 98.31 25 LEU B C 1
ATOM 2629 O O . LEU B 1 25 ? 5.074 -25.609 -21.062 1 98.31 25 LEU B O 1
ATOM 2633 N N . ALA B 1 26 ? 2.967 -25.859 -20.422 1 97.12 26 ALA B N 1
ATOM 2634 C CA . ALA B 1 26 ? 2.756 -27.109 -21.141 1 97.12 26 ALA B CA 1
ATOM 2635 C C . ALA B 1 26 ? 2.875 -26.922 -22.641 1 97.12 26 ALA B C 1
ATOM 2637 O O . ALA B 1 26 ? 3.266 -27.844 -23.359 1 97.12 26 ALA B O 1
ATOM 2638 N N . ALA B 1 27 ? 2.514 -25.797 -23.125 1 97 27 ALA B N 1
ATOM 2639 C CA . ALA B 1 27 ? 2.395 -25.547 -24.562 1 97 27 ALA B CA 1
ATOM 2640 C C . ALA B 1 27 ? 3.758 -25.266 -25.188 1 97 27 ALA B C 1
ATOM 2642 O O . ALA B 1 27 ? 3.912 -25.328 -26.406 1 97 27 ALA B O 1
ATOM 2643 N N . ARG B 1 28 ? 4.758 -24.922 -24.406 1 95.06 28 ARG B N 1
ATOM 2644 C CA . ARG B 1 28 ? 6.023 -24.406 -24.922 1 95.06 28 ARG B CA 1
ATOM 2645 C C . ARG B 1 28 ? 7.043 -25.516 -25.094 1 95.06 28 ARG B C 1
ATOM 2647 O O . ARG B 1 28 ? 7.406 -26.203 -24.125 1 95.06 28 ARG B O 1
ATOM 2654 N N . PRO B 1 29 ? 7.57 -25.641 -26.297 1 92.31 29 PRO B N 1
ATOM 2655 C CA . PRO B 1 29 ? 8.555 -26.703 -26.516 1 92.31 29 PRO B CA 1
ATOM 2656 C C . PRO B 1 29 ? 9.906 -26.391 -25.859 1 92.31 29 PRO B C 1
ATOM 2658 O O . PRO B 1 29 ? 10.719 -27.297 -25.672 1 92.31 29 PRO B O 1
ATOM 2661 N N . ASP B 1 30 ? 10.156 -25.156 -25.578 1 95.31 30 ASP B N 1
ATOM 2662 C CA . ASP B 1 30 ? 11.422 -24.766 -24.969 1 95.31 30 ASP B CA 1
ATOM 2663 C C . ASP B 1 30 ? 11.32 -24.797 -23.438 1 95.31 30 ASP B C 1
ATOM 2665 O O . ASP B 1 30 ? 12.203 -24.281 -22.75 1 95.31 30 ASP B O 1
ATOM 2669 N N . ILE B 1 31 ? 10.234 -25.391 -22.906 1 97.62 31 ILE B N 1
ATOM 2670 C CA . ILE B 1 31 ? 10.062 -25.594 -21.469 1 97.62 31 ILE B CA 1
ATOM 2671 C C . ILE B 1 31 ? 10.055 -27.094 -21.156 1 97.62 31 ILE B C 1
ATOM 2673 O O . ILE B 1 31 ? 9.398 -27.875 -21.859 1 97.62 31 ILE B O 1
ATOM 2677 N N . GLU B 1 32 ? 10.82 -27.484 -20.25 1 98.06 32 GLU B N 1
ATOM 2678 C CA . GLU B 1 32 ? 10.727 -28.781 -19.594 1 98.06 32 GLU B CA 1
ATOM 2679 C C . GLU B 1 32 ? 10.078 -28.672 -18.219 1 98.06 32 GLU B C 1
ATOM 2681 O O . GLU B 1 32 ? 10.703 -28.203 -17.266 1 98.06 32 GLU B O 1
ATOM 2686 N N . LEU B 1 33 ? 8.812 -29.031 -18.172 1 98.5 33 LEU B N 1
ATOM 2687 C CA . LEU B 1 33 ? 8.164 -29.109 -16.875 1 98.5 33 LEU B CA 1
ATOM 2688 C C . LEU B 1 33 ? 8.57 -30.391 -16.141 1 98.5 33 LEU B C 1
ATOM 2690 O O . LEU B 1 33 ? 8.008 -31.453 -16.391 1 98.5 33 LEU B O 1
ATOM 2694 N N . VAL B 1 34 ? 9.508 -30.219 -15.227 1 98.62 34 VAL B N 1
ATOM 2695 C CA . VAL B 1 34 ? 10.148 -31.344 -14.555 1 98.62 34 VAL B CA 1
ATOM 2696 C C . VAL B 1 34 ? 9.164 -32 -13.594 1 98.62 34 VAL B C 1
ATOM 2698 O O . VAL B 1 34 ? 9.141 -33.219 -13.469 1 98.62 34 VAL B O 1
ATOM 2701 N N . ALA B 1 35 ? 8.375 -31.234 -12.906 1 98.88 35 ALA B N 1
ATOM 2702 C CA . ALA B 1 35 ? 7.379 -31.703 -11.945 1 98.88 35 ALA B CA 1
ATOM 2703 C C . ALA B 1 35 ? 6.371 -30.609 -11.617 1 98.88 35 ALA B C 1
ATOM 2705 O O . ALA B 1 35 ? 6.672 -29.422 -11.75 1 98.88 35 ALA B O 1
ATOM 2706 N N . ILE B 1 36 ? 5.219 -31.016 -11.258 1 98.94 36 ILE B N 1
ATOM 2707 C CA . ILE B 1 36 ? 4.227 -30.156 -10.609 1 98.94 36 ILE B CA 1
ATOM 2708 C C . ILE B 1 36 ? 4.082 -30.562 -9.148 1 98.94 36 ILE B C 1
ATOM 2710 O O . ILE B 1 36 ? 3.883 -31.734 -8.836 1 98.94 36 ILE B O 1
ATOM 2714 N N . THR B 1 37 ? 4.305 -29.672 -8.281 1 98.94 37 THR B N 1
ATOM 2715 C CA . THR B 1 37 ? 4.047 -29.875 -6.863 1 98.94 37 THR B CA 1
ATOM 2716 C C . THR B 1 37 ? 2.854 -29.047 -6.402 1 98.94 37 THR B C 1
ATOM 2718 O O . THR B 1 37 ? 2.68 -27.906 -6.848 1 98.94 37 THR B O 1
ATOM 2721 N N . THR B 1 38 ? 2.006 -29.656 -5.539 1 98.94 38 THR B N 1
ATOM 2722 C CA . THR B 1 38 ? 0.791 -28.969 -5.129 1 98.94 38 THR B CA 1
ATOM 2723 C C . THR B 1 38 ? 0.836 -28.625 -3.641 1 98.94 38 THR B C 1
ATOM 2725 O O . THR B 1 38 ? 1.5 -29.312 -2.863 1 98.94 38 THR B O 1
ATOM 2728 N N . VAL B 1 39 ? 0.233 -27.562 -3.25 1 98.88 39 VAL B N 1
ATOM 2729 C CA . VAL B 1 39 ? 0.099 -27.078 -1.882 1 98.88 39 VAL B CA 1
ATOM 2730 C C . VAL B 1 39 ? -1.335 -26.609 -1.639 1 98.88 39 VAL B C 1
ATOM 2732 O O . VAL B 1 39 ? -2.037 -26.219 -2.576 1 98.88 39 VAL B O 1
ATOM 2735 N N . ALA B 1 40 ? -1.831 -26.75 -0.36 1 98.5 40 ALA B N 1
ATOM 2736 C CA . ALA B 1 40 ? -3.127 -26.172 -0.026 1 98.5 40 ALA B CA 1
ATOM 2737 C C . ALA B 1 40 ? -3.102 -24.656 -0.185 1 98.5 40 ALA B C 1
ATOM 2739 O O . ALA B 1 40 ? -2.105 -24 0.147 1 98.5 40 ALA B O 1
ATOM 2740 N N . GLY B 1 41 ? -4.145 -24.109 -0.697 1 97.38 41 GLY B N 1
ATOM 2741 C CA . GLY B 1 41 ? -4.246 -22.672 -0.902 1 97.38 41 GLY B CA 1
ATOM 2742 C C . GLY B 1 41 ? -5.613 -22.234 -1.39 1 97.38 41 GLY B C 1
ATOM 2743 O O . GLY B 1 41 ? -6.531 -22.047 -0.59 1 97.38 41 GLY B O 1
ATOM 2744 N N . ASN B 1 42 ? -5.82 -22.172 -2.76 1 95.75 42 ASN B N 1
ATOM 2745 C CA . ASN B 1 42 ? -7.121 -21.812 -3.311 1 95.75 42 ASN B CA 1
ATOM 2746 C C . ASN B 1 42 ? -8.234 -22.688 -2.729 1 95.75 42 ASN B C 1
ATOM 2748 O O . ASN B 1 42 ? -9.305 -22.188 -2.385 1 95.75 42 ASN B O 1
ATOM 2752 N N . VAL B 1 43 ? -8.008 -23.906 -2.664 1 96.56 43 VAL B N 1
ATOM 2753 C CA . VAL B 1 43 ? -8.852 -24.938 -2.068 1 96.56 43 VAL B CA 1
ATOM 2754 C C . VAL B 1 43 ? -7.98 -25.922 -1.296 1 96.56 43 VAL B C 1
ATOM 2756 O O . VAL B 1 43 ? -6.754 -25.812 -1.289 1 96.56 43 VAL B O 1
ATOM 2759 N N . PRO B 1 44 ? -8.562 -26.891 -0.525 1 97.69 44 PRO B N 1
ATOM 2760 C CA . PRO B 1 44 ? -7.77 -27.844 0.25 1 97.69 44 PRO B CA 1
ATOM 2761 C C . PRO B 1 44 ? -6.852 -28.688 -0.625 1 97.69 44 PRO B C 1
ATOM 2763 O O . PRO B 1 44 ? -7.117 -28.875 -1.816 1 97.69 44 PRO B O 1
ATOM 2766 N N . LEU B 1 45 ? -5.836 -29.25 -0.011 1 98.5 45 LEU B N 1
ATOM 2767 C CA . LEU B 1 45 ? -4.766 -29.953 -0.714 1 98.5 45 LEU B CA 1
ATOM 2768 C C . LEU B 1 45 ? -5.332 -31.062 -1.6 1 98.5 45 LEU B C 1
ATOM 2770 O O . LEU B 1 45 ? -4.887 -31.234 -2.734 1 98.5 45 LEU B O 1
ATOM 2774 N N . ALA B 1 46 ? -6.285 -31.828 -1.119 1 98.12 46 ALA B N 1
ATOM 2775 C CA . ALA B 1 46 ? -6.855 -32.938 -1.903 1 98.12 46 ALA B CA 1
ATOM 2776 C C . ALA B 1 46 ? -7.41 -32.406 -3.23 1 98.12 46 ALA B C 1
ATOM 2778 O O . ALA B 1 46 ? -7.203 -33.031 -4.277 1 98.12 46 ALA B O 1
ATOM 2779 N N . ALA B 1 47 ? -8.102 -31.281 -3.174 1 97.94 47 ALA B N 1
ATOM 2780 C CA . ALA B 1 47 ? -8.719 -30.703 -4.363 1 97.94 47 ALA B CA 1
ATOM 2781 C C . ALA B 1 47 ? -7.676 -30.078 -5.281 1 97.94 47 ALA B C 1
ATOM 2783 O O . ALA B 1 47 ? -7.754 -30.203 -6.504 1 97.94 47 ALA B O 1
ATOM 2784 N N . THR B 1 48 ? -6.699 -29.328 -4.688 1 98.62 48 THR B N 1
ATOM 2785 C CA . THR B 1 48 ? -5.66 -28.734 -5.523 1 98.62 48 THR B CA 1
ATOM 2786 C C . THR B 1 48 ? -4.871 -29.812 -6.258 1 98.62 48 THR B C 1
ATOM 2788 O O . THR B 1 48 ? -4.527 -29.641 -7.43 1 98.62 48 THR B O 1
ATOM 2791 N N . THR B 1 49 ? -4.586 -30.938 -5.594 1 98.81 49 THR B N 1
ATOM 2792 C CA . THR B 1 49 ? -3.852 -32.031 -6.199 1 98.81 49 THR B CA 1
ATOM 2793 C C . THR B 1 49 ? -4.684 -32.719 -7.289 1 98.81 49 THR B C 1
ATOM 2795 O O . THR B 1 49 ? -4.172 -33 -8.375 1 98.81 49 THR B O 1
ATOM 2798 N N . ASP B 1 50 ? -5.906 -32.938 -6.996 1 98.5 50 ASP B N 1
ATOM 2799 C CA . ASP B 1 50 ? -6.797 -33.5 -8 1 98.5 50 ASP B CA 1
ATOM 2800 C C . ASP B 1 50 ? -6.836 -32.625 -9.258 1 98.5 50 ASP B C 1
ATOM 2802 O O . ASP B 1 50 ? -6.797 -33.125 -10.375 1 98.5 50 ASP B O 1
ATOM 2806 N N . ASN B 1 51 ? -6.965 -31.328 -9.055 1 98.56 51 ASN B N 1
ATOM 2807 C CA . ASN B 1 51 ? -6.984 -30.391 -10.172 1 98.56 51 ASN B CA 1
ATOM 2808 C C . ASN B 1 51 ? -5.703 -30.484 -11 1 98.56 51 ASN B C 1
ATOM 2810 O O . ASN B 1 51 ? -5.75 -30.469 -12.227 1 98.56 51 ASN B O 1
ATOM 2814 N N . ALA B 1 52 ? -4.562 -30.547 -10.305 1 98.81 52 ALA B N 1
ATOM 2815 C CA . ALA B 1 52 ? -3.297 -30.688 -11.016 1 98.81 52 ALA B CA 1
ATOM 2816 C C . ALA B 1 52 ? -3.289 -31.953 -11.875 1 98.81 52 ALA B C 1
ATOM 2818 O O . ALA B 1 52 ? -2.824 -31.938 -13.023 1 98.81 52 ALA B O 1
ATOM 2819 N N . LEU B 1 53 ? -3.801 -33.031 -11.344 1 98.69 53 LEU B N 1
ATOM 2820 C CA . LEU B 1 53 ? -3.84 -34.312 -12.055 1 98.69 53 LEU B CA 1
ATOM 2821 C C . LEU B 1 53 ? -4.742 -34.219 -13.281 1 98.69 53 LEU B C 1
ATOM 2823 O O . LEU B 1 53 ? -4.379 -34.688 -14.367 1 98.69 53 LEU B O 1
ATOM 2827 N N . ARG B 1 54 ? -5.898 -33.656 -13.102 1 98.12 54 ARG B N 1
ATOM 2828 C CA . ARG B 1 54 ? -6.836 -33.469 -14.211 1 98.12 54 ARG B CA 1
ATOM 2829 C C . ARG B 1 54 ? -6.219 -32.625 -15.32 1 98.12 54 ARG B C 1
ATOM 2831 O O . ARG B 1 54 ? -6.312 -32.969 -16.5 1 98.12 54 ARG B O 1
ATOM 2838 N N . LEU B 1 55 ? -5.602 -31.531 -14.93 1 98.31 55 LEU B N 1
ATOM 2839 C CA . LEU B 1 55 ? -5.02 -30.609 -15.898 1 98.31 55 LEU B CA 1
ATOM 2840 C C . LEU B 1 55 ? -3.84 -31.234 -16.625 1 98.31 55 LEU B C 1
ATOM 2842 O O . LEU B 1 55 ? -3.645 -31.016 -17.812 1 98.31 55 LEU B O 1
ATOM 2846 N N . ARG B 1 56 ? -3.014 -32.031 -15.891 1 98 56 ARG B N 1
ATOM 2847 C CA . ARG B 1 56 ? -1.902 -32.75 -16.5 1 98 56 ARG B CA 1
ATOM 2848 C C . ARG B 1 56 ? -2.381 -33.625 -17.656 1 98 56 ARG B C 1
ATOM 2850 O O . ARG B 1 56 ? -1.814 -33.562 -18.75 1 98 56 ARG B O 1
ATOM 2857 N N . GLU B 1 57 ? -3.41 -34.344 -17.453 1 97.06 57 GLU B N 1
ATOM 2858 C CA . GLU B 1 57 ? -3.947 -35.219 -18.484 1 97.06 57 GLU B CA 1
ATOM 2859 C C . GLU B 1 57 ? -4.668 -34.406 -19.562 1 97.06 57 GLU B C 1
ATOM 2861 O O . GLU B 1 57 ? -4.555 -34.719 -20.75 1 97.06 57 GLU B O 1
ATOM 2866 N N . PHE B 1 58 ? -5.402 -33.406 -19.125 1 96.81 58 PHE B N 1
ATOM 2867 C CA . PHE B 1 58 ? -6.172 -32.562 -20.031 1 96.81 58 PHE B CA 1
ATOM 2868 C C . PHE B 1 58 ? -5.262 -31.906 -21.047 1 96.81 58 PHE B C 1
ATOM 2870 O O . PHE B 1 58 ? -5.613 -31.797 -22.234 1 96.81 58 PHE B O 1
ATOM 2877 N N . TYR B 1 59 ? -4.105 -31.469 -20.625 1 97.25 59 TYR B N 1
ATOM 2878 C CA . TYR B 1 59 ? -3.166 -30.766 -21.5 1 97.25 59 TYR B CA 1
ATOM 2879 C C . TYR B 1 59 ? -2.232 -31.75 -22.188 1 97.25 59 TYR B C 1
ATOM 2881 O O . TYR B 1 59 ? -1.318 -31.344 -22.906 1 97.25 59 TYR B O 1
ATOM 2889 N N . ARG B 1 60 ? -2.32 -33.031 -21.922 1 95.88 60 ARG B N 1
ATOM 2890 C CA . ARG B 1 60 ? -1.569 -34.125 -22.562 1 95.88 60 ARG B CA 1
ATOM 2891 C C . ARG B 1 60 ? -0.084 -34.031 -22.219 1 95.88 60 ARG B C 1
ATOM 2893 O O . ARG B 1 60 ? 0.766 -34.125 -23.109 1 95.88 60 ARG B O 1
ATOM 2900 N N . ILE B 1 61 ? 0.182 -33.719 -21.031 1 96.19 61 ILE B N 1
ATOM 2901 C CA . ILE B 1 61 ? 1.546 -33.75 -20.516 1 96.19 61 ILE B CA 1
ATOM 2902 C C . ILE B 1 61 ? 1.669 -34.875 -19.469 1 96.19 61 ILE B C 1
ATOM 2904 O O . ILE B 1 61 ? 2.18 -34.625 -18.375 1 96.19 61 ILE B O 1
ATOM 2908 N N . ASP B 1 62 ? 1.306 -36.031 -19.797 1 94.12 62 ASP B N 1
ATOM 2909 C CA . ASP B 1 62 ? 1.107 -37.156 -18.906 1 94.12 62 ASP B CA 1
ATOM 2910 C C . ASP B 1 62 ? 2.422 -37.594 -18.25 1 94.12 62 ASP B C 1
ATOM 2912 O O . ASP B 1 62 ? 2.42 -38.188 -17.188 1 94.12 62 ASP B O 1
ATOM 2916 N N . ASP B 1 63 ? 3.492 -37.281 -18.828 1 95.56 63 ASP B N 1
ATOM 2917 C CA . ASP B 1 63 ? 4.793 -37.719 -18.328 1 95.56 63 ASP B CA 1
ATOM 2918 C C . ASP B 1 63 ? 5.242 -36.812 -17.172 1 95.56 63 ASP B C 1
ATOM 2920 O O . ASP B 1 63 ? 6.184 -37.156 -16.438 1 95.56 63 ASP B O 1
ATOM 2924 N N . VAL B 1 64 ? 4.617 -35.688 -16.984 1 98.38 64 VAL B N 1
ATOM 2925 C CA . VAL B 1 64 ? 4.992 -34.781 -15.898 1 98.38 64 VAL B CA 1
ATOM 2926 C C . VAL B 1 64 ? 4.477 -35.312 -14.57 1 98.38 64 VAL B C 1
ATOM 2928 O O . VAL B 1 64 ? 3.268 -35.5 -14.391 1 98.38 64 VAL B O 1
ATOM 2931 N N . PRO B 1 65 ? 5.32 -35.625 -13.633 1 98.81 65 PRO B N 1
ATOM 2932 C CA . PRO B 1 65 ? 4.844 -36.125 -12.344 1 98.81 65 PRO B CA 1
ATOM 2933 C C . PRO B 1 65 ? 4.184 -35.031 -11.5 1 98.81 65 PRO B C 1
ATOM 2935 O O . PRO B 1 65 ? 4.543 -33.875 -11.609 1 98.81 65 PRO B O 1
ATOM 2938 N N . VAL B 1 66 ? 3.221 -35.406 -10.695 1 98.94 66 VAL B N 1
ATOM 2939 C CA . VAL B 1 66 ? 2.531 -34.531 -9.758 1 98.94 66 VAL B CA 1
ATOM 2940 C C . VAL B 1 66 ? 2.734 -35.062 -8.328 1 98.94 66 VAL B C 1
ATOM 2942 O O . VAL B 1 66 ? 2.469 -36.219 -8.039 1 98.94 66 VAL B O 1
ATOM 2945 N N . TYR B 1 67 ? 3.289 -34.219 -7.449 1 98.94 67 TYR B N 1
ATOM 2946 C CA . TYR B 1 67 ? 3.523 -34.562 -6.055 1 98.94 67 TYR B CA 1
ATOM 2947 C C . TYR B 1 67 ? 2.709 -33.656 -5.125 1 98.94 67 TYR B C 1
ATOM 2949 O O . TYR B 1 67 ? 2.67 -32.438 -5.301 1 98.94 67 TYR B O 1
ATOM 2957 N N . ALA B 1 68 ? 2.055 -34.25 -4.152 1 98.94 68 ALA B N 1
ATOM 2958 C CA . ALA B 1 68 ? 1.298 -33.5 -3.156 1 98.94 68 ALA B CA 1
ATOM 2959 C C . ALA B 1 68 ? 2.205 -33 -2.029 1 98.94 68 ALA B C 1
ATOM 2961 O O . ALA B 1 68 ? 3.102 -33.75 -1.592 1 98.94 68 ALA B O 1
ATOM 2962 N N . GLY B 1 69 ? 1.963 -31.766 -1.613 1 98.88 69 GLY B N 1
ATOM 2963 C CA . GLY B 1 69 ? 2.785 -31.188 -0.567 1 98.88 69 GLY B CA 1
ATOM 2964 C C . GLY B 1 69 ? 2.01 -30.875 0.699 1 98.88 69 GLY B C 1
ATOM 2965 O O . GLY B 1 69 ? 1.292 -31.734 1.219 1 98.88 69 GLY B O 1
ATOM 2966 N N . ALA B 1 70 ? 2.242 -29.703 1.271 1 98.88 70 ALA B N 1
ATOM 2967 C CA . ALA B 1 70 ? 1.696 -29.297 2.562 1 98.88 70 ALA B CA 1
ATOM 2968 C C . ALA B 1 70 ? 0.201 -29.016 2.463 1 98.88 70 ALA B C 1
ATOM 2970 O O . ALA B 1 70 ? -0.258 -28.406 1.491 1 98.88 70 ALA B O 1
ATOM 2971 N N . ASP B 1 71 ? -0.564 -29.469 3.457 1 98.5 71 ASP B N 1
ATOM 2972 C CA . ASP B 1 71 ? -2.012 -29.281 3.469 1 98.5 71 ASP B CA 1
ATOM 2973 C C . ASP B 1 71 ? -2.404 -28.141 4.406 1 98.5 71 ASP B C 1
ATOM 2975 O O . ASP B 1 71 ? -3.592 -27.859 4.582 1 98.5 71 ASP B O 1
ATOM 2979 N N . ALA B 1 72 ? -1.411 -27.5 5.012 1 98.31 72 ALA B N 1
ATOM 2980 C CA . ALA B 1 72 ? -1.642 -26.391 5.934 1 98.31 72 ALA B CA 1
ATOM 2981 C C . ALA B 1 72 ? -0.436 -25.453 5.98 1 98.31 72 ALA B C 1
ATOM 2983 O O . ALA B 1 72 ? 0.688 -25.875 5.688 1 98.31 72 ALA B O 1
ATOM 2984 N N . PRO B 1 73 ? -0.679 -24.125 6.305 1 98.56 73 PRO B N 1
ATOM 2985 C CA . PRO B 1 73 ? 0.449 -23.219 6.512 1 98.56 73 PRO B CA 1
ATOM 2986 C C . PRO B 1 73 ? 1.341 -23.641 7.68 1 98.56 73 PRO B C 1
ATOM 2988 O O . PRO B 1 73 ? 0.976 -24.531 8.453 1 98.56 73 PRO B O 1
ATOM 2991 N N . LEU B 1 74 ? 2.482 -23.016 7.801 1 98.44 74 LEU B N 1
ATOM 2992 C CA . LEU B 1 74 ? 3.498 -23.391 8.781 1 98.44 74 LEU B CA 1
ATOM 2993 C C . LEU B 1 74 ? 2.99 -23.172 10.195 1 98.44 74 LEU B C 1
ATOM 2995 O O . LEU B 1 74 ? 3.273 -23.969 11.094 1 98.44 74 LEU B O 1
ATOM 2999 N N . ARG B 1 75 ? 2.283 -22.031 10.461 1 96.19 75 ARG B N 1
ATOM 3000 C CA . ARG B 1 75 ? 2.004 -21.656 11.844 1 96.19 75 ARG B CA 1
ATOM 3001 C C . ARG B 1 75 ? 0.572 -21.156 11.992 1 96.19 75 ARG B C 1
ATOM 3003 O O . ARG B 1 75 ? 0.218 -20.578 13.023 1 96.19 75 ARG B O 1
ATOM 3010 N N . ARG B 1 76 ? -0.264 -21.312 10.953 1 96.12 76 ARG B N 1
ATOM 3011 C CA . ARG B 1 76 ? -1.594 -20.703 10.961 1 96.12 76 ARG B CA 1
ATOM 3012 C C . ARG B 1 76 ? -2.645 -21.703 10.477 1 96.12 76 ARG B C 1
ATOM 3014 O O . ARG B 1 76 ? -2.307 -22.766 9.953 1 96.12 76 ARG B O 1
ATOM 3021 N N . GLU B 1 77 ? -3.869 -21.344 10.758 1 95.94 77 GLU B N 1
ATOM 3022 C CA . GLU B 1 77 ? -4.961 -22.094 10.156 1 95.94 77 GLU B CA 1
ATOM 3023 C C . GLU B 1 77 ? -5.09 -21.797 8.664 1 95.94 77 GLU B C 1
ATOM 3025 O O . GLU B 1 77 ? -4.879 -20.672 8.234 1 95.94 77 GLU B O 1
ATOM 3030 N N . PRO B 1 78 ? -5.426 -22.844 7.918 1 96.62 78 PRO B N 1
ATOM 3031 C CA . PRO B 1 78 ? -5.562 -22.641 6.477 1 96.62 78 PRO B CA 1
ATOM 3032 C C . PRO B 1 78 ? -6.688 -21.672 6.121 1 96.62 78 PRO B C 1
ATOM 3034 O O . PRO B 1 78 ? -7.723 -21.641 6.793 1 96.62 78 PRO B O 1
ATOM 3037 N N . VAL B 1 79 ? -6.465 -20.844 5.168 1 94.81 79 VAL B N 1
ATOM 3038 C CA . VAL B 1 79 ? -7.469 -20.016 4.512 1 94.81 79 VAL B CA 1
ATOM 3039 C C . VAL B 1 79 ? -7.602 -20.422 3.047 1 94.81 79 VAL B C 1
ATOM 3041 O O . VAL B 1 79 ? -6.605 -20.734 2.391 1 94.81 79 VAL B O 1
ATOM 3044 N N . PHE B 1 80 ? -8.828 -20.5 2.562 1 93.25 80 PHE B N 1
ATOM 3045 C CA . PHE B 1 80 ? -9.07 -20.938 1.193 1 93.25 80 PHE B CA 1
ATOM 3046 C C . PHE B 1 80 ? -9.797 -19.844 0.4 1 93.25 80 PHE B C 1
ATOM 3048 O O . PHE B 1 80 ? -10.312 -18.891 0.977 1 93.25 80 PHE B O 1
ATOM 3055 N N . ALA B 1 81 ? -9.758 -20 -0.91 1 88.94 81 ALA B N 1
ATOM 3056 C CA . ALA B 1 81 ? -10.352 -19.016 -1.814 1 88.94 81 ALA B CA 1
ATOM 3057 C C . ALA B 1 81 ? -11.406 -19.656 -2.707 1 88.94 81 ALA B C 1
ATOM 3059 O O . ALA B 1 81 ? -11.547 -19.281 -3.875 1 88.94 81 ALA B O 1
ATOM 3060 N N . GLY B 1 82 ? -12.109 -20.547 -2.133 1 84.62 82 GLY B N 1
ATOM 3061 C CA . GLY B 1 82 ? -13.172 -21.219 -2.873 1 84.62 82 GLY B CA 1
ATOM 3062 C C . GLY B 1 82 ? -14.195 -20.25 -3.438 1 84.62 82 GLY B C 1
ATOM 3063 O O . GLY B 1 82 ? -14.805 -20.516 -4.477 1 84.62 82 GLY B O 1
ATOM 3064 N N . TYR B 1 83 ? -14.422 -19.156 -2.859 1 79.62 83 TYR B N 1
ATOM 3065 C CA . TYR B 1 83 ? -15.383 -18.156 -3.311 1 79.62 83 TYR B CA 1
ATOM 3066 C C . TYR B 1 83 ? -14.914 -17.484 -4.602 1 79.62 83 TYR B C 1
ATOM 3068 O O . TYR B 1 83 ? -15.719 -16.906 -5.332 1 79.62 83 TYR B O 1
ATOM 3076 N N . VAL B 1 84 ? -13.633 -17.578 -4.863 1 78.94 84 VAL B N 1
ATOM 3077 C CA . VAL B 1 84 ? -13.055 -17.016 -6.078 1 78.94 84 VAL B CA 1
ATOM 3078 C C . VAL B 1 84 ? -12.969 -18.078 -7.16 1 78.94 84 VAL B C 1
ATOM 3080 O O . VAL B 1 84 ? -13.375 -17.859 -8.297 1 78.94 84 VAL B O 1
ATOM 3083 N N . HIS B 1 85 ? -12.547 -19.25 -6.742 1 86 85 HIS B N 1
ATOM 3084 C CA . HIS B 1 85 ? -12.164 -20.266 -7.711 1 86 85 HIS B CA 1
ATOM 3085 C C . HIS B 1 85 ? -13.227 -21.359 -7.812 1 86 85 HIS B C 1
ATOM 3087 O O . HIS B 1 85 ? -13.133 -22.234 -8.664 1 86 85 HIS B O 1
ATOM 3093 N N . GLY B 1 86 ? -14.305 -21.219 -7.051 1 84 86 GLY B N 1
ATOM 3094 C CA . GLY B 1 86 ? -15.281 -22.297 -6.941 1 84 86 GLY B CA 1
ATOM 3095 C C . GLY B 1 86 ? -14.891 -23.359 -5.93 1 84 86 GLY B C 1
ATOM 3096 O O . GLY B 1 86 ? -13.719 -23.469 -5.57 1 84 86 GLY B O 1
ATOM 3097 N N . GLU B 1 87 ? -15.805 -24.141 -5.57 1 84.94 87 GLU B N 1
ATOM 3098 C CA . GLU B 1 87 ? -15.578 -25.156 -4.539 1 84.94 87 GLU B CA 1
ATOM 3099 C C . GLU B 1 87 ? -14.547 -26.172 -4.988 1 84.94 87 GLU B C 1
ATOM 3101 O O . GLU B 1 87 ? -13.773 -26.688 -4.176 1 84.94 87 GLU B O 1
ATOM 3106 N N . ASP B 1 88 ? -14.555 -26.391 -6.266 1 89.25 88 ASP B N 1
ATOM 3107 C CA . ASP B 1 88 ? -13.625 -27.391 -6.789 1 89.25 88 ASP B CA 1
ATOM 3108 C C . ASP B 1 88 ? -12.32 -26.75 -7.238 1 89.25 88 ASP B C 1
ATOM 3110 O O . ASP B 1 88 ? -11.406 -27.438 -7.691 1 89.25 88 ASP B O 1
ATOM 3114 N N . GLY B 1 89 ? -12.211 -25.469 -7.234 1 91.75 89 GLY B N 1
ATOM 3115 C CA . GLY B 1 89 ? -11 -24.734 -7.598 1 91.75 89 GLY B CA 1
ATOM 3116 C C . GLY B 1 89 ? -10.938 -24.391 -9.07 1 91.75 89 GLY B C 1
ATOM 3117 O O . GLY B 1 89 ? -10.109 -23.578 -9.492 1 91.75 89 GLY B O 1
ATOM 3118 N N . LEU B 1 90 ? -11.758 -24.953 -9.875 1 93.62 90 LEU B N 1
ATOM 3119 C CA . LEU B 1 90 ? -11.703 -24.688 -11.305 1 93.62 90 LEU B CA 1
ATOM 3120 C C . LEU B 1 90 ? -13 -24.047 -11.789 1 93.62 90 LEU B C 1
ATOM 3122 O O . LEU B 1 90 ? -13.391 -24.219 -12.945 1 93.62 90 LEU B O 1
ATOM 3126 N N . GLY B 1 91 ? -13.734 -23.453 -10.867 1 88.62 91 GLY B N 1
ATOM 3127 C CA . GLY B 1 91 ? -14.93 -22.703 -11.219 1 88.62 91 GLY B CA 1
ATOM 3128 C C . GLY B 1 91 ? -16.047 -23.578 -11.758 1 88.62 91 GLY B C 1
ATOM 3129 O O . GLY B 1 91 ? -16.922 -23.094 -12.477 1 88.62 91 GLY B O 1
ATOM 3130 N N . GLY B 1 92 ? -15.938 -24.859 -11.547 1 88 92 GLY B N 1
ATOM 3131 C CA . GLY B 1 92 ? -16.938 -25.781 -12.047 1 88 92 GLY B CA 1
ATOM 3132 C C . GLY B 1 92 ? -16.672 -26.25 -13.461 1 88 92 GLY B C 1
ATOM 3133 O O . GLY B 1 92 ? -17.516 -26.875 -14.094 1 88 92 GLY B O 1
ATOM 3134 N N . ALA B 1 93 ? -15.508 -25.922 -14 1 93.12 93 ALA B N 1
ATOM 3135 C CA . ALA B 1 93 ? -15.133 -26.406 -15.328 1 93.12 93 ALA B CA 1
ATOM 3136 C C . ALA B 1 93 ? -15.18 -27.922 -15.406 1 93.12 93 ALA B C 1
ATOM 3138 O O . ALA B 1 93 ? -14.695 -28.609 -14.5 1 93.12 93 ALA B O 1
ATOM 3139 N N . PRO B 1 94 ? -15.727 -28.438 -16.469 1 94.56 94 PRO B N 1
ATOM 3140 C CA . PRO B 1 94 ? -15.875 -29.891 -16.562 1 94.56 94 PRO B CA 1
ATOM 3141 C C . PRO B 1 94 ? -14.625 -30.578 -17.094 1 94.56 94 PRO B C 1
ATOM 3143 O O . PRO B 1 94 ? -14.719 -31.406 -18.016 1 94.56 94 PRO B O 1
ATOM 3146 N N . VAL B 1 95 ? -13.5 -30.344 -16.5 1 95.69 95 VAL B N 1
ATOM 3147 C CA . VAL B 1 95 ? -12.273 -31.047 -16.844 1 95.69 95 VAL B CA 1
ATOM 3148 C C . VAL B 1 95 ? -12.359 -32.5 -16.375 1 95.69 95 VAL B C 1
ATOM 3150 O O . VAL B 1 95 ? -12.695 -32.781 -15.219 1 95.69 95 VAL B O 1
ATOM 3153 N N . PRO B 1 96 ? -12.086 -33.438 -17.266 1 95.38 96 PRO B N 1
ATOM 3154 C CA . PRO B 1 96 ? -12.25 -34.844 -16.906 1 95.38 96 PRO B CA 1
ATOM 3155 C C . PRO B 1 96 ? -11.359 -35.281 -15.75 1 95.38 96 PRO B C 1
ATOM 3157 O O . PRO B 1 96 ? -10.281 -34.688 -15.547 1 95.38 96 PRO B O 1
ATOM 3160 N N . ALA B 1 97 ? -11.836 -36.312 -15.023 1 96.38 97 ALA B N 1
ATOM 3161 C CA . ALA B 1 97 ? -11.023 -36.906 -13.961 1 96.38 97 ALA B CA 1
ATOM 3162 C C . ALA B 1 97 ? -9.75 -37.531 -14.516 1 96.38 97 ALA B C 1
ATOM 3164 O O . ALA B 1 97 ? -9.75 -38.062 -15.633 1 96.38 97 ALA B O 1
ATOM 3165 N N . ALA B 1 98 ? -8.75 -37.469 -13.719 1 96.81 98 ALA B N 1
ATOM 3166 C CA . ALA B 1 98 ? -7.473 -38.031 -14.141 1 96.81 98 ALA B CA 1
ATOM 3167 C C . ALA B 1 98 ? -7.488 -39.562 -14 1 96.81 98 ALA B C 1
ATOM 3169 O O . ALA B 1 98 ? -8.094 -40.094 -13.07 1 96.81 98 ALA B O 1
ATOM 3170 N N . SER B 1 99 ? -6.781 -40.156 -14.906 1 96.44 99 SER B N 1
ATOM 3171 C CA . SER B 1 99 ? -6.629 -41.594 -14.836 1 96.44 99 SER B CA 1
ATOM 3172 C C . SER B 1 99 ? -5.445 -42 -13.961 1 96.44 99 SER B C 1
ATOM 3174 O O . SER B 1 99 ? -5.508 -43 -13.234 1 96.44 99 SER B O 1
ATOM 3176 N N . ARG B 1 100 ? -4.348 -41.25 -14.109 1 96.19 100 ARG B N 1
ATOM 3177 C CA . ARG B 1 100 ? -3.143 -41.5 -13.32 1 96.19 100 ARG B CA 1
ATOM 3178 C C . ARG B 1 100 ? -3.17 -40.688 -12.023 1 96.19 100 ARG B C 1
ATOM 3180 O O . ARG B 1 100 ? -3.467 -39.469 -12.039 1 96.19 100 ARG B O 1
ATOM 3187 N N . GLY B 1 101 ? -2.922 -41.312 -10.938 1 96.75 101 GLY B N 1
ATOM 3188 C CA . GLY B 1 101 ? -2.959 -40.688 -9.633 1 96.75 101 GLY B CA 1
ATOM 3189 C C . GLY B 1 101 ? -1.699 -39.906 -9.32 1 96.75 101 GLY B C 1
ATOM 3190 O O . GLY B 1 101 ? -0.857 -39.688 -10.195 1 96.75 101 GLY B O 1
ATOM 3191 N N . VAL B 1 102 ? -1.675 -39.438 -8.141 1 98.25 102 VAL B N 1
ATOM 3192 C CA . VAL B 1 102 ? -0.564 -38.656 -7.625 1 98.25 102 VAL B CA 1
ATOM 3193 C C . VAL B 1 102 ? 0.683 -39.5 -7.5 1 98.25 102 VAL B C 1
ATOM 3195 O O . VAL B 1 102 ? 0.585 -40.719 -7.246 1 98.25 102 VAL B O 1
ATOM 3198 N N . ASP B 1 103 ? 1.832 -38.969 -7.82 1 98.5 103 ASP B N 1
ATOM 3199 C CA . ASP B 1 103 ? 3.092 -39.688 -7.68 1 98.5 103 ASP B CA 1
ATOM 3200 C C . ASP B 1 103 ? 3.518 -39.781 -6.219 1 98.5 103 ASP B C 1
ATOM 3202 O O . ASP B 1 103 ? 3.146 -38.938 -5.406 1 98.5 103 ASP B O 1
ATOM 3206 N N . ASP B 1 104 ? 4.277 -40.812 -5.883 1 97.94 104 ASP B N 1
ATOM 3207 C CA . ASP B 1 104 ? 4.75 -41.031 -4.516 1 97.94 104 ASP B CA 1
ATOM 3208 C C . ASP B 1 104 ? 5.809 -40 -4.145 1 97.94 104 ASP B C 1
ATOM 3210 O O . ASP B 1 104 ? 6.719 -39.719 -4.93 1 97.94 104 ASP B O 1
ATOM 3214 N N . GLY B 1 105 ? 5.66 -39.438 -2.926 1 98.38 105 GLY B N 1
ATOM 3215 C CA . GLY B 1 105 ? 6.605 -38.469 -2.414 1 98.38 105 GLY B CA 1
ATOM 3216 C C . GLY B 1 105 ? 5.938 -37.219 -1.834 1 98.38 105 GLY B C 1
ATOM 3217 O O . GLY B 1 105 ? 4.785 -36.938 -2.15 1 98.38 105 GLY B O 1
ATOM 3218 N N . PHE B 1 106 ? 6.66 -36.625 -0.966 1 98.75 106 PHE B N 1
ATOM 3219 C CA . PHE B 1 106 ? 6.25 -35.344 -0.37 1 98.75 106 PHE B CA 1
ATOM 3220 C C . PHE B 1 106 ? 6.887 -34.156 -1.104 1 98.75 106 PHE B C 1
ATOM 3222 O O . PHE B 1 106 ? 8.109 -34.094 -1.246 1 98.75 106 PHE B O 1
ATOM 3229 N N . ALA B 1 107 ? 6.051 -33.25 -1.606 1 98.94 107 ALA B N 1
ATOM 3230 C CA . ALA B 1 107 ? 6.469 -32.219 -2.545 1 98.94 107 ALA B CA 1
ATOM 3231 C C . ALA B 1 107 ? 7.738 -31.516 -2.062 1 98.94 107 ALA B C 1
ATOM 3233 O O . ALA B 1 107 ? 8.703 -31.375 -2.82 1 98.94 107 ALA B O 1
ATOM 3234 N N . PRO B 1 108 ? 7.863 -31.078 -0.758 1 98.94 108 PRO B N 1
ATOM 3235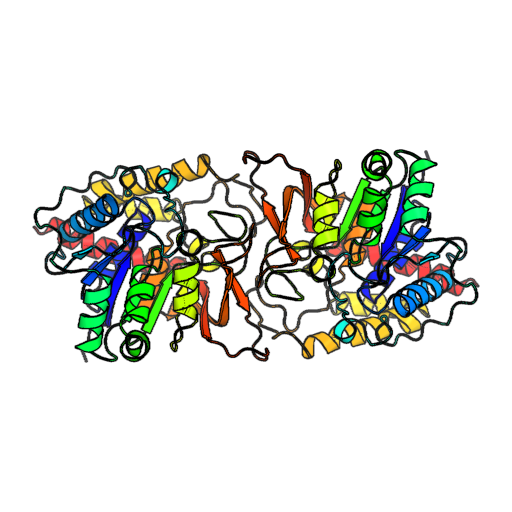 C CA . PRO B 1 108 ? 9.094 -30.422 -0.316 1 98.94 108 PRO B CA 1
ATOM 3236 C C . PRO B 1 108 ? 10.328 -31.297 -0.497 1 98.94 108 PRO B C 1
ATOM 3238 O O . PRO B 1 108 ? 11.383 -30.812 -0.926 1 98.94 108 PRO B O 1
ATOM 3241 N N . GLU B 1 109 ? 10.203 -32.531 -0.227 1 98.88 109 GLU B N 1
ATOM 3242 C CA . GLU B 1 109 ? 11.312 -3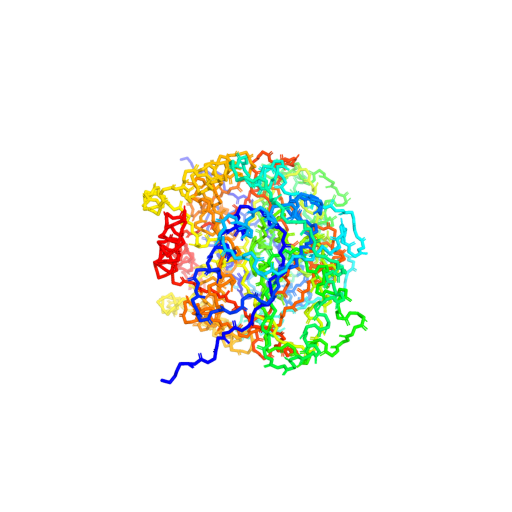3.469 -0.381 1 98.88 109 GLU B CA 1
ATOM 3243 C C . GLU B 1 109 ? 11.664 -33.688 -1.853 1 98.88 109 GLU B C 1
ATOM 3245 O O . GLU B 1 109 ? 12.836 -33.781 -2.209 1 98.88 109 GLU B O 1
ATOM 3250 N N . VAL B 1 110 ? 10.664 -33.781 -2.646 1 98.88 110 VAL B N 1
ATOM 3251 C CA . VAL B 1 110 ? 10.859 -33.969 -4.078 1 98.88 110 VAL B CA 1
ATOM 3252 C C . VAL B 1 110 ? 11.57 -32.75 -4.668 1 98.88 110 VAL B C 1
ATOM 3254 O O . VAL B 1 110 ? 12.461 -32.875 -5.504 1 98.88 110 VAL B O 1
ATOM 3257 N N . ILE B 1 111 ? 11.156 -31.531 -4.238 1 98.94 111 ILE B N 1
ATOM 3258 C CA . ILE B 1 111 ? 11.812 -30.297 -4.676 1 98.94 111 ILE B CA 1
ATOM 3259 C C . ILE B 1 111 ? 13.305 -30.359 -4.348 1 98.94 111 ILE B C 1
ATOM 3261 O O . ILE B 1 111 ? 14.141 -30.078 -5.203 1 98.94 111 ILE B O 1
ATOM 3265 N N . ILE B 1 112 ? 13.625 -30.781 -3.135 1 98.94 112 ILE B N 1
ATOM 3266 C CA . ILE B 1 112 ? 15.016 -30.906 -2.705 1 98.94 112 ILE B CA 1
ATOM 3267 C C . ILE B 1 112 ? 15.75 -31.891 -3.621 1 98.94 112 ILE B C 1
ATOM 3269 O O . ILE B 1 112 ? 16.812 -31.578 -4.145 1 98.94 112 ILE B O 1
ATOM 3273 N N . GLU B 1 113 ? 15.172 -33.031 -3.846 1 98.88 113 GLU B N 1
ATOM 3274 C CA . GLU B 1 113 ? 15.812 -34.094 -4.617 1 98.88 113 GLU B CA 1
ATOM 3275 C C . GLU B 1 113 ? 16.078 -33.656 -6.055 1 98.88 113 GLU B C 1
ATOM 3277 O O . GLU B 1 113 ? 17.172 -33.844 -6.574 1 98.88 113 GLU B O 1
ATOM 3282 N N . LEU B 1 114 ? 15.086 -33.062 -6.668 1 98.88 114 LEU B N 1
ATOM 3283 C CA . LEU B 1 114 ? 15.211 -32.656 -8.062 1 98.88 114 LEU B CA 1
ATOM 3284 C C . LEU B 1 114 ? 16.266 -31.578 -8.211 1 98.88 114 LEU B C 1
ATOM 3286 O O . LEU B 1 114 ? 17.062 -31.594 -9.156 1 98.88 114 LEU B O 1
ATOM 3290 N N . LEU B 1 115 ? 16.281 -30.609 -7.309 1 98.88 115 LEU B N 1
ATOM 3291 C CA . LEU B 1 115 ? 17.266 -29.531 -7.375 1 98.88 115 LEU B CA 1
ATOM 3292 C C . LEU B 1 115 ? 18.672 -30.062 -7.086 1 98.88 115 LEU B C 1
ATOM 3294 O O . LEU B 1 115 ? 19.641 -29.641 -7.723 1 98.88 115 LEU B O 1
ATOM 3298 N N . ARG B 1 116 ? 18.75 -30.953 -6.129 1 98.69 116 ARG B N 1
ATOM 3299 C CA . ARG B 1 116 ? 20.031 -31.547 -5.781 1 98.69 116 ARG B CA 1
ATOM 3300 C C . ARG B 1 116 ? 20.609 -32.312 -6.965 1 98.69 116 ARG B C 1
ATOM 3302 O O . ARG B 1 116 ? 21.828 -32.281 -7.195 1 98.69 116 ARG B O 1
ATOM 3309 N N . GLU B 1 117 ? 19.844 -32.969 -7.707 1 98.62 117 GLU B N 1
ATOM 3310 C CA . GLU B 1 117 ? 20.281 -33.812 -8.828 1 98.62 117 GLU B CA 1
ATOM 3311 C C . GLU B 1 117 ? 20.734 -32.969 -10.008 1 98.62 117 GLU B C 1
ATOM 3313 O O . GLU B 1 117 ? 21.547 -33.406 -10.812 1 98.62 117 GLU B O 1
ATOM 3318 N N . ARG B 1 118 ? 20.219 -31.734 -10.148 1 98.25 118 ARG B N 1
ATOM 3319 C CA . ARG B 1 118 ? 20.531 -30.859 -11.273 1 98.25 118 ARG B CA 1
ATOM 3320 C C . ARG B 1 118 ? 20.828 -29.438 -10.797 1 98.25 118 ARG B C 1
ATOM 3322 O O . ARG B 1 118 ? 20.188 -28.484 -11.227 1 98.25 118 ARG B O 1
ATOM 3329 N N . PRO B 1 119 ? 21.891 -29.328 -9.977 1 98.31 119 PRO B N 1
ATOM 3330 C CA . PRO B 1 119 ? 22.188 -28 -9.398 1 98.31 119 PRO B CA 1
ATOM 3331 C C . PRO B 1 119 ? 22.422 -26.938 -10.461 1 98.31 1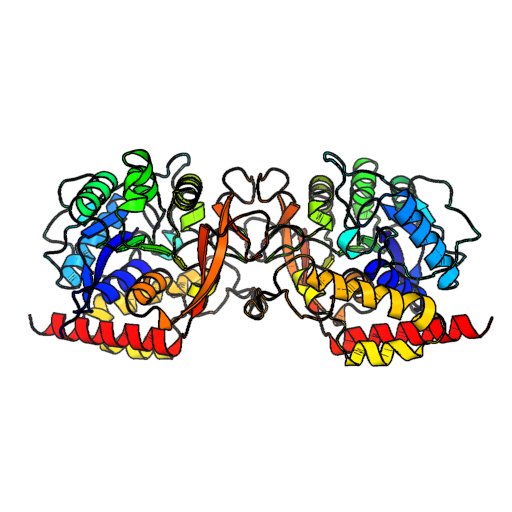19 PRO B C 1
ATOM 3333 O O . PRO B 1 119 ? 23.172 -27.172 -11.414 1 98.31 119 PRO B O 1
ATOM 3336 N N . GLY B 1 120 ? 21.703 -25.797 -10.312 1 98.25 120 GLY B N 1
ATOM 3337 C CA . GLY B 1 120 ? 21.891 -24.656 -11.188 1 98.25 120 GLY B CA 1
ATOM 3338 C C . GLY B 1 120 ? 21.141 -24.781 -12.5 1 98.25 120 GLY B C 1
ATOM 3339 O O . GLY B 1 120 ? 21.328 -23.969 -13.414 1 98.25 120 GLY B O 1
ATOM 3340 N N . GLU B 1 121 ? 20.219 -25.734 -12.578 1 98.31 121 GLU B N 1
ATOM 3341 C CA . GLU B 1 121 ? 19.609 -25.969 -13.883 1 98.31 121 GLU B CA 1
ATOM 3342 C C . GLU B 1 121 ? 18.109 -25.703 -13.844 1 98.31 121 GLU B C 1
ATOM 3344 O O . GLU B 1 121 ? 17.516 -25.312 -14.852 1 98.31 121 GLU B O 1
ATOM 3349 N N . ILE B 1 122 ? 17.484 -25.875 -12.688 1 98.81 122 ILE B N 1
ATOM 3350 C CA . ILE B 1 122 ? 16.031 -25.875 -12.617 1 98.81 122 ILE B CA 1
ATOM 3351 C C . ILE B 1 122 ? 15.539 -24.562 -12.023 1 98.81 122 ILE B C 1
ATOM 3353 O O . ILE B 1 122 ? 16.062 -24.094 -11.008 1 98.81 122 ILE B O 1
ATOM 3357 N N . THR B 1 123 ? 14.617 -23.906 -12.711 1 98.88 123 THR B N 1
ATOM 3358 C CA . THR B 1 123 ? 13.883 -22.766 -12.172 1 98.88 123 THR B CA 1
ATOM 3359 C C . THR B 1 123 ? 12.695 -23.234 -11.336 1 98.88 123 THR B C 1
ATOM 3361 O O . THR B 1 123 ? 11.891 -24.047 -11.797 1 98.88 123 THR B O 1
ATOM 3364 N N . LEU B 1 124 ? 12.672 -22.797 -10.094 1 98.94 124 LEU B N 1
ATOM 3365 C CA . LEU B 1 124 ? 11.547 -23.078 -9.211 1 98.94 124 LEU B CA 1
ATOM 3366 C C . LEU B 1 124 ? 10.508 -21.969 -9.281 1 98.94 124 LEU B C 1
ATOM 3368 O O . LEU B 1 124 ? 10.789 -20.828 -8.93 1 98.94 124 LEU B O 1
ATOM 3372 N N . VAL B 1 125 ? 9.32 -22.266 -9.789 1 98.94 125 VAL B N 1
ATOM 3373 C CA . VAL B 1 125 ? 8.211 -21.312 -9.891 1 98.94 125 VAL B CA 1
ATOM 3374 C C . VAL B 1 125 ? 7.152 -21.656 -8.844 1 98.94 125 VAL B C 1
ATOM 3376 O O . VAL B 1 125 ? 6.625 -22.781 -8.82 1 98.94 125 VAL B O 1
ATOM 3379 N N . ALA B 1 126 ? 6.91 -20.75 -7.926 1 98.94 126 ALA B N 1
ATOM 3380 C CA . ALA B 1 126 ? 5.906 -20.953 -6.887 1 98.94 126 ALA B CA 1
ATOM 3381 C C . ALA B 1 126 ? 4.777 -19.938 -7.004 1 98.94 126 ALA B C 1
ATOM 3383 O O . ALA B 1 126 ? 5 -18.734 -6.852 1 98.94 126 ALA B O 1
ATOM 3384 N N . VAL B 1 127 ? 3.514 -20.453 -7.262 1 98.88 127 VAL B N 1
ATOM 3385 C CA . VAL B 1 127 ? 2.42 -19.531 -7.555 1 98.88 127 VAL B CA 1
ATOM 3386 C C . VAL B 1 127 ? 1.271 -19.766 -6.574 1 98.88 127 VAL B C 1
ATOM 3388 O O . VAL B 1 127 ? 0.168 -19.234 -6.766 1 98.88 127 VAL B O 1
ATOM 3391 N N . GLY B 1 128 ? 1.396 -20.594 -5.562 1 98.69 128 GLY B N 1
ATOM 3392 C CA . GLY B 1 128 ? 0.545 -20.734 -4.391 1 98.69 128 GLY B CA 1
ATOM 3393 C C . GLY B 1 128 ? 1.225 -20.297 -3.104 1 98.69 128 GLY B C 1
ATOM 3394 O O . GLY B 1 128 ? 2.271 -19.656 -3.135 1 98.69 128 GLY B O 1
ATOM 3395 N N . PRO B 1 129 ? 0.555 -20.641 -1.908 1 98.81 129 PRO B N 1
ATOM 3396 C CA . PRO B 1 129 ? 1.269 -20.438 -0.646 1 98.81 129 PRO B CA 1
ATOM 3397 C C . PRO B 1 129 ? 2.637 -21.109 -0.624 1 98.81 129 PRO B C 1
ATOM 3399 O O . PRO B 1 129 ? 2.777 -22.234 -1.087 1 98.81 129 PRO B O 1
ATOM 3402 N N . MET B 1 130 ? 3.633 -20.469 -0.144 1 98.81 130 MET B N 1
ATOM 3403 C CA . MET B 1 130 ? 5.02 -20.891 -0.334 1 98.81 130 MET B CA 1
ATOM 3404 C C . MET B 1 130 ? 5.426 -21.922 0.704 1 98.81 130 MET B C 1
ATOM 3406 O O . MET B 1 130 ? 6.617 -22.109 0.973 1 98.81 130 MET B O 1
ATOM 3410 N N . THR B 1 131 ? 4.492 -22.625 1.264 1 98.94 131 THR B N 1
ATOM 3411 C CA . THR B 1 131 ? 4.719 -23.578 2.338 1 98.94 131 THR B CA 1
ATOM 3412 C C . THR B 1 131 ? 5.676 -24.672 1.889 1 98.94 131 THR B C 1
ATOM 3414 O O . THR B 1 131 ? 6.629 -25.016 2.602 1 98.94 131 THR B O 1
ATOM 3417 N N . ASN B 1 132 ? 5.465 -25.25 0.682 1 98.94 132 ASN B N 1
ATOM 3418 C CA . ASN B 1 132 ? 6.355 -26.281 0.177 1 98.94 132 ASN B CA 1
ATOM 3419 C C . ASN B 1 132 ? 7.793 -25.781 0.057 1 98.94 132 ASN B C 1
ATOM 3421 O O . ASN B 1 132 ? 8.734 -26.484 0.44 1 98.94 132 ASN B O 1
ATOM 3425 N N . VAL B 1 133 ? 7.938 -24.609 -0.492 1 98.94 133 VAL B N 1
ATOM 3426 C CA . VAL B 1 133 ? 9.258 -24.031 -0.715 1 98.94 133 VAL B CA 1
ATOM 3427 C C . VAL B 1 133 ? 9.945 -23.781 0.625 1 98.94 133 VAL B C 1
ATOM 3429 O O . VAL B 1 133 ? 11.133 -24.094 0.791 1 98.94 133 VAL B O 1
ATOM 3432 N N . ALA B 1 134 ? 9.195 -23.203 1.563 1 98.94 134 ALA B N 1
ATOM 3433 C CA . ALA B 1 134 ? 9.75 -22.953 2.891 1 98.94 134 ALA B CA 1
ATOM 3434 C C . ALA B 1 134 ? 10.172 -24.25 3.574 1 98.94 134 ALA B C 1
ATOM 3436 O O . ALA B 1 134 ? 11.242 -24.312 4.184 1 98.94 134 ALA B O 1
ATOM 3437 N N . LEU B 1 135 ? 9.312 -25.25 3.506 1 98.88 135 LEU B N 1
ATOM 3438 C CA . LEU B 1 135 ? 9.633 -26.547 4.105 1 98.88 135 LEU B CA 1
ATOM 3439 C C . LEU B 1 135 ? 10.883 -27.141 3.461 1 98.88 135 LEU B C 1
ATOM 3441 O O . LEU B 1 135 ? 11.711 -27.75 4.148 1 98.88 135 LEU B O 1
ATOM 3445 N N . ALA B 1 136 ? 11.023 -27.016 2.146 1 98.94 136 ALA B N 1
ATOM 3446 C CA . ALA B 1 136 ? 12.227 -27.5 1.463 1 98.94 136 ALA B CA 1
ATOM 3447 C C . ALA B 1 136 ? 13.469 -26.766 1.976 1 98.94 136 ALA B C 1
ATOM 3449 O O . ALA B 1 136 ? 14.484 -27.406 2.273 1 98.94 136 ALA B O 1
ATOM 3450 N N . LEU B 1 137 ? 13.406 -25.453 2.109 1 98.88 137 LEU B N 1
ATOM 3451 C CA . LEU B 1 137 ? 14.516 -24.656 2.586 1 98.88 137 LEU B CA 1
ATOM 3452 C C . LEU B 1 137 ? 14.898 -25.031 4.012 1 98.88 137 LEU B C 1
ATOM 3454 O O . LEU B 1 137 ? 16.078 -25.078 4.352 1 98.88 137 LEU B O 1
ATOM 3458 N N . ARG B 1 138 ? 13.922 -25.281 4.891 1 98.31 138 ARG B N 1
ATOM 3459 C CA . ARG B 1 138 ? 14.172 -25.688 6.27 1 98.31 138 ARG B CA 1
ATOM 3460 C C . ARG B 1 138 ? 14.945 -27 6.328 1 98.31 138 ARG B C 1
ATOM 3462 O O . ARG B 1 138 ? 15.867 -27.156 7.133 1 98.31 138 ARG B O 1
ATOM 3469 N N . ALA B 1 139 ? 14.5 -27.891 5.5 1 98.56 139 ALA B N 1
ATOM 3470 C CA . ALA B 1 139 ? 15.086 -29.219 5.508 1 98.56 139 ALA B CA 1
ATOM 3471 C C . ALA B 1 139 ? 16.469 -29.219 4.859 1 98.56 139 ALA B C 1
ATOM 3473 O O . ALA B 1 139 ? 17.359 -29.984 5.262 1 98.56 139 ALA B O 1
ATOM 3474 N N . GLU B 1 140 ? 16.656 -28.438 3.789 1 98.56 140 GLU B N 1
ATOM 3475 C CA . GLU B 1 140 ? 17.906 -28.359 3.041 1 98.56 140 GLU B CA 1
ATOM 3476 C C . GLU B 1 140 ? 18.141 -26.953 2.502 1 98.56 140 GLU B C 1
ATOM 3478 O O . GLU B 1 140 ? 17.781 -26.656 1.361 1 98.56 140 GLU B O 1
ATOM 3483 N N . PRO B 1 141 ? 18.875 -26.125 3.227 1 98.19 141 PRO B N 1
ATOM 3484 C CA . PRO B 1 141 ? 19.094 -24.734 2.834 1 98.19 141 PRO B CA 1
ATOM 3485 C C . PRO B 1 141 ? 19.812 -24.594 1.498 1 98.19 141 PRO B C 1
ATOM 3487 O O . PRO B 1 141 ? 19.703 -23.562 0.834 1 98.19 141 PRO B O 1
ATOM 3490 N N . LYS B 1 142 ? 20.516 -25.625 1.05 1 98.5 142 LYS B N 1
ATOM 3491 C CA . LYS B 1 142 ? 21.25 -25.578 -0.209 1 98.5 142 LYS B CA 1
ATOM 3492 C C . LYS B 1 142 ? 20.312 -25.484 -1.4 1 98.5 142 LYS B C 1
ATOM 3494 O O . LYS B 1 142 ? 20.734 -25.203 -2.52 1 98.5 142 LYS B O 1
ATOM 3499 N N . VAL B 1 143 ? 19.047 -25.703 -1.147 1 98.62 143 VAL B N 1
ATOM 3500 C CA . VAL B 1 143 ? 18.016 -25.484 -2.162 1 98.62 143 VAL B CA 1
ATOM 3501 C C . VAL B 1 143 ? 18.203 -24.109 -2.811 1 98.62 143 VAL B C 1
ATOM 3503 O O . VAL B 1 143 ? 18.094 -23.984 -4.031 1 98.62 143 VAL B O 1
ATOM 3506 N N . ALA B 1 144 ? 18.531 -23.172 -2 1 98.62 144 ALA B N 1
ATOM 3507 C CA . ALA B 1 144 ? 18.703 -21.797 -2.473 1 98.62 144 ALA B CA 1
ATOM 3508 C C . ALA B 1 144 ? 19.906 -21.672 -3.398 1 98.62 144 ALA B C 1
ATOM 3510 O O . ALA B 1 144 ? 19.922 -20.812 -4.289 1 98.62 144 ALA B O 1
ATOM 3511 N N . GLN B 1 145 ? 20.828 -22.516 -3.285 1 98.31 145 GLN B N 1
ATOM 3512 C CA . GLN B 1 145 ? 22.016 -22.516 -4.125 1 98.31 145 GLN B CA 1
ATOM 3513 C C . GLN B 1 145 ? 21.797 -23.344 -5.387 1 98.31 145 GLN B C 1
ATOM 3515 O O . GLN B 1 145 ? 22.359 -23.031 -6.445 1 98.31 145 GLN B O 1
ATOM 3520 N N . TRP B 1 146 ? 21.062 -24.406 -5.211 1 98.75 146 TRP B N 1
ATOM 3521 C CA . TRP B 1 146 ? 20.906 -25.359 -6.305 1 98.75 146 TRP B CA 1
ATOM 3522 C C . TRP B 1 146 ? 19.906 -24.844 -7.34 1 98.75 146 TRP B C 1
ATOM 3524 O O . TRP B 1 146 ? 20 -25.172 -8.523 1 98.75 146 TRP B O 1
ATOM 3534 N N . ALA B 1 147 ? 18.906 -24.047 -6.969 1 98.88 147 ALA B N 1
ATOM 3535 C CA . ALA B 1 147 ? 17.938 -23.516 -7.91 1 98.88 147 ALA B CA 1
ATOM 3536 C C . ALA B 1 147 ? 18.578 -22.531 -8.867 1 98.88 147 ALA B C 1
ATOM 3538 O O . ALA B 1 147 ? 19.344 -21.656 -8.453 1 98.88 147 ALA B O 1
ATOM 3539 N N . LYS B 1 148 ? 18.328 -22.734 -10.141 1 98.56 148 LYS B N 1
ATOM 3540 C CA . LYS B 1 148 ? 18.797 -21.75 -11.117 1 98.56 148 LYS B CA 1
ATOM 3541 C C . LYS B 1 148 ? 18.188 -20.375 -10.844 1 98.56 148 LYS B C 1
ATOM 3543 O O . LYS B 1 148 ? 18.891 -19.359 -10.938 1 98.56 148 LYS B O 1
ATOM 3548 N N . ALA B 1 149 ? 16.938 -20.344 -10.602 1 98.62 149 ALA B N 1
ATOM 3549 C CA . ALA B 1 149 ? 16.141 -19.156 -10.281 1 98.62 149 ALA B CA 1
ATOM 3550 C C . ALA B 1 149 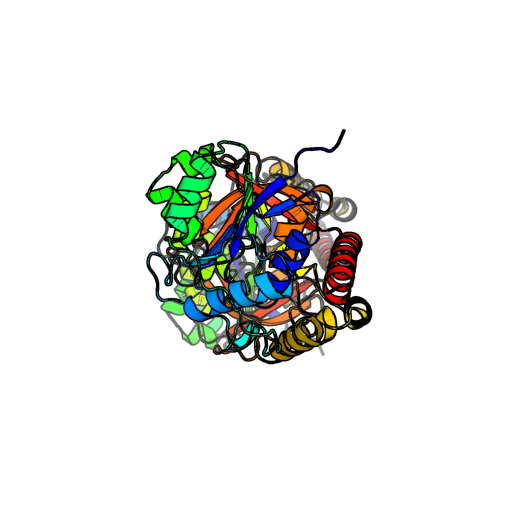? 14.891 -19.516 -9.492 1 98.62 149 ALA B C 1
ATOM 3552 O O . ALA B 1 149 ? 14.484 -20.688 -9.469 1 98.62 149 ALA B O 1
ATOM 3553 N N . VAL B 1 150 ? 14.352 -18.547 -8.797 1 98.88 150 VAL B N 1
ATOM 3554 C CA . VAL B 1 150 ? 13.078 -18.688 -8.094 1 98.88 150 VAL B CA 1
ATOM 3555 C C . VAL B 1 150 ? 12.141 -17.547 -8.508 1 98.88 150 VAL B C 1
ATOM 3557 O O . VAL B 1 150 ? 12.5 -16.375 -8.414 1 98.88 150 VAL B O 1
ATOM 3560 N N . VAL B 1 151 ? 11.016 -17.906 -9.07 1 98.94 151 VAL B N 1
ATOM 3561 C CA . VAL B 1 151 ? 10.008 -16.953 -9.523 1 98.94 151 VAL B CA 1
ATOM 3562 C C . VAL B 1 151 ? 8.711 -17.172 -8.742 1 98.94 151 VAL B C 1
ATOM 3564 O O . VAL B 1 151 ? 8.172 -18.281 -8.711 1 98.94 151 VAL B O 1
ATOM 3567 N N . LEU B 1 152 ? 8.25 -16.141 -8.117 1 98.88 152 LEU B N 1
ATOM 3568 C CA . LEU B 1 152 ? 7.113 -16.25 -7.203 1 98.88 152 LEU B CA 1
ATOM 3569 C C . LEU B 1 152 ? 5.938 -15.414 -7.707 1 98.88 152 LEU B C 1
ATOM 3571 O O . LEU B 1 152 ? 6.133 -14.328 -8.266 1 98.88 152 LEU B O 1
ATOM 3575 N N . MET B 1 153 ? 4.75 -15.906 -7.562 1 98.81 153 MET B N 1
ATOM 3576 C CA . MET B 1 153 ? 3.551 -15.078 -7.621 1 98.81 153 MET B CA 1
ATOM 3577 C C . MET B 1 153 ? 2.973 -14.859 -6.227 1 98.81 153 MET B C 1
ATOM 3579 O O . MET B 1 153 ? 2.656 -15.82 -5.523 1 98.81 153 MET B O 1
ATOM 3583 N N . GLY B 1 154 ? 2.971 -13.633 -5.781 1 98.38 154 GLY B N 1
ATOM 3584 C CA . GLY B 1 154 ? 2.453 -13.297 -4.465 1 98.38 154 GLY B CA 1
ATOM 3585 C C . GLY B 1 154 ? 2.787 -11.875 -4.039 1 98.38 154 GLY B C 1
ATOM 3586 O O . GLY B 1 154 ? 3.387 -11.117 -4.809 1 98.38 154 GLY B O 1
ATOM 3587 N N . GLY B 1 155 ? 2.297 -11.555 -2.92 1 98.06 155 GLY B N 1
ATOM 3588 C CA . GLY B 1 155 ? 2.623 -10.25 -2.355 1 98.06 155 GLY B CA 1
ATOM 3589 C C . GLY B 1 155 ? 2.125 -9.094 -3.197 1 98.06 155 GLY B C 1
ATOM 3590 O O . GLY B 1 155 ? 1.368 -9.289 -4.148 1 98.06 155 GLY B O 1
ATOM 3591 N N . ALA B 1 156 ? 2.422 -7.945 -2.787 1 96.56 156 ALA B N 1
ATOM 3592 C CA . ALA B 1 156 ? 2.133 -6.66 -3.418 1 96.56 156 ALA B CA 1
ATOM 3593 C C . ALA B 1 156 ? 3.055 -5.566 -2.885 1 96.56 156 ALA B C 1
ATOM 3595 O O . ALA B 1 156 ? 3.658 -5.719 -1.82 1 96.56 156 ALA B O 1
ATOM 3596 N N . PHE B 1 157 ? 3.252 -4.516 -3.668 1 95.12 157 PHE B N 1
ATOM 3597 C CA . PHE B 1 157 ? 3.99 -3.402 -3.086 1 95.12 157 PHE B CA 1
ATOM 3598 C C . PHE B 1 157 ? 3.086 -2.189 -2.906 1 95.12 157 PHE B C 1
ATOM 3600 O O . PHE B 1 157 ? 3.555 -1.105 -2.551 1 95.12 157 PHE B O 1
ATOM 3607 N N . THR B 1 158 ? 1.786 -2.266 -3.162 1 93.06 158 THR B N 1
ATOM 3608 C CA . THR B 1 158 ? 0.809 -1.229 -2.848 1 93.06 158 THR B CA 1
ATOM 3609 C C . THR B 1 158 ? -0.309 -1.786 -1.972 1 93.06 158 THR B C 1
ATOM 3611 O O . THR B 1 158 ? -0.169 -1.857 -0.749 1 93.06 158 THR B O 1
ATOM 3614 N N . ARG B 1 159 ? -1.354 -2.424 -2.598 1 93.62 159 ARG B N 1
ATOM 3615 C CA . ARG B 1 159 ? -2.492 -2.936 -1.84 1 93.62 159 ARG B CA 1
ATOM 3616 C C . ARG B 1 159 ? -2.631 -4.445 -2.01 1 93.62 159 ARG B C 1
ATOM 3618 O O . ARG B 1 159 ? -2.236 -4.996 -3.041 1 93.62 159 ARG B O 1
ATOM 3625 N N . GLY B 1 160 ? -3.223 -5.047 -0.967 1 93.62 160 GLY B N 1
ATOM 3626 C CA . GLY B 1 160 ? -3.535 -6.465 -1.045 1 93.62 160 GLY B CA 1
ATOM 3627 C C . GLY B 1 160 ? -4.879 -6.746 -1.688 1 93.62 160 GLY B C 1
ATOM 3628 O O . GLY B 1 160 ? -5.551 -5.828 -2.162 1 93.62 160 GLY B O 1
ATOM 3629 N N . ASN B 1 161 ? -5.27 -8.07 -1.763 1 91.38 161 ASN B N 1
ATOM 3630 C CA . ASN B 1 161 ? -6.555 -8.453 -2.338 1 91.38 161 ASN B CA 1
ATOM 3631 C C . ASN B 1 161 ? -7.395 -9.25 -1.346 1 91.38 161 ASN B C 1
ATOM 3633 O O . ASN B 1 161 ? -8.625 -9.18 -1.374 1 91.38 161 ASN B O 1
ATOM 3637 N N . ILE B 1 162 ? -6.777 -10.055 -0.542 1 92.75 162 ILE B N 1
ATOM 3638 C CA . ILE B 1 162 ? -7.547 -10.781 0.464 1 92.75 162 ILE B CA 1
ATOM 3639 C C . ILE B 1 162 ? -7.82 -9.867 1.658 1 92.75 162 ILE B C 1
ATOM 3641 O O . ILE B 1 162 ? -8.883 -9.938 2.273 1 92.75 162 ILE B O 1
ATOM 3645 N N . THR B 1 163 ? -6.895 -9.086 2.059 1 93.25 163 THR B N 1
ATOM 3646 C CA . THR B 1 163 ? -7.055 -7.914 2.916 1 93.25 163 THR B CA 1
ATOM 3647 C C . THR B 1 163 ? -6.516 -6.664 2.229 1 93.25 163 THR B C 1
ATOM 3649 O O . THR B 1 163 ? -5.797 -6.758 1.23 1 93.25 163 THR B O 1
ATOM 3652 N N . PRO B 1 164 ? -6.797 -5.484 2.77 1 93.62 164 PRO B N 1
ATOM 3653 C CA . PRO B 1 164 ? -6.223 -4.289 2.143 1 93.62 164 PRO B CA 1
ATOM 3654 C C . PRO B 1 164 ? -4.695 -4.297 2.139 1 93.62 164 PRO B C 1
ATOM 3656 O O . PRO B 1 164 ? -4.074 -3.684 1.268 1 93.62 164 PRO B O 1
ATOM 3659 N N . ALA B 1 165 ? -4.082 -5.125 3.057 1 96.81 165 ALA B N 1
ATOM 3660 C CA . ALA B 1 165 ? -2.635 -5.062 3.248 1 96.81 165 ALA B CA 1
ATOM 3661 C C . ALA B 1 165 ? -1.941 -6.254 2.592 1 96.81 165 ALA B C 1
ATOM 3663 O O . ALA B 1 165 ? -0.745 -6.199 2.299 1 96.81 165 ALA B O 1
ATOM 3664 N N . ALA B 1 166 ? -2.705 -7.352 2.324 1 97.38 166 ALA B N 1
ATOM 3665 C CA . ALA B 1 166 ? -1.985 -8.578 1.999 1 97.38 166 ALA B CA 1
ATOM 3666 C C . ALA B 1 166 ? -2.584 -9.258 0.771 1 97.38 166 ALA B C 1
ATOM 3668 O O . ALA B 1 166 ? -3.807 -9.297 0.611 1 97.38 166 ALA B O 1
ATOM 3669 N N . GLU B 1 167 ? -1.74 -9.781 -0.075 1 96.62 167 GLU B N 1
ATOM 3670 C CA . GLU B 1 167 ? -2.072 -10.68 -1.179 1 96.62 167 GLU B CA 1
ATOM 3671 C C . GLU B 1 167 ? -2.318 -12.102 -0.68 1 96.62 167 GLU B C 1
ATOM 3673 O O . GLU B 1 167 ? -1.72 -12.531 0.308 1 96.62 167 GLU B O 1
ATOM 3678 N N . PHE B 1 168 ? -3.127 -12.859 -1.312 1 97.06 168 PHE B N 1
ATOM 3679 C CA . PHE B 1 168 ? -3.668 -14.133 -0.844 1 97.06 168 PHE B CA 1
ATOM 3680 C C . PHE B 1 168 ? -2.545 -15.109 -0.514 1 97.06 168 PHE B C 1
ATOM 3682 O O . PHE B 1 168 ? -2.523 -15.695 0.571 1 97.06 168 PHE B O 1
ATOM 3689 N N . ASN B 1 169 ? -1.594 -15.359 -1.462 1 98.5 169 ASN B N 1
ATOM 3690 C CA . ASN B 1 169 ? -0.564 -16.375 -1.235 1 98.5 169 ASN B CA 1
ATOM 3691 C C . ASN B 1 169 ? 0.284 -16.031 -0.011 1 98.5 169 ASN B C 1
ATOM 3693 O O . ASN B 1 169 ? 0.634 -16.922 0.766 1 98.5 169 ASN B O 1
ATOM 3697 N N . PHE B 1 170 ? 0.618 -14.789 0.115 1 98.75 170 PHE B N 1
ATOM 3698 C CA . PHE B 1 170 ? 1.417 -14.359 1.255 1 98.75 170 PHE B CA 1
ATOM 3699 C C . PHE B 1 170 ? 0.593 -14.383 2.537 1 98.75 170 PHE B C 1
ATOM 3701 O O . PHE B 1 170 ? 1.111 -14.711 3.607 1 98.75 170 PHE B O 1
ATOM 3708 N N . PHE B 1 171 ? -0.661 -14.062 2.449 1 98.38 171 PHE B N 1
ATOM 3709 C CA . PHE B 1 171 ? -1.553 -14.086 3.602 1 98.38 171 PHE B CA 1
ATOM 3710 C C . PHE B 1 171 ? -1.794 -15.523 4.066 1 98.38 171 PHE B C 1
ATOM 3712 O O . PHE B 1 171 ? -1.859 -15.789 5.266 1 98.38 171 PHE B O 1
ATOM 3719 N N . ALA B 1 172 ? -1.953 -16.438 3.111 1 98.38 172 ALA B N 1
ATOM 3720 C CA . ALA B 1 172 ? -2.266 -17.828 3.416 1 98.38 172 ALA B CA 1
ATOM 3721 C C . ALA B 1 172 ? -1.155 -18.469 4.242 1 98.38 172 ALA B C 1
ATOM 3723 O O . ALA B 1 172 ? -1.417 -19.344 5.074 1 98.38 172 ALA B O 1
ATOM 3724 N N . ASP B 1 173 ? 0.029 -18.078 4.02 1 98.81 173 ASP B N 1
ATOM 3725 C CA . ASP B 1 173 ? 1.136 -18.547 4.844 1 98.81 173 ASP B CA 1
ATOM 3726 C C . ASP B 1 173 ? 2.236 -17.484 4.949 1 98.81 173 ASP B C 1
ATOM 3728 O O . ASP B 1 173 ? 3.305 -17.641 4.352 1 98.81 173 ASP B O 1
ATOM 3732 N N . PRO B 1 174 ? 2.021 -16.453 5.793 1 98.81 174 PRO B N 1
ATOM 3733 C CA . PRO B 1 174 ? 2.994 -15.367 5.93 1 98.81 174 PRO B CA 1
ATOM 3734 C C . PRO B 1 174 ? 4.359 -15.852 6.414 1 98.81 174 PRO B C 1
ATOM 3736 O O . PRO B 1 174 ? 5.391 -15.312 6.004 1 98.81 174 PRO B O 1
ATOM 3739 N N . ASP B 1 175 ? 4.398 -16.828 7.25 1 98.81 175 ASP B N 1
ATOM 3740 C CA . ASP B 1 175 ? 5.645 -17.344 7.809 1 98.81 175 ASP B CA 1
ATOM 3741 C C . ASP B 1 175 ? 6.5 -18.016 6.73 1 98.81 175 ASP B C 1
ATOM 3743 O O . ASP B 1 175 ? 7.715 -17.812 6.68 1 98.81 175 ASP B O 1
ATOM 3747 N N . ALA B 1 176 ? 5.828 -18.781 5.883 1 98.94 176 ALA B N 1
ATOM 3748 C CA . ALA B 1 176 ? 6.539 -19.406 4.766 1 98.94 176 ALA B CA 1
ATOM 3749 C C . ALA B 1 176 ? 7.113 -18.344 3.832 1 98.94 176 ALA B C 1
ATOM 3751 O O . ALA B 1 176 ? 8.281 -18.422 3.43 1 98.94 176 ALA B O 1
ATOM 3752 N N . ALA B 1 177 ? 6.258 -17.375 3.473 1 98.88 177 ALA B N 1
ATOM 3753 C CA . ALA B 1 177 ? 6.719 -16.297 2.596 1 98.88 177 ALA B CA 1
ATOM 3754 C C . ALA B 1 177 ? 7.934 -15.594 3.191 1 98.88 177 ALA B C 1
ATOM 3756 O O . ALA B 1 177 ? 8.906 -15.32 2.486 1 98.88 177 ALA B O 1
ATOM 3757 N N . ALA B 1 178 ? 7.891 -15.289 4.484 1 98.81 178 ALA B N 1
ATOM 3758 C CA . ALA B 1 178 ? 9 -14.625 5.164 1 98.81 178 ALA B CA 1
ATOM 3759 C C . ALA B 1 178 ? 10.281 -15.453 5.062 1 98.81 178 ALA B C 1
ATOM 3761 O O . ALA B 1 178 ? 11.352 -14.922 4.77 1 98.81 178 ALA B O 1
ATOM 3762 N N . GLU B 1 179 ? 10.172 -16.719 5.309 1 98.62 179 GLU B N 1
ATOM 3763 C CA . GLU B 1 179 ? 11.336 -17.594 5.262 1 98.62 179 GLU B CA 1
ATOM 3764 C C . GLU B 1 179 ? 11.93 -17.656 3.854 1 98.62 179 GLU B C 1
ATOM 3766 O O . GLU B 1 179 ? 13.148 -17.703 3.688 1 98.62 179 GLU B O 1
ATOM 3771 N N . VAL B 1 180 ? 11.078 -17.688 2.85 1 98.88 180 VAL B N 1
ATOM 3772 C CA . VAL B 1 180 ? 11.531 -17.75 1.463 1 98.88 180 VAL B CA 1
ATOM 3773 C C . VAL B 1 180 ? 12.352 -16.516 1.12 1 98.88 180 VAL B C 1
ATOM 3775 O O . VAL B 1 180 ? 13.391 -16.609 0.466 1 98.88 180 VAL B O 1
ATOM 3778 N N . PHE B 1 181 ? 11.961 -15.336 1.592 1 98.44 181 PHE B N 1
ATOM 3779 C CA . PHE B 1 181 ? 12.664 -14.102 1.276 1 98.44 181 PHE B CA 1
ATOM 3780 C C . PHE B 1 181 ? 13.914 -13.953 2.137 1 98.44 181 PHE B C 1
ATOM 3782 O O . PHE B 1 181 ? 14.781 -13.125 1.85 1 98.44 181 PHE B O 1
ATOM 3789 N N . HIS B 1 182 ? 14.008 -14.727 3.195 1 97.19 182 HIS B N 1
ATOM 3790 C CA . HIS B 1 182 ? 15.18 -14.672 4.059 1 97.19 182 HIS B CA 1
ATOM 3791 C C . HIS B 1 182 ? 16.266 -15.609 3.555 1 97.19 182 HIS B C 1
ATOM 3793 O O . HIS B 1 182 ? 17.422 -15.523 3.998 1 97.19 182 HIS B O 1
ATOM 3799 N N . ALA B 1 183 ? 15.875 -16.531 2.723 1 98 183 ALA B N 1
ATOM 3800 C CA . ALA B 1 183 ? 16.844 -17.484 2.184 1 98 183 ALA B CA 1
ATOM 3801 C C . ALA B 1 183 ? 17.891 -16.781 1.318 1 98 183 ALA B C 1
ATOM 3803 O O . ALA B 1 183 ? 17.656 -15.664 0.838 1 98 183 ALA B O 1
ATOM 3804 N N . PRO B 1 184 ? 19.109 -17.344 1.171 1 96.62 184 PRO B N 1
ATOM 3805 C CA . PRO B 1 184 ? 20.188 -16.703 0.426 1 96.62 184 PRO B CA 1
ATOM 3806 C C . PRO B 1 184 ? 20.047 -16.859 -1.086 1 96.62 184 PRO B C 1
ATOM 3808 O O . PRO B 1 184 ? 20.938 -17.422 -1.739 1 96.62 184 PRO B O 1
ATOM 3811 N N . TRP B 1 185 ? 18.984 -16.484 -1.63 1 97.94 185 TRP B N 1
ATOM 3812 C CA . TRP B 1 185 ? 18.734 -16.328 -3.059 1 97.94 185 TRP B CA 1
ATOM 3813 C C . TRP B 1 185 ? 18.062 -14.992 -3.348 1 97.94 185 TRP B C 1
ATOM 3815 O O . TRP B 1 185 ? 17.969 -14.125 -2.469 1 97.94 185 TRP B O 1
ATOM 3825 N N . GLN B 1 186 ? 17.703 -14.703 -4.586 1 97.06 186 GLN B N 1
ATOM 3826 C CA . GLN B 1 186 ? 17.062 -13.461 -5.016 1 97.06 186 GLN B CA 1
ATOM 3827 C C . GLN B 1 186 ? 15.82 -13.75 -5.855 1 97.06 186 GLN B C 1
ATOM 3829 O O . GLN B 1 186 ? 15.859 -13.68 -7.082 1 97.06 186 GLN B O 1
ATOM 3834 N N . PRO B 1 187 ? 14.742 -14.031 -5.152 1 98.62 187 PRO B N 1
ATOM 3835 C CA . PRO B 1 187 ? 13.523 -14.352 -5.895 1 98.62 187 PRO B CA 1
ATOM 3836 C C . PRO B 1 187 ? 13.062 -13.211 -6.797 1 98.62 187 PRO B C 1
ATOM 3838 O O . PRO B 1 187 ? 13.305 -12.039 -6.492 1 98.62 187 PRO B O 1
ATOM 3841 N N . VAL B 1 188 ? 12.508 -13.586 -7.922 1 98.81 188 VAL B N 1
ATOM 3842 C CA . VAL B 1 188 ? 11.727 -12.672 -8.742 1 98.81 188 VAL B CA 1
ATOM 3843 C C . VAL B 1 188 ? 10.266 -12.688 -8.297 1 98.81 188 VAL B C 1
ATOM 3845 O O . VAL B 1 188 ? 9.641 -13.75 -8.242 1 98.81 188 VAL B O 1
ATOM 3848 N N . LEU B 1 189 ? 9.797 -11.547 -7.938 1 98.75 189 LEU B N 1
ATOM 3849 C CA . LEU B 1 189 ? 8.438 -11.453 -7.414 1 98.75 189 LEU B CA 1
ATOM 3850 C C . LEU B 1 189 ? 7.48 -10.898 -8.469 1 98.75 189 LEU B C 1
ATOM 3852 O O . LEU B 1 189 ? 7.629 -9.758 -8.906 1 98.75 189 LEU B O 1
ATOM 3856 N N . THR B 1 190 ? 6.555 -11.742 -8.953 1 98.5 190 THR B N 1
ATOM 3857 C CA . THR B 1 190 ? 5.41 -11.312 -9.75 1 98.5 190 THR B CA 1
ATOM 3858 C C . THR B 1 190 ? 4.234 -10.938 -8.852 1 98.5 190 THR B C 1
ATOM 3860 O O . THR B 1 190 ? 3.352 -11.758 -8.594 1 98.5 190 THR B O 1
ATOM 3863 N N . SER B 1 191 ? 4.258 -9.695 -8.43 1 96.75 191 SER B N 1
ATOM 3864 C CA . SER B 1 191 ? 3.346 -9.242 -7.383 1 96.75 191 SER B CA 1
ATOM 3865 C C . SER B 1 191 ? 1.966 -8.93 -7.949 1 96.75 191 SER B C 1
ATOM 3867 O O . SER B 1 191 ? 1.792 -8.836 -9.164 1 96.75 191 SER B O 1
ATOM 3869 N N . LEU B 1 192 ? 1.045 -8.773 -7.082 1 95.44 192 LEU B N 1
ATOM 3870 C CA . LEU B 1 192 ? -0.329 -8.406 -7.398 1 95.44 192 LEU B CA 1
ATOM 3871 C C . LEU B 1 192 ? -0.366 -7.137 -8.25 1 95.44 192 LEU B C 1
ATOM 3873 O O . LEU B 1 192 ? -1.186 -7.02 -9.164 1 95.44 192 LEU B O 1
ATOM 3877 N N . ASP B 1 193 ? 0.514 -6.195 -8.008 1 93.06 193 ASP B N 1
ATOM 3878 C CA . ASP B 1 193 ? 0.554 -4.898 -8.68 1 93.06 193 ASP B CA 1
ATOM 3879 C C . ASP B 1 193 ? 0.741 -5.07 -10.188 1 93.06 193 ASP B C 1
ATOM 3881 O O . ASP B 1 193 ? 0.203 -4.293 -10.977 1 93.06 193 ASP B O 1
ATOM 3885 N N . VAL B 1 194 ? 1.422 -6.105 -10.562 1 94.19 194 VAL B N 1
ATOM 3886 C CA . VAL B 1 194 ? 1.688 -6.371 -11.977 1 94.19 194 VAL B CA 1
ATOM 3887 C C . VAL B 1 194 ? 0.609 -7.289 -12.547 1 94.19 194 VAL B C 1
ATOM 3889 O O . VAL B 1 194 ? 0.119 -7.07 -13.656 1 94.19 194 VAL B O 1
ATOM 3892 N N . THR B 1 195 ? 0.213 -8.242 -11.734 1 95.12 195 THR B N 1
ATOM 3893 C CA . THR B 1 195 ? -0.688 -9.258 -12.266 1 95.12 195 THR B CA 1
ATOM 3894 C C . THR B 1 195 ? -2.096 -8.688 -12.438 1 95.12 195 THR B C 1
ATOM 3896 O O . THR B 1 195 ? -2.848 -9.141 -13.305 1 95.12 195 THR B O 1
ATOM 3899 N N . LEU B 1 196 ? -2.438 -7.68 -11.711 1 92.19 196 LEU B N 1
ATOM 3900 C CA . LEU B 1 196 ? -3.748 -7.047 -11.828 1 92.19 196 LEU B CA 1
ATOM 3901 C C . LEU B 1 196 ? -3.865 -6.277 -13.141 1 92.19 196 LEU B C 1
ATOM 3903 O O . LEU B 1 196 ? -4.961 -5.875 -13.531 1 92.19 196 LEU B O 1
ATOM 3907 N N . ARG B 1 197 ? -2.797 -6.148 -13.805 1 90.81 197 ARG B N 1
ATOM 3908 C CA . ARG B 1 197 ? -2.822 -5.496 -15.117 1 90.81 197 ARG B CA 1
ATOM 3909 C C . ARG B 1 197 ? -3.156 -6.496 -16.219 1 90.81 197 ARG B C 1
ATOM 3911 O O . ARG B 1 197 ? -3.518 -6.105 -17.328 1 90.81 197 ARG B O 1
ATOM 3918 N N . ALA B 1 198 ? -2.975 -7.766 -15.922 1 93.19 198 ALA B N 1
ATOM 3919 C CA . ALA B 1 198 ? -3.262 -8.828 -16.875 1 93.19 198 ALA B CA 1
ATOM 3920 C C . ALA B 1 198 ? -4.715 -9.281 -16.781 1 93.19 198 ALA B C 1
ATOM 3922 O O . ALA B 1 198 ? -4.992 -10.383 -16.297 1 93.19 198 ALA B O 1
ATOM 3923 N N . ARG B 1 199 ? -5.629 -8.469 -17.359 1 91.06 199 ARG B N 1
ATOM 3924 C CA . ARG B 1 199 ? -7.059 -8.734 -17.234 1 91.06 199 ARG B CA 1
ATOM 3925 C C . ARG B 1 199 ? -7.633 -9.305 -18.516 1 91.06 199 ARG B C 1
ATOM 3927 O O . ARG B 1 199 ? -7.266 -8.867 -19.609 1 91.06 199 ARG B O 1
ATOM 3934 N N . VAL B 1 200 ? -8.516 -10.242 -18.266 1 90.94 200 VAL B N 1
ATOM 3935 C CA . VAL B 1 200 ? -9.164 -10.891 -19.406 1 90.94 200 VAL B CA 1
ATOM 3936 C C . VAL B 1 200 ? -10.398 -10.086 -19.812 1 90.94 200 VAL B C 1
ATOM 3938 O O . VAL B 1 200 ? -11.523 -10.438 -19.469 1 90.94 200 VAL B O 1
ATOM 3941 N N . GLY B 1 201 ? -10.227 -9.109 -20.688 1 85.75 201 GLY B N 1
ATOM 3942 C CA . GLY B 1 201 ? -11.336 -8.328 -21.203 1 85.75 201 GLY B CA 1
ATOM 3943 C C . GLY B 1 201 ? -12.109 -9.047 -22.297 1 85.75 201 GLY B C 1
ATOM 3944 O O . GLY B 1 201 ? -11.812 -10.195 -22.625 1 85.75 201 GLY B O 1
ATOM 3945 N N . ASP B 1 202 ? -13.039 -8.359 -22.828 1 85.56 202 ASP B N 1
ATOM 3946 C CA . ASP B 1 202 ? -13.977 -8.93 -23.797 1 85.56 202 ASP B CA 1
ATOM 3947 C C . ASP B 1 202 ? -13.242 -9.43 -25.047 1 85.56 202 ASP B C 1
ATOM 3949 O O . ASP B 1 202 ? -13.578 -10.492 -25.578 1 85.56 202 ASP B O 1
ATOM 3953 N N . GLU B 1 203 ? -12.344 -8.711 -25.516 1 89.62 203 GLU B N 1
ATOM 3954 C CA . GLU B 1 203 ? -11.609 -9.102 -26.703 1 89.62 203 GLU B CA 1
ATOM 3955 C C . GLU B 1 203 ? -10.828 -10.391 -26.484 1 89.62 203 GLU B C 1
ATOM 3957 O O . GLU B 1 203 ? -10.805 -11.266 -27.359 1 89.62 203 GLU B O 1
ATOM 3962 N N . VAL B 1 204 ? -10.195 -10.445 -25.344 1 89.88 204 VAL B N 1
ATOM 3963 C CA . VAL B 1 204 ? -9.43 -11.641 -25 1 89.88 204 VAL B CA 1
ATOM 3964 C C . VAL B 1 204 ? -10.375 -12.836 -24.859 1 89.88 204 VAL B C 1
ATOM 3966 O O . VAL B 1 204 ? -10.094 -13.922 -25.375 1 89.88 204 VAL B O 1
ATOM 3969 N N . MET B 1 205 ? -11.469 -12.609 -24.25 1 89 205 MET B N 1
ATOM 3970 C CA . MET B 1 205 ? -12.453 -13.664 -24.062 1 89 205 MET B CA 1
ATOM 3971 C C . MET B 1 205 ? -12.969 -14.18 -25.391 1 89 205 MET B C 1
ATOM 3973 O O . MET B 1 205 ? -13.148 -15.391 -25.578 1 89 205 MET B O 1
ATOM 3977 N N . THR B 1 206 ? -13.25 -13.297 -26.234 1 91.5 206 THR B N 1
ATOM 3978 C CA . THR B 1 206 ? -13.727 -13.672 -27.562 1 91.5 206 THR B CA 1
ATOM 3979 C C . THR B 1 206 ? -12.695 -14.531 -28.281 1 91.5 206 THR B C 1
ATOM 3981 O O . THR B 1 206 ? -13.047 -15.562 -28.875 1 91.5 206 THR B O 1
ATOM 3984 N N . ARG B 1 207 ? -11.477 -14.148 -28.172 1 92.5 207 ARG B N 1
ATOM 3985 C CA . ARG B 1 207 ? -10.406 -14.914 -28.812 1 92.5 207 ARG B CA 1
ATOM 3986 C C . ARG B 1 207 ? -10.281 -16.297 -28.188 1 92.5 207 ARG B C 1
ATOM 3988 O O . ARG B 1 207 ? -10.047 -17.281 -28.906 1 92.5 207 ARG B O 1
ATOM 3995 N N . TRP B 1 208 ? -10.492 -16.422 -26.953 1 94.19 208 TRP B N 1
ATOM 3996 C CA . TRP B 1 208 ? -10.25 -17.656 -26.219 1 94.19 208 TRP B CA 1
ATOM 3997 C C . TRP B 1 208 ? -11.422 -18.625 -26.375 1 94.19 208 TRP B C 1
ATOM 3999 O O . TRP B 1 208 ? -11.328 -19.781 -25.984 1 94.19 208 TRP B O 1
ATOM 4009 N N . SER B 1 209 ? -12.492 -18.203 -26.969 1 93.06 209 SER B N 1
ATOM 4010 C CA . SER B 1 209 ? -13.664 -19.062 -27.141 1 93.06 209 SER B CA 1
ATOM 4011 C C . SER B 1 209 ? -13.5 -20 -28.312 1 93.06 209 SER B C 1
ATOM 4013 O O . SER B 1 209 ? -14.281 -20.938 -28.484 1 93.06 209 SER B O 1
ATOM 4015 N N . GLY B 1 210 ? -12.492 -19.906 -29.016 1 91.12 210 GLY B N 1
ATOM 4016 C CA . GLY B 1 210 ? -12.383 -20.594 -30.281 1 91.12 210 GLY B CA 1
ATOM 4017 C C . GLY B 1 210 ? -11.422 -21.766 -30.266 1 91.12 210 GLY B C 1
ATOM 4018 O O . GLY B 1 210 ? -10.984 -22.234 -31.312 1 91.12 210 GLY B O 1
ATOM 4019 N N . TYR B 1 211 ? -11.102 -22.344 -29.078 1 94.62 211 TYR B N 1
ATOM 4020 C CA . TYR B 1 211 ? -10.055 -23.359 -29.016 1 94.62 211 TYR B CA 1
ATOM 4021 C C . TYR B 1 211 ? -10.641 -24.734 -28.734 1 94.62 211 TYR B C 1
ATOM 4023 O O . TYR B 1 211 ? -10.039 -25.547 -28.031 1 94.62 211 TYR B O 1
ATOM 4031 N N . GLY B 1 212 ? -11.867 -25.016 -29.203 1 93.12 212 GLY B N 1
ATOM 4032 C CA . GLY B 1 212 ? -12.453 -26.344 -29.078 1 93.12 212 GLY B CA 1
ATOM 4033 C C . GLY B 1 212 ? -12.609 -26.797 -27.641 1 93.12 212 GLY B C 1
ATOM 4034 O O . GLY B 1 212 ? -13.125 -26.047 -26.797 1 93.12 212 GLY B O 1
ATOM 4035 N N . PRO B 1 213 ? -12.133 -28.016 -27.406 1 93.44 213 PRO B N 1
ATOM 4036 C CA . PRO B 1 213 ? -12.305 -28.562 -26.062 1 93.44 213 PRO B CA 1
ATOM 4037 C C . PRO B 1 213 ? -11.656 -27.703 -24.984 1 93.44 213 PRO B C 1
ATOM 4039 O O . PRO B 1 213 ? -12.18 -27.594 -23.875 1 93.44 213 PRO B O 1
ATOM 4042 N N . LEU B 1 214 ? -10.523 -27.172 -25.344 1 95.81 214 LEU B N 1
ATOM 4043 C CA . LEU B 1 214 ? -9.852 -26.312 -24.375 1 95.81 214 LEU B CA 1
ATOM 4044 C C . LEU B 1 214 ? -10.758 -25.156 -23.953 1 95.81 214 LEU B C 1
ATOM 4046 O O . LEU B 1 214 ? -10.875 -24.859 -22.766 1 95.81 214 LEU B O 1
ATOM 4050 N N . SER B 1 215 ? -11.391 -24.484 -24.875 1 95.44 215 SER B N 1
ATOM 4051 C CA . SER B 1 215 ? -12.32 -23.391 -24.609 1 95.44 215 SER B CA 1
ATOM 4052 C C . SER B 1 215 ? -13.562 -23.875 -23.891 1 95.44 215 SER B C 1
ATOM 4054 O O . SER B 1 215 ? -13.969 -23.297 -22.875 1 95.44 215 SER B O 1
ATOM 4056 N N . GLU B 1 216 ? -14.102 -24.953 -24.359 1 94 216 GLU B N 1
ATOM 4057 C CA . GLU B 1 216 ? -15.414 -25.422 -23.938 1 94 216 GLU B CA 1
ATOM 4058 C C . GLU B 1 216 ? -15.344 -26.078 -22.562 1 94 216 GLU B C 1
ATOM 4060 O O . GLU B 1 216 ? -16.281 -25.969 -21.766 1 94 216 GLU B O 1
ATOM 4065 N N . GLN B 1 217 ? -14.281 -26.719 -22.312 1 95.19 217 GLN B N 1
ATOM 4066 C CA . GLN B 1 217 ? -14.227 -27.562 -21.109 1 95.19 217 GLN B CA 1
ATOM 4067 C C . GLN B 1 217 ? -13.422 -26.875 -20 1 95.19 217 GLN B C 1
ATOM 4069 O O . GLN B 1 217 ? -13.445 -27.312 -18.844 1 95.19 217 GLN B O 1
ATOM 4074 N N . LEU B 1 218 ? -12.734 -25.812 -20.312 1 94.94 218 LEU B N 1
ATOM 4075 C CA . LEU B 1 218 ? -11.93 -25.188 -19.266 1 94.94 218 LEU B CA 1
ATOM 4076 C C . LEU B 1 218 ? -12.047 -23.672 -19.312 1 94.94 218 LEU B C 1
ATOM 4078 O O . LEU B 1 218 ? -12.633 -23.062 -18.406 1 94.94 218 LEU B O 1
ATOM 4082 N N . LEU B 1 219 ? -11.625 -23.031 -20.406 1 94 219 LEU B N 1
ATOM 4083 C CA . LEU B 1 219 ? -11.461 -21.578 -20.422 1 94 219 LEU B CA 1
ATOM 4084 C C . LEU B 1 219 ? -12.789 -20.875 -20.188 1 94 219 LEU B C 1
ATOM 4086 O O . LEU B 1 219 ? -12.914 -20.062 -19.266 1 94 219 LEU B O 1
ATOM 4090 N N . MET B 1 220 ? -13.812 -21.188 -20.922 1 91.81 220 MET B N 1
ATOM 4091 C CA . MET B 1 220 ? -15.086 -20.469 -20.859 1 91.81 220 MET B CA 1
ATOM 4092 C C . MET B 1 220 ? -15.797 -20.75 -19.547 1 91.81 220 MET B C 1
ATOM 4094 O O . MET B 1 220 ? -16.188 -19.812 -18.828 1 91.81 220 MET B O 1
ATOM 4098 N N . PRO B 1 221 ? -15.891 -21.969 -19.172 1 89.88 221 PRO B N 1
ATOM 4099 C CA . PRO B 1 221 ? -16.578 -22.203 -17.906 1 89.88 221 PRO B CA 1
ATOM 4100 C C . PRO B 1 221 ? -15.82 -21.656 -16.688 1 89.88 221 PRO B C 1
ATOM 4102 O O . PRO B 1 221 ? -16.438 -21.156 -15.75 1 89.88 221 PRO B O 1
ATOM 4105 N N . ALA B 1 222 ? -14.531 -21.781 -16.656 1 87.5 222 ALA B N 1
ATOM 4106 C CA . ALA B 1 222 ? -13.719 -21.328 -15.523 1 87.5 222 ALA B CA 1
ATOM 4107 C C . ALA B 1 222 ? -13.742 -19.797 -15.422 1 87.5 222 ALA B C 1
ATOM 4109 O O . ALA B 1 222 ? -13.867 -19.25 -14.32 1 87.5 222 ALA B O 1
ATOM 4110 N N . LEU B 1 223 ? -13.609 -19.125 -16.562 1 85.19 223 LEU B N 1
ATOM 4111 C CA . LEU B 1 223 ? -13.477 -17.672 -16.562 1 85.19 223 LEU B CA 1
ATOM 4112 C C . LEU B 1 223 ? -14.836 -17 -16.359 1 85.19 223 LEU B C 1
ATOM 4114 O O . LEU B 1 223 ? -14.906 -15.859 -15.914 1 85.19 223 LEU B O 1
ATOM 4118 N N . ALA B 1 224 ? -15.906 -17.672 -16.734 1 77.81 224 ALA B N 1
ATOM 4119 C CA . ALA B 1 224 ? -17.25 -17.172 -16.484 1 77.81 224 ALA B CA 1
ATOM 4120 C C . ALA B 1 224 ? -17.5 -17.016 -14.977 1 77.81 224 ALA B C 1
ATOM 4122 O O . ALA B 1 224 ? -18.109 -16.047 -14.539 1 77.81 224 ALA B O 1
ATOM 4123 N N . ASN B 1 225 ? -17.078 -17.969 -14.281 1 68.88 225 ASN B N 1
ATOM 4124 C CA . ASN B 1 225 ? -17.266 -17.953 -12.836 1 68.88 225 ASN B CA 1
ATOM 4125 C C . ASN B 1 225 ? -16.281 -17 -12.156 1 68.88 225 ASN B C 1
ATOM 4127 O O . ASN B 1 225 ? -16.578 -16.469 -11.086 1 68.88 225 ASN B O 1
ATOM 4131 N N . TYR B 1 226 ? -15.148 -16.953 -12.719 1 67.69 226 TYR B N 1
ATOM 4132 C CA . TYR B 1 226 ? -14.109 -16.094 -12.188 1 67.69 226 TYR B CA 1
ATOM 4133 C C . TYR B 1 226 ? -14.562 -14.633 -12.188 1 67.69 226 TYR B C 1
ATOM 4135 O O . TYR B 1 226 ? -14.242 -13.875 -11.273 1 67.69 226 TYR B O 1
ATOM 4143 N N . PHE B 1 227 ? -15.406 -14.281 -13.125 1 57.78 227 PHE B N 1
ATOM 4144 C CA . PHE B 1 227 ? -15.938 -12.938 -13.352 1 57.78 227 PHE B CA 1
ATOM 4145 C C . PHE B 1 227 ? -17.078 -12.633 -12.375 1 57.78 227 PHE B C 1
ATOM 4147 O O . PHE B 1 227 ? -17.234 -11.492 -11.953 1 57.78 227 PHE B O 1
ATOM 4154 N N . ASP B 1 228 ? -17.938 -13.609 -12.297 1 52 228 ASP B N 1
ATOM 4155 C CA . ASP B 1 228 ? -19.109 -13.383 -11.477 1 52 228 ASP B CA 1
ATOM 4156 C C . ASP B 1 228 ? -18.719 -13.094 -10.023 1 52 228 ASP B C 1
ATOM 4158 O O . ASP B 1 228 ? -19.422 -12.352 -9.328 1 52 228 ASP B O 1
ATOM 4162 N N . ASN B 1 229 ? -17.781 -13.766 -9.602 1 47.25 229 ASN B N 1
ATOM 4163 C CA . ASN B 1 229 ? -17.422 -13.555 -8.203 1 47.25 229 ASN B CA 1
ATOM 4164 C C . ASN B 1 229 ? -16.812 -12.172 -7.988 1 47.25 229 ASN B C 1
ATOM 4166 O O . ASN B 1 229 ? -16.406 -11.836 -6.875 1 47.25 229 ASN B O 1
ATOM 4170 N N . ARG B 1 230 ? -16.516 -11.586 -9.156 1 43.66 230 ARG B N 1
ATOM 4171 C CA . ARG B 1 230 ? -16.172 -10.172 -9.062 1 43.66 230 ARG B CA 1
ATOM 4172 C C . ARG B 1 230 ? -17.188 -9.422 -8.211 1 43.66 230 ARG B C 1
ATOM 4174 O O . ARG B 1 230 ? -16.859 -8.422 -7.574 1 43.66 230 ARG B O 1
ATOM 4181 N N . ALA B 1 231 ? -18.484 -9.852 -8.648 1 36.59 231 ALA B N 1
ATOM 4182 C CA . ALA B 1 231 ? -19.609 -9.203 -7.988 1 36.59 231 ALA B CA 1
ATOM 4183 C C . ALA B 1 231 ? -19.594 -9.469 -6.484 1 36.59 231 ALA B C 1
ATOM 4185 O O . ALA B 1 231 ? -20.297 -8.812 -5.719 1 36.59 231 ALA B O 1
ATOM 4186 N N . ALA B 1 232 ? -19.547 -10.703 -6.266 1 32.78 232 ALA B N 1
ATOM 4187 C CA . ALA B 1 232 ? -19.797 -10.945 -4.848 1 32.78 232 ALA B CA 1
ATOM 4188 C C . ALA B 1 232 ? -18.875 -10.102 -3.975 1 32.78 232 ALA B C 1
ATOM 4190 O O . ALA B 1 232 ? -19.266 -9.664 -2.893 1 32.78 232 ALA B O 1
ATOM 4191 N N . GLY B 1 233 ? -17.641 -10.477 -3.895 1 33.38 233 GLY B N 1
ATOM 4192 C CA . GLY B 1 233 ? -16.984 -9.719 -2.836 1 33.38 233 GLY B CA 1
ATOM 4193 C C . GLY B 1 233 ? -16.875 -8.242 -3.143 1 33.38 233 GLY B C 1
ATOM 4194 O O . GLY B 1 233 ? -17.641 -7.43 -2.623 1 33.38 233 GLY B O 1
ATOM 4195 N N . GLY B 1 234 ? -15.562 -7.734 -3.295 1 32.44 234 GLY B N 1
ATOM 4196 C CA . GLY B 1 234 ? -15.203 -6.355 -3.016 1 32.44 234 GLY B CA 1
ATOM 4197 C C . GLY B 1 234 ? -15.742 -5.379 -4.043 1 32.44 234 GLY B C 1
ATOM 4198 O O . GLY B 1 234 ? -16.141 -5.777 -5.145 1 32.44 234 GLY B O 1
ATOM 4199 N N . VAL B 1 235 ? -16.344 -4.34 -3.559 1 29.64 235 VAL B N 1
ATOM 4200 C CA . VAL B 1 235 ? -16.875 -3.107 -4.133 1 29.64 235 VAL B CA 1
ATOM 4201 C C . VAL B 1 235 ? -16.062 -2.721 -5.367 1 29.64 235 VAL B C 1
ATOM 4203 O O . VAL B 1 235 ? -14.836 -2.652 -5.316 1 29.64 235 VAL B O 1
ATOM 4206 N N . GLU B 1 236 ? -16.625 -2.969 -6.5 1 32.25 236 GLU B N 1
ATOM 4207 C CA . GLU B 1 236 ? -16.234 -2.256 -7.711 1 32.25 236 GLU B CA 1
ATOM 4208 C C . GLU B 1 236 ? -15.734 -0.849 -7.383 1 32.25 236 GLU B C 1
ATOM 4210 O O . GLU B 1 236 ? -16.5 0.11 -7.414 1 32.25 236 GLU B O 1
ATOM 4215 N N . LEU B 1 237 ? -15.359 -0.551 -6.266 1 33.03 237 LEU B N 1
ATOM 4216 C CA . LEU B 1 237 ? -15 0.86 -6.211 1 33.03 237 LEU B CA 1
ATOM 4217 C C . LEU B 1 237 ? -14.117 1.242 -7.395 1 33.03 237 LEU B C 1
ATOM 4219 O O . LEU B 1 237 ? -13.102 0.599 -7.648 1 33.03 237 LEU B O 1
ATOM 4223 N N . GLU B 1 238 ? -14.82 1.482 -8.461 1 35.81 238 GLU B N 1
ATOM 4224 C CA . GLU B 1 238 ? -14.055 2.271 -9.422 1 35.81 238 GLU B CA 1
ATOM 4225 C C . GLU B 1 238 ? -13.023 3.148 -8.711 1 35.81 238 GLU B C 1
ATOM 4227 O O . GLU B 1 238 ? -13.328 4.27 -8.305 1 35.81 238 GLU B O 1
ATOM 4232 N N . LEU B 1 239 ? -12.461 2.617 -7.75 1 41.81 239 LEU B N 1
ATOM 4233 C CA . LEU B 1 239 ? -11.375 3.43 -7.211 1 41.81 239 LEU B CA 1
ATOM 4234 C C . LEU B 1 239 ? -10.562 4.059 -8.336 1 41.81 239 LEU B C 1
ATOM 4236 O O . LEU B 1 239 ? -10.516 3.525 -9.445 1 41.81 239 LEU B O 1
ATOM 4240 N N . PRO B 1 240 ? -10.344 5.234 -8.117 1 43.53 240 PRO B N 1
ATOM 4241 C CA . PRO B 1 240 ? -9.414 5.715 -9.148 1 43.53 240 PRO B CA 1
ATOM 4242 C C . PRO B 1 240 ? -8.453 4.629 -9.625 1 43.53 240 PRO B C 1
ATOM 4244 O O . PRO B 1 240 ? -8.211 3.654 -8.906 1 43.53 240 PRO B O 1
ATOM 4247 N N . ASP B 1 241 ? -8.18 4.496 -10.945 1 43.12 241 ASP B N 1
ATOM 4248 C CA . ASP B 1 241 ? -7.371 3.43 -11.523 1 43.12 241 ASP B CA 1
ATOM 4249 C C . ASP B 1 241 ? -6.504 2.76 -10.461 1 43.12 241 ASP B C 1
ATOM 4251 O O . ASP B 1 241 ? -6.305 1.544 -10.492 1 43.12 241 ASP B O 1
ATOM 4255 N N . ALA B 1 242 ? -6.188 3.451 -9.367 1 40.22 242 ALA B N 1
ATOM 4256 C CA . ALA B 1 242 ? -5.336 2.979 -8.281 1 40.22 242 ALA B CA 1
ATOM 4257 C C . ALA B 1 242 ? -6.125 2.107 -7.305 1 40.22 242 ALA B C 1
ATOM 4259 O O . ALA B 1 242 ? -5.539 1.327 -6.547 1 40.22 242 ALA B O 1
ATOM 4260 N N . VAL B 1 243 ? -7.422 2.33 -7.109 1 41.5 243 VAL B N 1
ATOM 4261 C CA . VAL B 1 243 ? -8.203 1.596 -6.121 1 41.5 243 VAL B CA 1
ATOM 4262 C C . VAL B 1 243 ? -9.234 0.72 -6.828 1 41.5 243 VAL B C 1
ATOM 4264 O O . VAL B 1 243 ? -9.867 -0.135 -6.199 1 41.5 243 VAL B O 1
ATOM 4267 N N . SER B 1 244 ? -9.812 0.978 -7.875 1 43.75 244 SER B N 1
ATOM 4268 C CA . SER B 1 244 ? -11.023 0.428 -8.469 1 43.75 244 SER B CA 1
ATOM 4269 C C . SER B 1 244 ? -10.867 -1.056 -8.781 1 43.75 244 SER B C 1
ATOM 4271 O O . SER B 1 244 ? -9.992 -1.438 -9.57 1 43.75 244 SER B O 1
ATOM 4273 N N . ARG B 1 245 ? -11.133 -1.796 -7.871 1 42.5 245 ARG B N 1
ATOM 4274 C CA . ARG B 1 245 ? -11.211 -3.223 -8.172 1 42.5 245 ARG B CA 1
ATOM 4275 C C . ARG B 1 245 ? -12.469 -3.543 -8.984 1 42.5 245 ARG B C 1
ATOM 4277 O O . ARG B 1 245 ? -12.555 -4.602 -9.609 1 42.5 245 ARG B O 1
ATOM 4284 N N . GLY B 1 246 ? -13.734 -2.781 -8.898 1 45.38 246 GLY B N 1
ATOM 4285 C CA . GLY B 1 246 ? -15.023 -3.238 -9.398 1 45.38 246 GLY B CA 1
ATOM 4286 C C . GLY B 1 246 ? -15.141 -3.154 -10.906 1 45.38 246 GLY B C 1
ATOM 4287 O O . GLY B 1 246 ? -14.516 -2.303 -11.539 1 45.38 246 GLY B O 1
ATOM 4288 N N . GLY B 1 247 ? -15.859 -4.066 -11.609 1 50.81 247 GLY B N 1
ATOM 4289 C CA . GLY B 1 247 ? -16.312 -4.133 -12.984 1 50.81 247 GLY B CA 1
ATOM 4290 C C . GLY B 1 247 ? -15.203 -4.469 -13.961 1 50.81 247 GLY B C 1
ATOM 4291 O O . GLY B 1 247 ? -15.398 -4.43 -15.18 1 50.81 247 GLY B O 1
ATOM 4292 N N . GLN B 1 248 ? -14.102 -4.781 -13.234 1 63.19 248 GLN B N 1
ATOM 4293 C CA . GLN B 1 248 ? -12.977 -5.039 -14.133 1 63.19 248 GLN B CA 1
ATOM 4294 C C . GLN B 1 248 ? -12.875 -6.52 -14.477 1 63.19 248 GLN B C 1
ATOM 4296 O O . GLN B 1 248 ? -13.359 -7.375 -13.734 1 63.19 248 GLN B O 1
ATOM 4301 N N . ALA B 1 249 ? -12.578 -6.738 -15.688 1 78.06 249 ALA B N 1
ATOM 4302 C CA . ALA B 1 249 ? -12.242 -8.07 -16.188 1 78.06 249 ALA B CA 1
ATOM 4303 C C . ALA B 1 249 ? -11.281 -8.781 -15.227 1 78.06 249 ALA B C 1
ATOM 4305 O O . ALA B 1 249 ? -10.469 -8.133 -14.57 1 78.06 249 ALA B O 1
ATOM 4306 N N . PRO B 1 250 ? -11.57 -10.109 -14.945 1 84.06 250 PRO B N 1
ATOM 4307 C CA . PRO B 1 250 ? -10.703 -10.852 -14.023 1 84.06 250 PRO B CA 1
ATOM 4308 C C . PRO B 1 250 ? -9.234 -10.812 -14.438 1 84.06 250 PRO B C 1
ATOM 4310 O O . PRO B 1 250 ? -8.922 -10.836 -15.633 1 84.06 250 PRO B O 1
ATOM 4313 N N . ALA B 1 251 ? -8.391 -10.789 -13.484 1 90.12 251 ALA B N 1
ATOM 4314 C CA . ALA B 1 251 ? -6.953 -10.789 -13.711 1 90.12 251 ALA B CA 1
ATOM 4315 C C . ALA B 1 251 ? -6.395 -12.203 -13.688 1 90.12 251 ALA B C 1
ATOM 4317 O O . ALA B 1 251 ? -6.879 -13.062 -12.945 1 90.12 251 ALA B O 1
ATOM 4318 N N . ILE B 1 252 ? -5.461 -12.461 -14.523 1 92.75 252 ILE B N 1
ATOM 4319 C CA . ILE B 1 252 ? -4.719 -13.719 -14.555 1 92.75 252 ILE B CA 1
ATOM 4320 C C . ILE B 1 252 ? -3.396 -13.555 -13.812 1 92.75 252 ILE B C 1
ATOM 4322 O O . ILE B 1 252 ? -2.432 -13.016 -14.359 1 92.75 252 ILE B O 1
ATOM 4326 N N . HIS B 1 253 ? -3.322 -14.141 -12.648 1 96 253 HIS B N 1
ATOM 4327 C CA . HIS B 1 253 ? -2.186 -13.867 -11.773 1 96 253 HIS B CA 1
ATOM 4328 C C . HIS B 1 253 ? -1.035 -14.828 -12.047 1 96 253 HIS B C 1
ATOM 4330 O O . HIS B 1 253 ? 0.032 -14.414 -12.508 1 96 253 HIS B O 1
ATOM 4336 N N . ASP B 1 254 ? -1.274 -16.078 -11.969 1 98.12 254 ASP B N 1
ATOM 4337 C CA . ASP B 1 254 ? -0.231 -17.094 -11.914 1 98.12 254 ASP B CA 1
ATOM 4338 C C . ASP B 1 254 ? 0.479 -17.234 -13.258 1 98.12 254 ASP B C 1
ATOM 4340 O O . ASP B 1 254 ? 1.679 -17.516 -13.305 1 98.12 254 ASP B O 1
ATOM 4344 N N . ALA B 1 255 ? -0.279 -17.016 -14.336 1 98.19 255 ALA B N 1
ATOM 4345 C CA . ALA B 1 255 ? 0.317 -17.125 -15.664 1 98.19 255 ALA B CA 1
ATOM 4346 C C . ALA B 1 255 ? 1.385 -16.047 -15.883 1 98.19 255 ALA B C 1
ATOM 4348 O O . ALA B 1 255 ? 2.268 -16.203 -16.734 1 98.19 255 ALA B O 1
ATOM 4349 N N . CYS B 1 256 ? 1.326 -14.984 -15.117 1 98.56 256 CYS B N 1
ATOM 4350 C CA . CYS B 1 256 ? 2.34 -13.945 -15.227 1 98.56 256 CYS B CA 1
ATOM 4351 C C . CYS B 1 256 ? 3.703 -14.461 -14.781 1 98.56 256 CYS B C 1
ATOM 4353 O O . CYS B 1 256 ? 4.727 -14.117 -15.375 1 98.56 256 CYS B O 1
ATOM 4355 N N . ALA B 1 257 ? 3.734 -15.281 -13.727 1 98.81 257 ALA B N 1
ATOM 4356 C CA . ALA B 1 257 ? 4.992 -15.859 -13.273 1 98.81 257 ALA B CA 1
ATOM 4357 C C . ALA B 1 257 ? 5.574 -16.812 -14.32 1 98.81 257 ALA B C 1
ATOM 4359 O O . ALA B 1 257 ? 6.773 -16.766 -14.602 1 98.81 257 ALA B O 1
ATOM 4360 N N . ALA B 1 258 ? 4.695 -17.625 -14.906 1 98.75 258 ALA B N 1
ATOM 4361 C CA . ALA B 1 258 ? 5.125 -18.516 -15.984 1 98.75 258 ALA B CA 1
ATOM 4362 C C . ALA B 1 258 ? 5.645 -17.734 -17.172 1 98.75 258 ALA B C 1
ATOM 4364 O O . ALA B 1 258 ? 6.66 -18.094 -17.781 1 98.75 258 ALA B O 1
ATOM 4365 N N . ALA B 1 259 ? 4.918 -16.672 -17.516 1 98.75 259 ALA B N 1
ATOM 4366 C CA . ALA B 1 259 ? 5.297 -15.828 -18.641 1 98.75 259 ALA B CA 1
ATOM 4367 C C . ALA B 1 259 ? 6.676 -15.211 -18.438 1 98.75 259 ALA B C 1
ATOM 4369 O O . ALA B 1 259 ? 7.449 -15.062 -19.391 1 98.75 259 ALA B O 1
ATOM 4370 N N . TYR B 1 260 ? 6.992 -14.875 -17.219 1 98.81 260 TYR B N 1
ATOM 4371 C CA . TYR B 1 260 ? 8.312 -14.32 -16.953 1 98.81 260 TYR B CA 1
ATOM 4372 C C . TYR B 1 260 ? 9.406 -15.328 -17.25 1 98.81 260 TYR B C 1
ATOM 4374 O O . TYR B 1 260 ? 10.461 -14.969 -17.781 1 98.81 260 TYR B O 1
ATOM 4382 N N . VAL B 1 261 ? 9.188 -16.562 -16.891 1 98.56 261 VAL B N 1
ATOM 4383 C CA . VAL B 1 261 ? 10.172 -17.625 -17.125 1 98.56 261 VAL B CA 1
ATOM 4384 C C . VAL B 1 261 ? 10.406 -17.766 -18.625 1 98.56 261 VAL B C 1
ATOM 4386 O O . VAL B 1 261 ? 11.547 -17.969 -19.062 1 98.56 261 VAL B O 1
ATOM 4389 N N . ILE B 1 262 ? 9.391 -17.594 -19.406 1 97.94 262 ILE B N 1
ATOM 4390 C CA . ILE B 1 262 ? 9.422 -17.844 -20.844 1 97.94 262 ILE B CA 1
ATOM 4391 C C . ILE B 1 262 ? 9.984 -16.609 -21.562 1 97.94 262 ILE B C 1
ATOM 4393 O O . ILE B 1 262 ? 10.828 -16.75 -22.453 1 97.94 262 ILE B O 1
ATOM 4397 N N . GLU B 1 263 ? 9.5 -15.461 -21.172 1 97.81 263 GLU B N 1
ATOM 4398 C CA . GLU B 1 263 ? 9.859 -14.211 -21.828 1 97.81 263 GLU B CA 1
ATOM 4399 C C . GLU B 1 263 ? 9.984 -13.078 -20.812 1 97.81 263 GLU B C 1
ATOM 4401 O O . GLU B 1 263 ? 9.133 -12.195 -20.75 1 97.81 263 GLU B O 1
ATOM 4406 N N . PRO B 1 264 ? 11.156 -12.984 -20.141 1 98.25 264 PRO B N 1
ATOM 4407 C CA . PRO B 1 264 ? 11.344 -11.961 -19.109 1 98.25 264 PRO B CA 1
ATOM 4408 C C . PRO B 1 264 ? 11.203 -10.539 -19.672 1 98.25 264 PRO B C 1
ATOM 4410 O O . PRO B 1 264 ? 10.836 -9.625 -18.938 1 98.25 264 PRO B O 1
ATOM 4413 N N . GLY B 1 265 ? 11.375 -10.398 -20.922 1 97.94 265 GLY B N 1
ATOM 4414 C CA . GLY B 1 265 ? 11.312 -9.086 -21.562 1 97.94 265 GLY B CA 1
ATOM 4415 C C . GLY B 1 265 ? 9.922 -8.484 -21.562 1 97.94 265 GLY B C 1
ATOM 4416 O O . GLY B 1 265 ? 9.758 -7.293 -21.828 1 97.94 265 GLY B O 1
ATOM 4417 N N . LEU B 1 266 ? 8.891 -9.273 -21.188 1 98.31 266 LEU B N 1
ATOM 4418 C CA . LEU B 1 266 ? 7.516 -8.797 -21.062 1 98.31 266 LEU B CA 1
ATOM 4419 C C . LEU B 1 266 ? 7.363 -7.848 -19.891 1 98.31 266 LEU B C 1
ATOM 4421 O O . LEU B 1 266 ? 6.355 -7.148 -19.766 1 98.31 266 LEU B O 1
ATOM 4425 N N . PHE B 1 267 ? 8.414 -7.828 -19 1 98 267 PHE B N 1
ATOM 4426 C CA . PHE B 1 267 ? 8.227 -7.164 -17.719 1 98 267 PHE B CA 1
ATOM 4427 C C . PHE B 1 267 ? 9.32 -6.133 -17.469 1 98 267 PHE B C 1
ATOM 4429 O O . PHE B 1 267 ? 10.414 -6.234 -18.031 1 98 267 PHE B O 1
ATOM 4436 N N . THR B 1 268 ? 8.977 -5.074 -16.719 1 96.56 268 THR B N 1
ATOM 4437 C CA . THR B 1 268 ? 9.961 -4.215 -16.062 1 96.56 268 THR B CA 1
ATOM 4438 C C . THR B 1 268 ? 10.242 -4.695 -14.648 1 96.56 268 THR B C 1
ATOM 4440 O O . THR B 1 268 ? 9.32 -5.074 -13.922 1 96.56 268 THR B O 1
ATOM 4443 N N . ALA B 1 269 ? 11.516 -4.773 -14.312 1 95.44 269 ALA B N 1
ATOM 4444 C CA . ALA B 1 269 ? 11.922 -5.328 -13.023 1 95.44 269 ALA B CA 1
ATOM 4445 C C . ALA B 1 269 ? 12.828 -4.355 -12.266 1 95.44 269 ALA B C 1
ATOM 4447 O O . ALA B 1 269 ? 13.672 -3.688 -12.867 1 95.44 269 ALA B O 1
ATOM 4448 N N . LEU B 1 270 ? 12.617 -4.254 -10.953 1 93.75 270 LEU B N 1
ATOM 4449 C CA . LEU B 1 270 ? 13.453 -3.418 -10.094 1 93.75 270 LEU B CA 1
ATOM 4450 C C . LEU B 1 270 ? 13.977 -4.215 -8.906 1 93.75 270 LEU B C 1
ATOM 4452 O O . LEU B 1 270 ? 13.25 -5.023 -8.328 1 93.75 270 LEU B O 1
ATOM 4456 N N . PRO B 1 271 ? 15.266 -3.979 -8.57 1 94.56 271 PRO B N 1
ATOM 4457 C CA . PRO B 1 271 ? 15.75 -4.566 -7.316 1 94.56 271 PRO B CA 1
ATOM 4458 C C . PRO B 1 271 ? 15.055 -3.982 -6.086 1 94.56 271 PRO B C 1
ATOM 4460 O O . PRO B 1 271 ? 14.703 -2.801 -6.074 1 94.56 271 PRO B O 1
ATOM 4463 N N . ALA B 1 272 ? 14.836 -4.773 -5.066 1 95.62 272 ALA B N 1
ATOM 4464 C CA . ALA B 1 272 ? 14.188 -4.316 -3.842 1 95.62 272 ALA B CA 1
ATOM 4465 C C . ALA B 1 272 ? 14.57 -5.199 -2.656 1 95.62 272 ALA B C 1
ATOM 4467 O O . ALA B 1 272 ? 15.094 -6.301 -2.838 1 95.62 272 ALA B O 1
ATOM 4468 N N . HIS B 1 273 ? 14.453 -4.66 -1.525 1 96.44 273 HIS B N 1
ATOM 4469 C CA . HIS B 1 273 ? 14.43 -5.484 -0.32 1 96.44 273 HIS B CA 1
ATOM 4470 C C . HIS B 1 273 ? 13 -5.809 0.096 1 96.44 273 HIS B C 1
ATOM 4472 O O . HIS B 1 273 ? 12.227 -4.906 0.433 1 96.44 273 HIS B O 1
ATOM 4478 N N . THR B 1 274 ? 12.648 -7.043 0.008 1 97.81 274 THR B N 1
ATOM 4479 C CA . THR B 1 274 ? 11.297 -7.492 0.347 1 97.81 274 THR B CA 1
ATOM 4480 C C . THR B 1 274 ? 11.305 -8.273 1.656 1 97.81 274 THR B C 1
ATOM 4482 O O . THR B 1 274 ? 12.102 -9.203 1.828 1 97.81 274 THR B O 1
ATOM 4485 N N . ALA B 1 275 ? 10.516 -7.84 2.602 1 98 275 ALA B N 1
ATOM 4486 C CA . ALA B 1 275 ? 10.234 -8.555 3.844 1 98 275 ALA B CA 1
ATOM 4487 C C . ALA B 1 275 ? 8.734 -8.797 4.012 1 98 275 ALA B C 1
ATOM 4489 O O . ALA B 1 275 ? 7.922 -8.164 3.336 1 98 275 ALA B O 1
ATOM 4490 N N . VAL B 1 276 ? 8.359 -9.797 4.812 1 98.81 276 VAL B N 1
ATOM 4491 C CA . VAL B 1 276 ? 6.953 -10.141 4.996 1 98.81 276 VAL B CA 1
ATOM 4492 C C . VAL B 1 276 ? 6.566 -9.953 6.461 1 98.81 276 VAL B C 1
ATOM 4494 O O . VAL B 1 276 ? 7.227 -10.477 7.359 1 98.81 276 VAL B O 1
ATOM 4497 N N . GLU B 1 277 ? 5.5 -9.141 6.707 1 98.81 277 GLU B N 1
ATOM 4498 C CA . GLU B 1 277 ? 4.984 -8.953 8.062 1 98.81 277 GLU B CA 1
ATOM 4499 C C . GLU B 1 277 ? 4.297 -10.219 8.57 1 98.81 277 GLU B C 1
ATOM 4501 O O . GLU B 1 277 ? 3.33 -10.695 7.965 1 98.81 277 GLU B O 1
ATOM 4506 N N . THR B 1 278 ? 4.809 -10.781 9.648 1 98.5 278 THR B N 1
ATOM 4507 C CA . THR B 1 278 ? 4.219 -12.016 10.164 1 98.5 278 THR B CA 1
ATOM 4508 C C . THR B 1 278 ? 3.521 -11.758 11.492 1 98.5 278 THR B C 1
ATOM 4510 O O . THR B 1 278 ? 2.752 -12.602 11.969 1 98.5 278 THR B O 1
ATOM 4513 N N . ARG B 1 279 ? 3.678 -10.586 12.062 1 96.94 279 ARG B N 1
ATOM 4514 C CA . ARG B 1 279 ? 3.242 -10.383 13.438 1 96.94 279 ARG B CA 1
ATOM 4515 C C . ARG B 1 279 ? 2.115 -9.359 13.508 1 96.94 279 ARG B C 1
ATOM 4517 O O . ARG B 1 279 ? 1.482 -9.195 14.555 1 96.94 279 ARG B O 1
ATOM 4524 N N . GLY B 1 280 ? 1.847 -8.633 12.492 1 97.69 280 GLY B N 1
ATOM 4525 C CA . GLY B 1 280 ? 0.835 -7.586 12.5 1 97.69 280 GLY B CA 1
ATOM 4526 C C . GLY B 1 280 ? -0.566 -8.117 12.742 1 97.69 280 GLY B C 1
ATOM 4527 O O . GLY B 1 280 ? -0.918 -9.195 12.266 1 97.69 280 GLY B O 1
ATOM 4528 N N . GLU B 1 281 ? -1.329 -7.363 13.508 1 97 281 GLU B N 1
ATOM 4529 C CA . GLU B 1 281 ? -2.725 -7.73 13.727 1 97 281 GLU B CA 1
ATOM 4530 C C . GLU B 1 281 ? -3.562 -7.5 12.477 1 97 281 GLU B C 1
ATOM 4532 O O . GLU B 1 281 ? -4.41 -8.32 12.125 1 97 281 GLU B O 1
ATOM 4537 N N . LEU B 1 282 ? -3.342 -6.391 11.844 1 97.75 282 LEU B N 1
ATOM 4538 C CA . LEU B 1 282 ? -4.117 -6.008 10.672 1 97.75 282 LEU B CA 1
ATOM 4539 C C . LEU B 1 282 ? -3.336 -6.277 9.391 1 97.75 282 LEU B C 1
ATOM 4541 O O . LEU B 1 282 ? -3.898 -6.234 8.297 1 97.75 282 LEU B O 1
ATOM 4545 N N . THR B 1 283 ? -1.977 -6.621 9.57 1 98.5 283 THR B N 1
ATOM 4546 C CA . THR B 1 283 ? -1.114 -6.516 8.398 1 98.5 283 THR B CA 1
ATOM 4547 C C . THR B 1 283 ? -0.347 -7.816 8.172 1 98.5 283 THR B C 1
ATOM 4549 O O . THR B 1 283 ? 0.573 -7.867 7.355 1 98.5 283 THR B O 1
ATOM 4552 N N . ALA B 1 284 ? -0.682 -8.906 8.945 1 98.25 284 ALA B N 1
ATOM 4553 C CA . ALA B 1 284 ? -0.024 -10.18 8.688 1 98.25 284 ALA B CA 1
ATOM 4554 C C . ALA B 1 284 ? -0.18 -10.586 7.223 1 98.25 284 ALA B C 1
ATOM 4556 O O . ALA B 1 284 ? -1.275 -10.508 6.66 1 98.25 284 ALA B O 1
ATOM 4557 N N . GLY B 1 285 ? 0.977 -10.969 6.574 1 98.56 285 GLY B N 1
ATOM 4558 C CA . GLY B 1 285 ? 0.97 -11.367 5.176 1 98.56 285 GLY B CA 1
ATOM 4559 C C . GLY B 1 285 ? 1.354 -10.25 4.23 1 98.56 285 GLY B C 1
ATOM 4560 O O . GLY B 1 285 ? 1.555 -10.477 3.037 1 98.56 285 GLY B O 1
ATOM 4561 N N . MET B 1 286 ? 1.491 -9.023 4.812 1 98.69 286 MET B N 1
ATOM 4562 C CA . MET B 1 286 ? 1.886 -7.914 3.951 1 98.69 286 MET B CA 1
ATOM 4563 C C . MET B 1 286 ? 3.338 -8.055 3.51 1 98.69 286 MET B C 1
ATOM 4565 O O . MET B 1 286 ? 4.223 -8.297 4.336 1 98.69 286 MET B O 1
ATOM 4569 N N . SER B 1 287 ? 3.553 -7.984 2.203 1 98.69 287 SER B N 1
ATOM 4570 C CA . SER B 1 287 ? 4.91 -7.781 1.71 1 98.69 287 SER B CA 1
ATOM 4571 C C . SER B 1 287 ? 5.336 -6.32 1.841 1 98.69 287 SER B C 1
ATOM 4573 O O . SER B 1 287 ? 4.68 -5.43 1.3 1 98.69 287 SER B O 1
ATOM 4575 N N . VAL B 1 288 ? 6.324 -6.098 2.623 1 98.06 288 VAL B N 1
ATOM 4576 C CA . VAL B 1 288 ? 6.926 -4.777 2.77 1 98.06 288 VAL B CA 1
ATOM 4577 C C . VAL B 1 288 ? 8.109 -4.637 1.812 1 98.06 288 VAL B C 1
ATOM 4579 O O . VAL B 1 288 ? 9.195 -5.16 2.074 1 98.06 288 VAL B O 1
ATOM 4582 N N . VAL B 1 289 ? 7.914 -3.918 0.687 1 96.56 289 VAL B N 1
ATOM 4583 C CA . VAL B 1 289 ? 8.867 -3.852 -0.416 1 96.56 289 VAL B CA 1
ATOM 4584 C C . VAL B 1 289 ? 9.562 -2.492 -0.419 1 96.56 289 VAL B C 1
ATOM 4586 O O . VAL B 1 289 ? 8.922 -1.461 -0.635 1 96.56 289 VAL B O 1
ATOM 4589 N N . ASP B 1 290 ? 10.789 -2.484 -0.143 1 94.62 290 ASP B N 1
ATOM 4590 C CA . ASP B 1 290 ? 11.602 -1.271 -0.135 1 94.62 290 ASP B CA 1
ATOM 4591 C C . ASP B 1 290 ? 12.445 -1.164 -1.404 1 94.62 290 ASP B C 1
ATOM 4593 O O . ASP B 1 290 ? 13.391 -1.935 -1.598 1 94.62 290 ASP B O 1
ATOM 4597 N N . PHE B 1 291 ? 12.117 -0.24 -2.293 1 92.12 291 PHE B N 1
ATOM 4598 C CA . PHE B 1 291 ? 12.797 -0.072 -3.572 1 92.12 291 PHE B CA 1
ATOM 4599 C C . PHE B 1 291 ? 14 0.852 -3.428 1 92.12 291 PHE B C 1
ATOM 4601 O O . PHE B 1 291 ? 14.727 1.092 -4.398 1 92.12 291 PHE B O 1
ATOM 4608 N N . THR B 1 292 ? 14.195 1.429 -2.225 1 83.38 292 THR B N 1
ATOM 4609 C CA . THR B 1 292 ? 15.258 2.408 -2.039 1 83.38 292 THR B CA 1
ATOM 4610 C C . THR B 1 292 ? 16.625 1.765 -2.232 1 83.38 292 THR B C 1
ATOM 4612 O O . THR B 1 292 ? 16.969 0.795 -1.549 1 83.38 292 THR B O 1
ATOM 4615 N N . PRO B 1 293 ? 17.359 2.098 -3.258 1 68.31 293 PRO B N 1
ATOM 4616 C CA . PRO B 1 293 ? 18.656 1.484 -3.549 1 68.31 293 PRO B CA 1
ATOM 4617 C C . PRO B 1 293 ? 19.625 1.577 -2.377 1 68.31 293 PRO B C 1
ATOM 4619 O O . PRO B 1 293 ? 20.422 0.661 -2.156 1 68.31 293 PRO B O 1
ATOM 4622 N N . HIS B 1 294 ? 19.719 2.729 -1.876 1 60.25 294 HIS B N 1
ATOM 4623 C CA . HIS B 1 294 ? 20.766 2.98 -0.895 1 60.25 294 HIS B CA 1
ATOM 4624 C C . HIS B 1 294 ? 20.203 2.926 0.526 1 60.25 294 HIS B C 1
ATOM 4626 O O . HIS B 1 294 ? 20.75 3.555 1.435 1 60.25 294 HIS B O 1
ATOM 4632 N N . GLY B 1 295 ? 19.219 2.105 0.492 1 59.78 295 GLY B N 1
ATOM 4633 C CA . GLY B 1 295 ? 18.766 1.935 1.866 1 59.78 295 GLY B CA 1
ATOM 4634 C C . GLY B 1 295 ? 19.703 1.07 2.693 1 59.78 295 GLY B C 1
ATOM 4635 O O . GLY B 1 295 ? 20.734 0.617 2.199 1 59.78 295 GLY B O 1
ATOM 4636 N N . GLU B 1 296 ? 19.5 1.028 3.91 1 61.59 296 GLU B N 1
ATOM 4637 C CA . GLU B 1 296 ? 20.297 0.281 4.871 1 61.59 296 GLU B CA 1
ATOM 4638 C C . GLU B 1 296 ? 20.312 -1.21 4.547 1 61.59 296 GLU B C 1
ATOM 4640 O O . GLU B 1 296 ? 21.266 -1.916 4.855 1 61.59 296 GLU B O 1
ATOM 4645 N N . GLN B 1 297 ? 19.297 -1.53 3.689 1 77.44 297 GLN B N 1
ATOM 4646 C CA . GLN B 1 297 ? 19.188 -2.967 3.461 1 77.44 297 GLN B CA 1
ATOM 4647 C C . GLN B 1 297 ? 19.547 -3.324 2.021 1 77.44 297 GLN B C 1
ATOM 4649 O O . GLN B 1 297 ? 19.125 -2.643 1.084 1 77.44 297 GLN B O 1
ATOM 4654 N N . ALA B 1 298 ? 20.359 -4.32 1.916 1 87.69 298 ALA B N 1
ATOM 4655 C CA . ALA B 1 298 ? 20.688 -4.852 0.596 1 87.69 298 ALA B CA 1
ATOM 4656 C C . ALA B 1 298 ? 19.453 -5.441 -0.078 1 87.69 298 ALA B C 1
ATOM 4658 O O . ALA B 1 298 ? 18.578 -6 0.59 1 87.69 298 ALA B O 1
ATOM 4659 N N . SER B 1 299 ? 19.422 -5.234 -1.389 1 93.88 299 SER B N 1
ATOM 4660 C CA . SER B 1 299 ? 18.344 -5.863 -2.148 1 93.88 299 SER B CA 1
ATOM 4661 C C . SER B 1 299 ? 18.375 -7.379 -2.008 1 93.88 299 SER B C 1
ATOM 4663 O O . SER B 1 299 ? 19.453 -7.984 -2.027 1 93.88 299 SER B O 1
ATOM 4665 N N . ASN B 1 300 ? 17.234 -7.984 -1.817 1 96.94 300 ASN B N 1
ATOM 4666 C CA . ASN B 1 300 ? 17.156 -9.438 -1.702 1 96.94 300 ASN B CA 1
ATOM 4667 C C . ASN B 1 300 ? 16.156 -10.023 -2.701 1 96.94 300 ASN B C 1
ATOM 4669 O O . ASN B 1 300 ? 15.852 -11.219 -2.646 1 96.94 300 ASN B O 1
ATOM 4673 N N . SER B 1 301 ? 15.633 -9.211 -3.576 1 97.62 301 SER B N 1
ATOM 4674 C CA . SER B 1 301 ? 14.656 -9.672 -4.559 1 97.62 301 SER B CA 1
ATOM 4675 C C . SER B 1 301 ? 14.625 -8.758 -5.777 1 97.62 301 SER B C 1
ATOM 4677 O O . SER B 1 301 ? 15.219 -7.676 -5.766 1 97.62 301 SER B O 1
ATOM 4679 N N . THR B 1 302 ? 14.117 -9.258 -6.785 1 97.62 302 THR B N 1
ATOM 4680 C CA . THR B 1 302 ? 13.727 -8.5 -7.973 1 97.62 302 THR B CA 1
ATOM 4681 C C . THR B 1 302 ? 12.211 -8.453 -8.109 1 97.62 302 THR B C 1
ATOM 4683 O O . THR B 1 302 ? 11.555 -9.5 -8.156 1 97.62 302 THR B O 1
ATOM 4686 N N . VAL B 1 303 ? 11.68 -7.223 -8.125 1 97.56 303 VAL B N 1
ATOM 4687 C CA . VAL B 1 303 ? 10.227 -7.07 -8.148 1 97.56 303 VAL B CA 1
ATOM 4688 C C . VAL B 1 303 ? 9.781 -6.574 -9.523 1 97.56 303 VAL B C 1
ATOM 4690 O O . VAL B 1 303 ? 10.297 -5.57 -10.023 1 97.56 303 VAL B O 1
ATOM 4693 N N . LEU B 1 304 ? 8.836 -7.332 -10.164 1 97.62 304 LEU B N 1
ATOM 4694 C CA . LEU B 1 304 ? 8.266 -6.883 -11.43 1 97.62 304 LEU B CA 1
ATOM 4695 C C . LEU B 1 304 ? 7.285 -5.738 -11.211 1 97.62 304 LEU B C 1
ATOM 4697 O O . LEU B 1 304 ? 6.43 -5.809 -10.32 1 97.62 304 LEU B O 1
ATOM 4701 N N . THR B 1 305 ? 7.363 -4.691 -12.039 1 94.31 305 THR B N 1
ATOM 4702 C CA . THR B 1 305 ? 6.578 -3.496 -11.758 1 94.31 305 THR B CA 1
ATOM 4703 C C . THR B 1 305 ? 5.656 -3.168 -12.93 1 94.31 305 THR B C 1
ATOM 4705 O O . THR B 1 305 ? 4.691 -2.416 -12.781 1 94.31 305 THR B O 1
ATOM 4708 N N . GLU B 1 306 ? 5.977 -3.682 -14.109 1 94.19 306 GLU B N 1
ATOM 4709 C CA . GLU B 1 306 ? 5.152 -3.486 -15.297 1 94.19 306 GLU B CA 1
ATOM 4710 C C . GLU B 1 306 ? 5.094 -4.758 -16.141 1 94.19 306 GLU B C 1
ATOM 4712 O O . GLU B 1 306 ? 5.957 -5.625 -16.031 1 94.19 306 GLU B O 1
ATOM 4717 N N . ILE B 1 307 ? 4.078 -4.816 -16.922 1 96.94 307 ILE B N 1
ATOM 4718 C CA . ILE B 1 307 ? 3.895 -5.934 -17.844 1 96.94 307 ILE B CA 1
ATOM 4719 C C . ILE B 1 307 ? 3.4 -5.414 -19.188 1 96.94 307 ILE B C 1
ATOM 4721 O O . ILE B 1 307 ? 2.568 -4.504 -19.25 1 96.94 307 ILE B O 1
ATOM 4725 N N . ASP B 1 308 ? 3.984 -5.852 -20.234 1 97.94 308 ASP B N 1
ATOM 4726 C CA . ASP B 1 308 ? 3.447 -5.633 -21.578 1 97.94 308 ASP B CA 1
ATOM 4727 C C . ASP B 1 308 ? 2.229 -6.516 -21.828 1 97.94 308 ASP B C 1
ATOM 4729 O O . ASP B 1 308 ? 2.355 -7.617 -22.375 1 97.94 308 ASP B O 1
ATOM 4733 N N . THR B 1 309 ? 1.034 -5.973 -21.547 1 96.5 309 THR B N 1
ATOM 4734 C CA . THR B 1 309 ? -0.195 -6.754 -21.484 1 96.5 309 THR B CA 1
ATOM 4735 C C . THR B 1 309 ? -0.558 -7.305 -22.859 1 96.5 309 THR B C 1
ATOM 4737 O O . THR B 1 309 ? -0.902 -8.484 -23 1 96.5 309 THR B O 1
ATOM 4740 N N . PRO B 1 310 ? -0.503 -6.48 -23.969 1 96.44 310 PRO B N 1
ATOM 4741 C CA . PRO B 1 310 ? -0.818 -7.039 -25.281 1 96.44 310 PRO B CA 1
ATOM 4742 C C . PRO B 1 310 ? 0.076 -8.219 -25.656 1 96.44 310 PRO B C 1
ATOM 4744 O O . PRO B 1 310 ? -0.416 -9.25 -26.125 1 96.44 310 PRO B O 1
ATOM 4747 N N . ARG B 1 311 ? 1.358 -8.102 -25.391 1 98.06 311 ARG B N 1
ATOM 4748 C CA . ARG B 1 311 ? 2.281 -9.18 -25.719 1 98.06 311 ARG B CA 1
ATOM 4749 C C . ARG B 1 311 ? 2.055 -10.391 -24.828 1 98.06 311 ARG B C 1
ATOM 4751 O O . ARG B 1 311 ? 2.223 -11.531 -25.25 1 98.06 311 ARG B O 1
ATOM 4758 N N . PHE B 1 312 ? 1.682 -10.086 -23.625 1 98.19 312 PHE B N 1
ATOM 4759 C CA . PHE B 1 312 ? 1.354 -11.164 -22.688 1 98.19 312 PHE B CA 1
ATOM 4760 C C . PHE B 1 312 ? 0.187 -11.992 -23.203 1 98.19 312 PHE B C 1
ATOM 4762 O O . PHE B 1 312 ? 0.263 -13.219 -23.25 1 98.19 312 PHE B O 1
ATOM 4769 N N . PHE B 1 313 ? -0.863 -11.336 -23.594 1 97.44 313 PHE B N 1
ATOM 4770 C CA . PHE B 1 313 ? -2.043 -12.055 -24.062 1 97.44 313 PHE B CA 1
ATOM 4771 C C . PHE B 1 313 ? -1.78 -12.727 -25.406 1 97.44 313 PHE B C 1
ATOM 4773 O O . PHE B 1 313 ? -2.336 -13.781 -25.703 1 97.44 313 PHE B O 1
ATOM 4780 N N . ALA B 1 314 ? -0.914 -12.148 -26.172 1 97.5 314 ALA B N 1
ATOM 4781 C CA . ALA B 1 314 ? -0.494 -12.828 -27.406 1 97.5 314 ALA B CA 1
ATOM 4782 C C . ALA B 1 314 ? 0.223 -14.133 -27.078 1 97.5 314 ALA B C 1
ATOM 4784 O O . ALA B 1 314 ? -0.017 -15.156 -27.734 1 97.5 314 ALA B O 1
ATOM 4785 N N . LEU B 1 315 ? 1.097 -14.055 -26.109 1 97.75 315 LEU B N 1
ATOM 4786 C CA . LEU B 1 315 ? 1.818 -15.234 -25.656 1 97.75 315 LEU B CA 1
ATOM 4787 C C . LEU B 1 315 ? 0.851 -16.312 -25.188 1 97.75 315 LEU B C 1
ATOM 4789 O O . LEU B 1 315 ? 1.009 -17.484 -25.516 1 97.75 315 LEU B O 1
ATOM 4793 N N . MET B 1 316 ? -0.142 -15.953 -24.438 1 97.38 316 MET B N 1
ATOM 4794 C CA . MET B 1 316 ? -1.145 -16.891 -23.938 1 97.38 316 MET B CA 1
ATOM 4795 C C . MET B 1 316 ? -1.939 -17.5 -25.078 1 97.38 316 MET B C 1
ATOM 4797 O O . MET B 1 316 ? -2.158 -18.719 -25.094 1 97.38 316 MET B O 1
ATOM 4801 N N . SER B 1 317 ? -2.363 -16.672 -25.969 1 96.94 317 SER B N 1
ATOM 4802 C CA . SER B 1 317 ? -3.154 -17.141 -27.094 1 96.94 317 SER B CA 1
ATOM 4803 C C . SER B 1 317 ? -2.365 -18.141 -27.938 1 96.94 317 SER B C 1
ATOM 4805 O O . SER B 1 317 ? -2.916 -19.141 -28.422 1 96.94 317 SER B O 1
ATOM 4807 N N . GLU B 1 318 ? -1.125 -17.844 -28.141 1 96.94 318 GLU B N 1
ATOM 4808 C CA . GLU B 1 318 ? -0.268 -18.766 -28.875 1 96.94 318 GLU B CA 1
ATOM 4809 C C . GLU B 1 318 ? -0.187 -20.125 -28.172 1 96.94 318 GLU B C 1
ATOM 4811 O O . GLU B 1 318 ? -0.233 -21.172 -28.828 1 96.94 318 GLU B O 1
ATOM 4816 N N . ALA B 1 319 ? -0.032 -20.062 -26.906 1 97.19 319 ALA B N 1
ATOM 4817 C CA . ALA B 1 319 ? 0.02 -21.297 -26.109 1 97.19 319 ALA B CA 1
ATOM 4818 C C . ALA B 1 319 ? -1.282 -22.078 -26.234 1 97.19 319 ALA B C 1
ATOM 4820 O O . ALA B 1 319 ? -1.263 -23.297 -26.391 1 97.19 319 ALA B O 1
ATOM 4821 N N . PHE B 1 320 ? -2.412 -21.375 -26.156 1 96.94 320 PHE B N 1
ATOM 4822 C CA . PHE B 1 320 ? -3.715 -22.031 -26.219 1 96.94 320 PHE B CA 1
ATOM 4823 C C . PHE B 1 320 ? -3.945 -22.641 -27.609 1 96.94 320 PHE B C 1
ATOM 4825 O O . PHE B 1 320 ? -4.543 -23.703 -27.719 1 96.94 320 PHE B O 1
ATOM 4832 N N . GLU B 1 321 ? -3.488 -21.953 -28.578 1 96.06 321 GLU B N 1
ATOM 4833 C CA . GLU B 1 321 ? -3.578 -22.5 -29.922 1 96.06 321 GLU B CA 1
ATOM 4834 C C . GLU B 1 321 ? -2.793 -23.797 -30.047 1 96.06 321 GLU B C 1
ATOM 4836 O O . GLU B 1 321 ? -3.268 -24.766 -30.656 1 96.06 321 GLU B O 1
ATOM 4841 N N . THR B 1 322 ? -1.617 -23.797 -29.516 1 96.75 322 THR B N 1
ATOM 4842 C CA . THR B 1 322 ? -0.769 -24.984 -29.516 1 96.75 322 THR B CA 1
ATOM 4843 C C . THR B 1 322 ? -1.454 -26.141 -28.812 1 96.75 322 THR B C 1
ATOM 4845 O O . THR B 1 322 ? -1.491 -27.266 -29.328 1 96.75 322 THR B O 1
ATOM 4848 N N . LEU B 1 323 ? -2.021 -25.891 -27.656 1 96.69 323 LEU B N 1
ATOM 4849 C CA . LEU B 1 323 ? -2.682 -26.922 -26.875 1 96.69 323 LEU B CA 1
ATOM 4850 C C . LEU B 1 323 ? -3.938 -27.422 -27.594 1 96.69 323 LEU B C 1
ATOM 4852 O O . LEU B 1 323 ? -4.23 -28.625 -27.578 1 96.69 323 LEU B O 1
ATOM 4856 N N . SER B 1 324 ? -4.676 -26.453 -28.109 1 95.44 324 SER B N 1
ATOM 4857 C CA . SER B 1 324 ? -5.891 -26.812 -28.828 1 95.44 324 SER B CA 1
ATOM 4858 C C . SER B 1 324 ? -5.59 -27.781 -29.969 1 95.44 324 SER B C 1
ATOM 4860 O O . SER B 1 324 ? -6.316 -28.766 -30.156 1 95.44 324 SER B O 1
ATOM 4862 N N . THR B 1 325 ? -4.543 -27.516 -30.719 1 94.56 325 THR B N 1
ATOM 4863 C CA . THR B 1 325 ? -4.133 -28.375 -31.828 1 94.56 325 THR B CA 1
ATOM 4864 C C . THR B 1 325 ? -3.715 -29.75 -31.312 1 94.56 325 THR B C 1
ATOM 4866 O O . THR B 1 325 ? -4.059 -30.781 -31.906 1 94.56 325 THR B O 1
ATOM 4869 N N . ARG B 1 326 ? -3.004 -29.75 -30.219 1 92.62 326 ARG B N 1
ATOM 4870 C CA . ARG B 1 326 ? -2.539 -30.984 -29.609 1 92.62 326 ARG B CA 1
ATOM 4871 C C . ARG B 1 326 ? -3.711 -31.844 -29.141 1 92.62 326 ARG B C 1
ATOM 4873 O O . ARG B 1 326 ? -3.684 -33.062 -29.266 1 92.62 326 ARG B O 1
ATOM 4880 N N . MET B 1 327 ? -4.715 -31.266 -28.688 1 89.25 327 MET B N 1
ATOM 4881 C CA . MET B 1 327 ? -5.863 -31.953 -28.094 1 89.25 327 MET B CA 1
ATOM 4882 C C . MET B 1 327 ? -6.781 -32.5 -29.172 1 89.25 327 MET B C 1
ATOM 4884 O O . MET B 1 327 ? -7.555 -33.438 -28.922 1 89.25 327 MET B O 1
ATOM 4888 N N . GLN B 1 328 ? -6.805 -31.906 -30.312 1 84.81 328 GLN B N 1
ATOM 4889 C CA . GLN B 1 328 ? -7.629 -32.375 -31.422 1 84.81 328 GLN B CA 1
ATOM 4890 C C . GLN B 1 328 ? -6.988 -33.562 -32.125 1 84.81 328 GLN B C 1
ATOM 4892 O O . GLN B 1 328 ? -7.684 -34.375 -32.75 1 84.81 328 GLN B O 1
ATOM 4897 N N . ARG B 1 329 ? -5.719 -33.719 -32.344 1 73.5 329 ARG B N 1
ATOM 4898 C CA . ARG B 1 329 ? -5.031 -34.812 -33.031 1 73.5 329 ARG B CA 1
ATOM 4899 C C . ARG B 1 329 ? -5.258 -36.156 -32.312 1 73.5 329 ARG B C 1
ATOM 4901 O O . ARG B 1 329 ? -5.152 -37.219 -32.938 1 73.5 329 ARG B O 1
ATOM 4908 N N . GLN B 1 330 ? -5.613 -36.281 -31.172 1 55.44 330 GLN B N 1
ATOM 4909 C CA . GLN B 1 330 ? -5.805 -37.625 -30.625 1 55.44 330 GLN B CA 1
ATOM 4910 C C . GLN B 1 330 ? -7.285 -37.938 -30.453 1 55.44 330 GLN B C 1
ATOM 4912 O O . GLN B 1 330 ? -8.07 -37.094 -30.047 1 55.44 330 GLN B O 1
#